Protein 7K1W (pdb70)

Sequence (462 aa):
QKLVLYETRARYFLVGSNNAETKYRVLKIDRTEPKDLVIIDDRHSGLFRAVSAFGVVGFVRFLEGYYIVLITKRRKMADIGGHAIYKVEDTNMIYIPNDSVRVTHPDEARYLRIFQNVDLSSNFYFSYSYDLSHSLQYNLTVLRMGICSEPYMKYVWNGELLDIIKSTVHRDWLLYIIHGFCGQSKLLIYGRPVYVTLIARRSSKFAGTRFLKRGANCEGDVANEVETEQILCDASVMSFTAGSYSSYVQVRGSVPLYWSQDISTMMPKPPITLDQADPFAHVAALHFDQMFQRFGSPIIILNLVKEREKRKHERILSEELVAAVTYLNQFLPPEHTIVYIPWDMAKYTKSKLCNVLDRLNVIAESVVKKTGFFVNRPDSGGCVIPTGRLQTGILRTNCVDCLDRTNTAQFMVGKCALAYQLYSLGLIDKPNLQFDTDAVRLFEELYEDHGDTLSLQYGGSQ

Solvent-accessible surface area: 24886 Å² total; per-residue (Å²): 122,56,8,29,4,16,69,26,179,51,0,16,10,0,17,8,63,116,78,80,136,104,143,21,71,0,2,36,2,21,126,66,170,60,26,70,22,44,83,13,78,75,177,50,32,85,154,125,188,62,60,81,6,46,2,11,22,3,14,24,172,7,85,128,0,50,10,0,2,11,6,37,102,17,137,122,48,9,72,25,34,76,54,26,4,32,45,10,77,70,46,57,39,49,32,0,19,90,140,22,109,227,44,61,84,101,83,5,47,166,111,46,176,103,26,61,94,56,19,140,67,22,54,13,9,4,11,34,65,40,24,9,7,8,2,27,23,19,27,50,97,39,122,198,146,20,59,19,99,64,20,20,124,18,9,16,66,4,19,154,19,0,75,65,6,103,89,38,96,16,150,83,12,9,21,46,14,9,39,4,23,1,12,43,33,141,19,119,21,168,69,1,83,2,80,6,0,0,10,0,3,48,21,42,88,21,77,44,124,116,114,75,89,63,2,0,30,77,122,0,33,4,10,13,5,9,6,9,6,6,9,2,34,5,34,14,72,116,103,166,75,19,25,15,12,1,1,23,4,6,0,8,1,0,7,1,2,23,55,67,36,88,138,19,111,177,129,118,154,28,100,26,122,43,56,195,63,68,52,4,18,116,2,0,34,74,3,4,66,43,4,79,123,58,6,22,53,18,0,7,6,3,12,13,55,85,61,160,98,162,162,140,65,84,91,48,11,43,102,3,3,45,40,6,12,76,172,47,78,30,138,152,82,134,75,81,24,8,18,40,15,72,5,80,1,36,139,169,81,185,74,129,9,59,90,23,5,74,147,4,19,98,52,4,44,101,52,30,148,69,58,22,3,6,19,16,118,21,73,112,76,30,87,74,129,49,70,53,129,76,6,78,18,3,10,1,6,4,21,55,15,57,29,118,50,0,22,38,4,3,37,27,24,3,35,29,5,18,16,68,1,7,82,76,11,22,1,28,113,163,87,78,20,87,147,46,94,107,15,35,155,54,11,85,74,19,10,116,70,1,12,104,50,5,52,93,70,169,72,62,118,215

Radius of gyration: 24.35 Å; Cα contacts (8 Å, |Δi|>4): 908; chains: 1; bounding box: 58×69×56 Å

Structure (mmCIF, N/CA/C/O backbone):
data_7K1W
#
_entry.id   7K1W
#
_cell.length_a   1.00
_cell.length_b   1.00
_cell.length_c   1.00
_cell.angle_alpha   90.00
_cell.angle_beta   90.00
_cell.angle_gamma   90.00
#
_symmetry.space_group_name_H-M   'P 1'
#
loop_
_atom_site.group_PDB
_atom_site.id
_atom_site.type_symbol
_atom_site.label_atom_id
_atom_site.label_alt_id
_atom_site.label_comp_id
_atom_site.label_asym_id
_atom_site.label_entity_id
_atom_site.label_seq_id
_atom_site.pdbx_PDB_ins_code
_atom_site.Cartn_x
_atom_site.Cartn_y
_atom_site.Cartn_z
_atom_site.occupancy
_atom_site.B_iso_or_equiv
_atom_site.auth_seq_id
_atom_site.auth_comp_id
_atom_site.auth_asym_id
_atom_site.auth_atom_id
_atom_site.pdbx_PDB_model_num
ATOM 1 N N . GLN A 1 24 ? 232.025 209.715 289.068 1.00 16.71 1 GLN F N 1
ATOM 2 C CA . GLN A 1 24 ? 231.908 209.762 290.542 1.00 16.71 1 GLN F CA 1
ATOM 3 C C . GLN A 1 24 ? 230.534 210.226 290.910 1.00 16.71 1 GLN F C 1
ATOM 4 O O . GLN A 1 24 ? 229.681 210.416 290.045 1.00 16.71 1 GLN F O 1
ATOM 10 N N . LYS A 1 25 ? 230.294 210.432 292.219 1.00 107.26 2 LYS F N 1
ATOM 11 C CA . LYS A 1 25 ? 229.004 210.845 292.690 1.00 107.26 2 LYS F CA 1
ATOM 12 C C . LYS A 1 25 ? 228.789 212.256 292.236 1.00 107.26 2 LYS F C 1
ATOM 13 O O . LYS A 1 25 ? 229.744 212.992 291.989 1.00 107.26 2 LYS F O 1
ATOM 19 N N . LEU A 1 26 ? 227.508 212.653 292.095 1.00 50.99 3 LEU F N 1
ATOM 20 C CA . LEU A 1 26 ? 227.159 213.948 291.580 1.00 50.99 3 LEU F CA 1
ATOM 21 C C . LEU A 1 26 ? 226.263 214.607 292.589 1.00 50.99 3 LEU F C 1
ATOM 22 O O . LEU A 1 26 ? 225.684 213.935 293.444 1.00 50.99 3 LEU F O 1
ATOM 27 N N . VAL A 1 27 ? 226.147 215.951 292.532 1.00 81.16 4 VAL F N 1
ATOM 28 C CA . VAL A 1 27 ? 225.271 216.673 293.417 1.00 81.16 4 VAL F CA 1
ATOM 29 C C . VAL A 1 27 ? 224.436 217.586 292.568 1.00 81.16 4 VAL F C 1
ATOM 30 O O . VAL A 1 27 ? 224.891 218.050 291.522 1.00 81.16 4 VAL F O 1
ATOM 34 N N . LEU A 1 28 ? 223.178 217.859 292.990 1.00 53.51 5 LEU F N 1
ATOM 35 C CA . LEU A 1 28 ? 222.307 218.653 292.168 1.00 53.51 5 LEU F CA 1
ATOM 36 C C . LEU A 1 28 ? 221.608 219.673 293.015 1.00 53.51 5 LEU F C 1
ATOM 37 O O . LEU A 1 28 ? 221.466 219.524 294.227 1.00 53.51 5 LEU F O 1
ATOM 42 N N . TYR A 1 29 ? 221.163 220.752 292.344 1.00 66.50 6 TYR F N 1
ATOM 43 C CA . TYR A 1 29 ? 220.427 221.865 292.871 1.00 66.50 6 TYR F CA 1
ATOM 44 C C . TYR A 1 29 ? 219.262 222.026 291.945 1.00 66.50 6 TYR F C 1
ATOM 45 O O . TYR A 1 29 ? 219.437 222.001 290.729 1.00 66.50 6 TYR F O 1
ATOM 54 N N . GLU A 1 30 ? 218.035 222.177 292.480 1.00 34.53 7 GLU F N 1
ATOM 55 C CA . GLU A 1 30 ? 216.912 222.393 291.612 1.00 34.53 7 GLU F CA 1
ATOM 56 C C . GLU A 1 30 ? 216.292 223.694 292.006 1.00 34.53 7 GLU F C 1
ATOM 57 O O . GLU A 1 30 ? 216.182 224.008 293.190 1.00 34.53 7 GLU F O 1
ATOM 63 N N . THR A 1 31 ? 215.868 224.488 291.004 1.00 87.02 8 THR F N 1
ATOM 64 C CA . THR A 1 31 ? 215.227 225.740 291.280 1.00 87.02 8 THR F CA 1
ATOM 65 C C . THR A 1 31 ? 214.286 226.007 290.149 1.00 87.02 8 THR F C 1
ATOM 66 O O . THR A 1 31 ? 214.050 225.147 289.299 1.00 87.02 8 THR F O 1
ATOM 70 N N . ARG A 1 32 ? 213.718 227.228 290.120 1.00 22.70 9 ARG F N 1
ATOM 71 C CA . ARG A 1 32 ? 212.795 227.624 289.099 1.00 22.70 9 ARG F CA 1
ATOM 72 C C . ARG A 1 32 ? 213.523 227.609 287.792 1.00 22.70 9 ARG F C 1
ATOM 73 O O . ARG A 1 32 ? 212.942 227.292 286.754 1.00 22.70 9 ARG F O 1
ATOM 81 N N . ALA A 1 33 ? 214.823 227.963 287.817 1.00 30.72 10 ALA F N 1
ATOM 82 C CA . ALA A 1 33 ? 215.596 228.027 286.609 1.00 30.72 10 ALA F CA 1
ATOM 83 C C . ALA A 1 33 ? 215.631 226.672 285.978 1.00 30.72 10 ALA F C 1
ATOM 84 O O . ALA A 1 33 ? 215.506 226.596 284.757 1.00 30.72 10 ALA F O 1
ATOM 86 N N . ARG A 1 34 ? 215.854 225.601 286.790 1.00 126.01 11 ARG F N 1
ATOM 87 C CA . ARG A 1 34 ? 215.801 224.212 286.391 1.00 126.01 11 ARG F CA 1
ATOM 88 C C . ARG A 1 34 ? 216.790 223.446 287.231 1.00 126.01 11 ARG F C 1
ATOM 89 O O . ARG A 1 34 ? 216.919 223.726 288.421 1.00 126.01 11 ARG F O 1
ATOM 97 N N . TYR A 1 35 ? 217.512 222.456 286.657 1.00 40.53 12 TYR F N 1
ATOM 98 C CA . TYR A 1 35 ? 218.383 221.630 287.462 1.00 40.53 12 TYR F CA 1
ATOM 99 C C . TYR A 1 35 ? 219.825 221.840 287.093 1.00 40.53 12 TYR F C 1
ATOM 100 O O . TYR A 1 35 ? 220.170 221.971 285.920 1.00 40.53 12 TYR F O 1
ATOM 109 N N . PHE A 1 36 ? 220.705 221.876 288.124 1.00 38.85 13 PHE F N 1
ATOM 110 C CA . PHE A 1 36 ? 222.126 222.067 287.956 1.00 38.85 13 PHE F CA 1
ATOM 111 C C . PHE A 1 36 ? 222.805 220.862 288.552 1.00 38.85 13 PHE F C 1
ATOM 112 O O . PHE A 1 36 ? 222.440 220.421 289.642 1.00 38.85 13 PHE F O 1
ATOM 120 N N . LEU A 1 37 ? 223.826 220.304 287.859 1.00 78.50 14 LEU F N 1
ATOM 121 C CA . LEU A 1 37 ? 224.501 219.130 288.347 1.00 78.50 14 LEU F CA 1
ATOM 122 C C . LEU A 1 37 ? 225.981 219.385 288.321 1.00 78.50 14 LEU F C 1
ATOM 123 O O . LEU A 1 37 ? 226.489 220.054 287.422 1.00 78.50 14 LEU F O 1
ATOM 128 N N . VAL A 1 38 ? 226.717 218.861 289.326 1.00 24.70 15 VAL F N 1
ATOM 129 C CA . VAL A 1 38 ? 228.148 219.006 289.354 1.00 24.70 15 VAL F CA 1
ATOM 130 C C . VAL A 1 38 ? 228.704 217.833 290.100 1.00 24.70 15 VAL F C 1
ATOM 131 O O . VAL A 1 38 ? 228.000 217.196 290.882 1.00 24.70 15 VAL F O 1
ATOM 135 N N . GLY A 1 39 ? 229.993 217.508 289.869 1.00 10.38 16 GLY F N 1
ATOM 136 C CA . GLY A 1 39 ? 230.591 216.386 290.536 1.00 10.38 16 GLY F CA 1
ATOM 137 C C . GLY A 1 39 ? 230.684 216.716 291.993 1.00 10.38 16 GLY F C 1
ATOM 138 O O . GLY A 1 39 ? 230.938 217.860 292.372 1.00 10.38 16 GLY F O 1
ATOM 139 N N . SER A 1 40 ? 230.498 215.692 292.850 1.00 17.21 17 SER F N 1
ATOM 140 C CA . SER A 1 40 ? 230.546 215.868 294.274 1.00 17.21 17 SER F CA 1
ATOM 141 C C . SER A 1 40 ? 231.928 216.313 294.645 1.00 17.21 17 SER F C 1
ATOM 142 O O . SER A 1 40 ? 232.096 217.230 295.449 1.00 17.21 17 SER F O 1
ATOM 145 N N . ASN A 1 41 ? 232.960 215.673 294.057 1.00 30.75 18 ASN F N 1
ATOM 146 C CA . ASN A 1 41 ? 234.308 216.040 294.375 1.00 30.75 18 ASN F CA 1
ATOM 147 C C . ASN A 1 41 ? 234.822 216.808 293.207 1.00 30.75 18 ASN F C 1
ATOM 148 O O . ASN A 1 41 ? 234.815 216.326 292.076 1.00 30.75 18 ASN F O 1
ATOM 153 N N . ASN A 1 42 ? 235.298 218.039 293.457 1.00 30.89 19 ASN F N 1
ATOM 154 C CA . ASN A 1 42 ? 235.767 218.850 292.376 1.00 30.89 19 ASN F CA 1
ATOM 155 C C . ASN A 1 42 ? 237.260 218.807 292.369 1.00 30.89 19 ASN F C 1
ATOM 156 O O . ASN A 1 42 ? 237.915 219.356 293.253 1.00 30.89 19 ASN F O 1
ATOM 161 N N . ALA A 1 43 ? 237.836 218.150 291.349 1.00 49.90 20 ALA F N 1
ATOM 162 C CA . ALA A 1 43 ? 239.261 218.128 291.233 1.00 49.90 20 ALA F CA 1
ATOM 163 C C . ALA A 1 43 ? 239.578 219.125 290.171 1.00 49.90 20 ALA F C 1
ATOM 164 O O . ALA A 1 43 ? 238.886 219.193 289.156 1.00 49.90 20 ALA F O 1
ATOM 166 N N . GLU A 1 44 ? 240.613 219.954 290.415 1.00 222.11 21 GLU F N 1
ATOM 167 C CA . GLU A 1 44 ? 241.044 220.933 289.459 1.00 222.11 21 GLU F CA 1
ATOM 168 C C . GLU A 1 44 ? 240.202 222.158 289.593 1.00 222.11 21 GLU F C 1
ATOM 169 O O . GLU A 1 44 ? 239.112 222.137 290.163 1.00 222.11 21 GLU F O 1
ATOM 175 N N . THR A 1 45 ? 240.745 223.276 289.084 1.00 125.45 22 THR F N 1
ATOM 176 C CA . THR A 1 45 ? 240.159 224.583 289.135 1.00 125.45 22 THR F CA 1
ATOM 177 C C . THR A 1 45 ? 238.943 224.701 288.271 1.00 125.45 22 THR F C 1
ATOM 178 O O . THR A 1 45 ? 238.000 225.394 288.647 1.00 125.45 22 THR F O 1
ATOM 182 N N . LYS A 1 46 ? 238.923 224.053 287.086 1.00 128.19 23 LYS F N 1
ATOM 183 C CA . LYS A 1 46 ? 237.823 224.311 286.195 1.00 128.19 23 LYS F CA 1
ATOM 184 C C . LYS A 1 46 ? 236.880 223.145 286.184 1.00 128.19 23 LYS F C 1
ATOM 185 O O . LYS A 1 46 ? 237.089 222.168 285.463 1.00 128.19 23 LYS F O 1
ATOM 191 N N . TYR A 1 47 ? 235.757 223.248 286.921 1.00 43.24 24 TYR F N 1
ATOM 192 C CA . TYR A 1 47 ? 234.887 222.111 286.976 1.00 43.24 24 TYR F CA 1
ATOM 193 C C . TYR A 1 47 ? 233.622 222.479 286.266 1.00 43.24 24 TYR F C 1
ATOM 194 O O . TYR A 1 47 ? 233.117 223.592 286.398 1.00 43.24 24 TYR F O 1
ATOM 203 N N . ARG A 1 48 ? 233.092 221.543 285.454 1.00 104.73 25 ARG F N 1
ATOM 204 C CA . ARG A 1 48 ? 231.933 221.830 284.658 1.00 104.73 25 ARG F CA 1
ATOM 205 C C . ARG A 1 48 ? 230.671 221.573 285.417 1.00 104.73 25 ARG F C 1
ATOM 206 O O . ARG A 1 48 ? 230.631 220.772 286.350 1.00 104.73 25 ARG F O 1
ATOM 214 N N . VAL A 1 49 ? 229.599 222.293 285.018 1.00 24.70 26 VAL F N 1
ATOM 215 C CA . VAL A 1 49 ? 228.292 222.120 285.586 1.00 24.70 26 VAL F CA 1
ATOM 216 C C . VAL A 1 49 ? 227.352 221.887 284.438 1.00 24.70 26 VAL F C 1
ATOM 217 O O . VAL A 1 49 ? 227.443 222.548 283.404 1.00 24.70 26 VAL F O 1
ATOM 221 N N . LEU A 1 50 ? 226.435 220.905 284.587 1.00 69.55 27 LEU F N 1
ATOM 222 C CA . LEU A 1 50 ? 225.450 220.637 283.574 1.00 69.55 27 LEU F CA 1
ATOM 223 C C . LEU A 1 50 ? 224.163 221.234 284.033 1.00 69.55 27 LEU F C 1
ATOM 224 O O . LEU A 1 50 ? 223.756 221.064 285.181 1.00 69.55 27 LEU F O 1
ATOM 229 N N . LYS A 1 51 ? 223.488 221.971 283.132 1.00 58.98 28 LYS F N 1
ATOM 230 C CA . LYS A 1 51 ? 222.268 222.609 283.518 1.00 58.98 28 LYS F CA 1
ATOM 231 C C . LYS A 1 51 ? 221.203 222.209 282.546 1.00 58.98 28 LYS F C 1
ATOM 232 O O . LYS A 1 51 ? 221.373 222.327 281.334 1.00 58.98 28 LYS F O 1
ATOM 238 N N . ILE A 1 52 ? 220.070 221.701 283.065 1.00 99.30 29 ILE F N 1
ATOM 239 C CA . ILE A 1 52 ? 218.945 221.466 282.212 1.00 99.30 29 ILE F CA 1
ATOM 240 C C . ILE A 1 52 ? 218.190 222.708 282.485 1.00 99.30 29 ILE F C 1
ATOM 241 O O . ILE A 1 52 ? 218.159 223.093 283.642 1.00 99.30 29 ILE F O 1
ATOM 246 N N . ASP A 1 53 ? 217.651 223.415 281.466 1.00 43.63 30 ASP F N 1
ATOM 247 C CA . ASP A 1 53 ? 217.012 224.678 281.738 1.00 43.63 30 ASP F CA 1
ATOM 248 C C . ASP A 1 53 ? 215.522 224.589 281.580 1.00 43.63 30 ASP F C 1
ATOM 249 O O . ASP A 1 53 ? 215.003 223.942 280.671 1.00 43.63 30 ASP F O 1
ATOM 254 N N . ARG A 1 54 ? 214.817 225.273 282.506 1.00 98.95 31 ARG F N 1
ATOM 255 C CA . ARG A 1 54 ? 213.388 225.390 282.646 1.00 98.95 31 ARG F CA 1
ATOM 256 C C . ARG A 1 54 ? 212.801 226.189 281.535 1.00 98.95 31 ARG F C 1
ATOM 257 O O . ARG A 1 54 ? 211.628 226.003 281.213 1.00 98.95 31 ARG F O 1
ATOM 265 N N . THR A 1 55 ? 213.597 227.118 280.966 1.00 99.50 32 THR F N 1
ATOM 266 C CA . THR A 1 55 ? 213.163 228.108 280.016 1.00 99.50 32 THR F CA 1
ATOM 267 C C . THR A 1 55 ? 212.531 227.444 278.840 1.00 99.50 32 THR F C 1
ATOM 268 O O . THR A 1 55 ? 212.356 226.228 278.827 1.00 99.50 32 THR F O 1
ATOM 272 N N . GLU A 1 56 ? 212.176 228.248 277.812 1.00 38.36 33 GLU F N 1
ATOM 273 C CA . GLU A 1 56 ? 211.450 227.765 276.674 1.00 38.36 33 GLU F CA 1
ATOM 274 C C . GLU A 1 56 ? 212.225 226.610 276.157 1.00 38.36 33 GLU F C 1
ATOM 275 O O . GLU A 1 56 ? 211.650 225.597 275.758 1.00 38.36 33 GLU F O 1
ATOM 281 N N . PRO A 1 57 ? 213.518 226.714 276.156 1.00 85.01 34 PRO F N 1
ATOM 282 C CA . PRO A 1 57 ? 214.246 225.538 275.829 1.00 85.01 34 PRO F CA 1
ATOM 283 C C . PRO A 1 57 ? 214.353 224.694 277.054 1.00 85.01 34 PRO F C 1
ATOM 284 O O . PRO A 1 57 ? 214.582 225.233 278.131 1.00 85.01 34 PRO F O 1
ATOM 288 N N . LYS A 1 58 ? 214.177 223.373 276.943 1.00 133.98 35 LYS F N 1
ATOM 289 C CA . LYS A 1 58 ? 214.481 222.564 278.075 1.00 133.98 35 LYS F CA 1
ATOM 290 C C . LYS A 1 58 ? 215.737 221.920 277.617 1.00 133.98 35 LYS F C 1
ATOM 291 O O . LYS A 1 58 ? 215.870 220.699 277.590 1.00 133.98 35 LYS F O 1
ATOM 297 N N . ASP A 1 59 ? 216.694 222.780 277.218 1.00 39.72 36 ASP F N 1
ATOM 298 C CA . ASP A 1 59 ? 217.929 222.335 276.657 1.00 39.72 36 ASP F CA 1
ATOM 299 C C . ASP A 1 59 ? 218.880 221.984 277.748 1.00 39.72 36 ASP F C 1
ATOM 300 O O . ASP A 1 59 ? 218.701 222.354 278.908 1.00 39.72 36 ASP F O 1
ATOM 305 N N . LEU A 1 60 ? 219.926 221.227 277.368 1.00 35.29 37 LEU F N 1
ATOM 306 C CA . LEU A 1 60 ? 220.981 220.873 278.267 1.00 35.29 37 LEU F CA 1
ATOM 307 C C . LEU A 1 60 ? 222.071 221.852 277.978 1.00 35.29 37 LEU F C 1
ATOM 308 O O . LEU A 1 60 ? 222.328 222.171 276.818 1.00 35.29 37 LEU F O 1
ATOM 313 N N . VAL A 1 61 ? 222.736 222.374 279.025 1.00 24.91 38 VAL F N 1
ATOM 314 C CA . VAL A 1 61 ? 223.755 223.345 278.764 1.00 24.91 38 VAL F CA 1
ATOM 315 C C . VAL A 1 61 ? 224.949 223.042 279.613 1.00 24.91 38 VAL F C 1
ATOM 316 O O . VAL A 1 61 ? 224.873 222.295 280.588 1.00 24.91 38 VAL F O 1
ATOM 320 N N . ILE A 1 62 ? 226.100 223.628 279.226 1.00 47.97 39 ILE F N 1
ATOM 321 C CA . ILE A 1 62 ? 227.335 223.472 279.934 1.00 47.97 39 ILE F CA 1
ATOM 322 C C . ILE A 1 62 ? 227.535 224.794 280.589 1.00 47.97 39 ILE F C 1
ATOM 323 O O . ILE A 1 62 ? 227.365 225.832 279.954 1.00 47.97 39 ILE F O 1
ATOM 328 N N . ILE A 1 63 ? 227.894 224.814 281.883 1.00 34.86 40 ILE F N 1
ATOM 329 C CA . ILE A 1 63 ? 228.044 226.105 282.475 1.00 34.86 40 ILE F CA 1
ATOM 330 C C . ILE A 1 63 ? 229.315 226.130 283.244 1.00 34.86 40 ILE F C 1
ATOM 331 O O . ILE A 1 63 ? 229.906 225.091 283.536 1.00 34.86 40 ILE F O 1
ATOM 336 N N . ASP A 1 64 ? 229.774 227.350 283.578 1.00 42.57 41 ASP F N 1
ATOM 337 C CA . ASP A 1 64 ? 230.961 227.522 284.357 1.00 42.57 41 ASP F CA 1
ATOM 338 C C . ASP A 1 64 ? 230.552 227.123 285.728 1.00 42.57 41 ASP F C 1
ATOM 339 O O . ASP A 1 64 ? 229.433 226.652 285.923 1.00 42.57 41 ASP F O 1
ATOM 344 N N . ASP A 1 65 ? 231.435 227.279 286.727 1.00 98.79 42 ASP F N 1
ATOM 345 C CA . ASP A 1 65 ? 231.037 226.765 287.999 1.00 98.79 42 ASP F CA 1
ATOM 346 C C . ASP A 1 65 ? 230.071 227.708 288.668 1.00 98.79 42 ASP F C 1
ATOM 347 O O . ASP A 1 65 ? 230.160 227.914 289.877 1.00 98.79 42 ASP F O 1
ATOM 352 N N . ARG A 1 66 ? 229.100 228.290 287.921 1.00 89.02 43 ARG F N 1
ATOM 353 C CA . ARG A 1 66 ? 228.127 229.112 288.576 1.00 89.02 43 ARG F CA 1
ATOM 354 C C . ARG A 1 66 ? 226.949 228.251 288.878 1.00 89.02 43 ARG F C 1
ATOM 355 O O . ARG A 1 66 ? 225.909 228.302 288.221 1.00 89.02 43 ARG F O 1
ATOM 363 N N . HIS A 1 67 ? 227.126 227.417 289.918 1.00 36.27 44 HIS F N 1
ATOM 364 C CA . HIS A 1 67 ? 226.103 226.560 290.420 1.00 36.27 44 HIS F CA 1
ATOM 365 C C . HIS A 1 67 ? 225.311 227.440 291.326 1.00 36.27 44 HIS F C 1
ATOM 366 O O . HIS A 1 67 ? 225.830 228.433 291.832 1.00 36.27 44 HIS F O 1
ATOM 373 N N . SER A 1 95 ? 224.023 227.123 291.549 1.00 27.97 72 SER F N 1
ATOM 374 C CA . SER A 1 95 ? 223.247 228.017 292.357 1.00 27.97 72 SER F CA 1
ATOM 375 C C . SER A 1 95 ? 223.731 227.979 293.773 1.00 27.97 72 SER F C 1
ATOM 376 O O . SER A 1 95 ? 224.048 226.924 294.318 1.00 27.97 72 SER F O 1
ATOM 379 N N . GLY A 1 96 ? 223.834 229.178 294.385 1.00 27.17 73 GLY F N 1
ATOM 380 C CA . GLY A 1 96 ? 224.301 229.335 295.733 1.00 27.17 73 GLY F CA 1
ATOM 381 C C . GLY A 1 96 ? 223.335 228.809 296.756 1.00 27.17 73 GLY F C 1
ATOM 382 O O . GLY A 1 96 ? 223.735 228.088 297.668 1.00 27.17 73 GLY F O 1
ATOM 383 N N . LEU A 1 97 ? 222.032 229.141 296.636 1.00 44.87 74 LEU F N 1
ATOM 384 C CA . LEU A 1 97 ? 221.121 228.782 297.690 1.00 44.87 74 LEU F CA 1
ATOM 385 C C . LEU A 1 97 ? 220.171 227.723 297.235 1.00 44.87 74 LEU F C 1
ATOM 386 O O . LEU A 1 97 ? 219.625 227.810 296.142 1.00 44.87 74 LEU F O 1
ATOM 391 N N . PHE A 1 98 ? 219.995 226.682 298.079 1.00 78.68 75 PHE F N 1
ATOM 392 C CA . PHE A 1 98 ? 219.071 225.588 297.916 1.00 78.68 75 PHE F CA 1
ATOM 393 C C . PHE A 1 98 ? 219.648 224.345 298.492 1.00 78.68 75 PHE F C 1
ATOM 394 O O . PHE A 1 98 ? 220.823 224.284 298.852 1.00 78.68 75 PHE F O 1
ATOM 402 N N . ARG A 1 99 ? 218.797 223.307 298.601 1.00 77.86 76 ARG F N 1
ATOM 403 C CA . ARG A 1 99 ? 219.240 222.054 299.127 1.00 77.86 76 ARG F CA 1
ATOM 404 C C . ARG A 1 99 ? 220.042 221.369 298.083 1.00 77.86 76 ARG F C 1
ATOM 405 O O . ARG A 1 99 ? 219.679 221.347 296.906 1.00 77.86 76 ARG F O 1
ATOM 413 N N . ALA A 1 100 ? 221.178 220.789 298.501 1.00 19.23 77 ALA F N 1
ATOM 414 C CA . ALA A 1 100 ? 221.991 220.085 297.566 1.00 19.23 77 ALA F CA 1
ATOM 415 C C . ALA A 1 100 ? 221.660 218.640 297.733 1.00 19.23 77 ALA F C 1
ATOM 416 O O . ALA A 1 100 ? 221.635 218.124 298.850 1.00 19.23 77 ALA F O 1
ATOM 418 N N . VAL A 1 101 ? 221.379 217.945 296.614 1.00 25.98 78 VAL F N 1
ATOM 419 C CA . VAL A 1 101 ? 221.048 216.553 296.699 1.00 25.98 78 VAL F CA 1
ATOM 420 C C . VAL A 1 101 ? 222.165 215.743 296.132 1.00 25.98 78 VAL F C 1
ATOM 421 O O . VAL A 1 101 ? 222.744 216.087 295.103 1.00 25.98 78 VAL F O 1
ATOM 425 N N . SER A 1 102 ? 222.500 214.625 296.803 1.00 22.27 79 SER F N 1
ATOM 426 C CA . SER A 1 102 ? 223.570 213.809 296.313 1.00 22.27 79 SER F CA 1
ATOM 427 C C . SER A 1 102 ? 222.970 212.622 295.637 1.00 22.27 79 SER F C 1
ATOM 428 O O . SER A 1 102 ? 221.996 212.046 296.118 1.00 22.27 79 SER F O 1
ATOM 431 N N . ALA A 1 103 ? 223.541 212.243 294.478 1.00 18.43 80 ALA F N 1
ATOM 432 C CA . ALA A 1 103 ? 223.057 211.114 293.739 1.00 18.43 80 ALA F CA 1
ATOM 433 C C . ALA A 1 103 ? 224.250 210.332 293.267 1.00 18.43 80 ALA F C 1
ATOM 434 O O . ALA A 1 103 ? 225.344 210.873 293.118 1.00 18.43 80 ALA F O 1
ATOM 436 N N . PHE A 1 104 ? 224.066 209.012 293.064 1.00 38.59 81 PHE F N 1
ATOM 437 C CA . PHE A 1 104 ? 225.125 208.155 292.598 1.00 38.59 81 PHE F CA 1
ATOM 438 C C . PHE A 1 104 ? 225.489 208.477 291.179 1.00 38.59 81 PHE F C 1
ATOM 439 O O . PHE A 1 104 ? 226.670 208.494 290.838 1.00 38.59 81 PHE F O 1
ATOM 447 N N . GLY A 1 105 ? 224.496 208.726 290.295 1.00 19.04 82 GLY F N 1
ATOM 448 C CA . GLY A 1 105 ? 224.874 209.005 288.935 1.00 19.04 82 GLY F CA 1
ATOM 449 C C . GLY A 1 105 ? 223.744 209.680 288.216 1.00 19.04 82 GLY F C 1
ATOM 450 O O . GLY A 1 105 ? 222.579 209.535 288.580 1.00 19.04 82 GLY F O 1
ATOM 451 N N . VAL A 1 106 ? 224.083 210.470 287.174 1.00 98.85 83 VAL F N 1
ATOM 452 C CA . VAL A 1 106 ? 223.070 211.005 286.310 1.00 98.85 83 VAL F CA 1
ATOM 453 C C . VAL A 1 106 ? 223.112 210.101 285.114 1.00 98.85 83 VAL F C 1
ATOM 454 O O . VAL A 1 106 ? 224.092 210.075 284.372 1.00 98.85 83 VAL F O 1
ATOM 458 N N . VAL A 1 107 ? 222.063 209.273 284.934 1.00 45.20 84 VAL F N 1
ATOM 459 C CA . VAL A 1 107 ? 222.069 208.331 283.850 1.00 45.20 84 VAL F CA 1
ATOM 460 C C . VAL A 1 107 ? 221.904 209.031 282.534 1.00 45.20 84 VAL F C 1
ATOM 461 O O . VAL A 1 107 ? 222.464 208.584 281.533 1.00 45.20 84 VAL F O 1
ATOM 465 N N . GLY A 1 108 ? 221.124 210.135 282.473 1.00 16.08 85 GLY F N 1
ATOM 466 C CA . GLY A 1 108 ? 221.010 210.832 281.218 1.00 16.08 85 GLY F CA 1
ATOM 467 C C . GLY A 1 108 ? 219.748 211.644 281.204 1.00 16.08 85 GLY F C 1
ATOM 468 O O . GLY A 1 108 ? 219.159 211.933 282.246 1.00 16.08 85 GLY F O 1
ATOM 469 N N . PHE A 1 109 ? 219.313 212.054 279.991 1.00 35.96 86 PHE F N 1
ATOM 470 C CA . PHE A 1 109 ? 218.123 212.850 279.854 1.00 35.96 86 PHE F CA 1
ATOM 471 C C . PHE A 1 109 ? 217.316 212.276 278.729 1.00 35.96 86 PHE F C 1
ATOM 472 O O . PHE A 1 109 ? 217.847 211.587 277.860 1.00 35.96 86 PHE F O 1
ATOM 480 N N . VAL A 1 110 ? 215.993 212.530 278.736 1.00 31.34 87 VAL F N 1
ATOM 481 C CA . VAL A 1 110 ? 215.141 212.061 277.677 1.00 31.34 87 VAL F CA 1
ATOM 482 C C . VAL A 1 110 ? 214.148 213.141 277.403 1.00 31.34 87 VAL F C 1
ATOM 483 O O . VAL A 1 110 ? 213.700 213.826 278.322 1.00 31.34 87 VAL F O 1
ATOM 487 N N . ARG A 1 111 ? 213.772 213.328 276.121 1.00 41.23 88 ARG F N 1
ATOM 488 C CA . ARG A 1 111 ? 212.783 214.325 275.842 1.00 41.23 88 ARG F CA 1
ATOM 489 C C . ARG A 1 111 ? 211.508 213.588 275.588 1.00 41.23 88 ARG F C 1
ATOM 490 O O . ARG A 1 111 ? 211.401 212.810 274.640 1.00 41.23 88 ARG F O 1
ATOM 498 N N . PHE A 1 112 ? 210.505 213.787 276.463 1.00 69.81 89 PHE F N 1
ATOM 499 C CA . PHE A 1 112 ? 209.262 213.121 276.228 1.00 69.81 89 PHE F CA 1
ATOM 500 C C . PHE A 1 112 ? 208.355 214.189 275.747 1.00 69.81 89 PHE F C 1
ATOM 501 O O . PHE A 1 112 ? 207.950 215.048 276.526 1.00 69.81 89 PHE F O 1
ATOM 509 N N . LEU A 1 113 ? 207.989 214.147 274.454 1.00 94.75 90 LEU F N 1
ATOM 510 C CA . LEU A 1 113 ? 207.167 215.201 273.953 1.00 94.75 90 LEU F CA 1
ATOM 511 C C . LEU A 1 113 ? 207.893 216.492 274.208 1.00 94.75 90 LEU F C 1
ATOM 512 O O . LEU A 1 113 ? 209.083 216.599 273.922 1.00 94.75 90 LEU F O 1
ATOM 517 N N . GLU A 1 114 ? 207.180 217.507 274.735 1.00 85.40 91 GLU F N 1
ATOM 518 C CA . GLU A 1 114 ? 207.739 218.814 274.948 1.00 85.40 91 GLU F CA 1
ATOM 519 C C . GLU A 1 114 ? 208.838 218.864 275.981 1.00 85.40 91 GLU F C 1
ATOM 520 O O . GLU A 1 114 ? 209.849 219.524 275.748 1.00 85.40 91 GLU F O 1
ATOM 526 N N . GLY A 1 115 ? 208.700 218.179 277.137 1.00 26.25 92 GLY F N 1
ATOM 527 C CA . GLY A 1 115 ? 209.650 218.394 278.204 1.00 26.25 92 GLY F CA 1
ATOM 528 C C . GLY A 1 115 ? 210.796 217.432 278.182 1.00 26.25 92 GLY F C 1
ATOM 529 O O . GLY A 1 115 ? 210.737 216.358 277.588 1.00 26.25 92 GLY F O 1
ATOM 530 N N . TYR A 1 116 ? 211.886 217.815 278.885 1.00 37.33 93 TYR F N 1
ATOM 531 C CA . TYR A 1 116 ? 213.052 216.988 278.988 1.00 37.33 93 TYR F CA 1
ATOM 532 C C . TYR A 1 116 ? 213.165 216.616 280.432 1.00 37.33 93 TYR F C 1
ATOM 533 O O . TYR A 1 116 ? 213.000 217.458 281.313 1.00 37.33 93 TYR F O 1
ATOM 542 N N . TYR A 1 117 ? 213.457 215.329 280.702 1.00 36.40 94 TYR F N 1
ATOM 543 C CA . TYR A 1 117 ? 213.511 214.827 282.045 1.00 36.40 94 TYR F CA 1
ATOM 544 C C . TYR A 1 117 ? 214.882 214.286 282.297 1.00 36.40 94 TYR F C 1
ATOM 545 O O . TYR A 1 117 ? 215.535 213.750 281.404 1.00 36.40 94 TYR F O 1
ATOM 554 N N . ILE A 1 118 ? 215.347 214.410 283.555 1.00 30.32 95 ILE F N 1
ATOM 555 C CA . ILE A 1 118 ? 216.638 213.893 283.901 1.00 30.32 95 ILE F CA 1
ATOM 556 C C . ILE A 1 118 ? 216.405 212.582 284.580 1.00 30.32 95 ILE F C 1
ATOM 557 O O . ILE A 1 118 ? 215.543 212.462 285.449 1.00 30.32 95 ILE F O 1
ATOM 562 N N . VAL A 1 119 ? 217.148 211.544 284.150 1.00 43.34 96 VAL F N 1
ATOM 563 C CA . VAL A 1 119 ? 217.027 210.243 284.742 1.00 43.34 96 VAL F CA 1
ATOM 564 C C . VAL A 1 119 ? 218.184 210.071 285.682 1.00 43.34 96 VAL F C 1
ATOM 565 O O . VAL A 1 119 ? 219.342 210.211 285.294 1.00 43.34 96 VAL F O 1
ATOM 569 N N . LEU A 1 120 ? 217.886 209.776 286.969 1.00 80.74 97 LEU F N 1
ATOM 570 C CA . LEU A 1 120 ? 218.944 209.730 287.941 1.00 80.74 97 LEU F CA 1
ATOM 571 C C . LEU A 1 120 ? 218.928 208.456 288.727 1.00 80.74 97 LEU F C 1
ATOM 572 O O . LEU A 1 120 ? 217.868 207.906 289.025 1.00 80.74 97 LEU F O 1
ATOM 577 N N . ILE A 1 121 ? 220.138 207.951 289.076 1.00 94.91 98 ILE F N 1
ATOM 578 C CA . ILE A 1 121 ? 220.209 206.851 289.997 1.00 94.91 98 ILE F CA 1
ATOM 579 C C . ILE A 1 121 ? 220.595 207.453 291.317 1.00 94.91 98 ILE F C 1
ATOM 580 O O . ILE A 1 121 ? 221.737 207.859 291.528 1.00 94.91 98 ILE F O 1
ATOM 585 N N . THR A 1 122 ? 219.602 207.574 292.227 1.00 101.47 99 THR F N 1
ATOM 586 C CA . THR A 1 122 ? 219.803 208.221 293.494 1.00 101.47 99 THR F CA 1
ATOM 587 C C . THR A 1 122 ? 220.708 207.441 294.401 1.00 101.47 99 THR F C 1
ATOM 588 O O . THR A 1 122 ? 221.654 208.003 294.952 1.00 101.47 99 THR F O 1
ATOM 592 N N . LYS A 1 123 ? 220.465 206.125 294.579 1.00 96.04 100 LYS F N 1
ATOM 593 C CA . LYS A 1 123 ? 221.285 205.392 295.506 1.00 96.04 100 LYS F CA 1
ATOM 594 C C . LYS A 1 123 ? 221.640 204.065 294.907 1.00 96.04 100 LYS F C 1
ATOM 595 O O . LYS A 1 123 ? 220.985 203.602 293.975 1.00 96.04 100 LYS F O 1
ATOM 601 N N . ARG A 1 124 ? 222.723 203.433 295.421 1.00 77.32 101 ARG F N 1
ATOM 602 C CA . ARG A 1 124 ? 223.152 202.159 294.911 1.00 77.32 101 ARG F CA 1
ATOM 603 C C . ARG A 1 124 ? 223.648 201.333 296.059 1.00 77.32 101 ARG F C 1
ATOM 604 O O . ARG A 1 124 ? 223.878 201.850 297.153 1.00 77.32 101 ARG F O 1
ATOM 612 N N . ARG A 1 125 ? 223.787 200.008 295.835 1.00 92.40 102 ARG F N 1
ATOM 613 C CA . ARG A 1 125 ? 224.301 199.107 296.830 1.00 92.40 102 ARG F CA 1
ATOM 614 C C . ARG A 1 125 ? 225.452 198.389 296.187 1.00 92.40 102 ARG F C 1
ATOM 615 O O . ARG A 1 125 ? 225.451 198.173 294.977 1.00 92.40 102 ARG F O 1
ATOM 623 N N . LYS A 1 126 ? 226.472 197.999 296.981 1.00 73.04 103 LYS F N 1
ATOM 624 C CA . LYS A 1 126 ? 227.644 197.377 296.425 1.00 73.04 103 LYS F CA 1
ATOM 625 C C . LYS A 1 126 ? 227.435 195.894 296.373 1.00 73.04 103 LYS F C 1
ATOM 626 O O . LYS A 1 126 ? 227.359 195.237 297.409 1.00 73.04 103 LYS F O 1
ATOM 632 N N . MET A 1 127 ? 227.228 195.356 295.153 1.00 63.68 104 MET F N 1
ATOM 633 C CA . MET A 1 127 ? 227.098 193.947 294.891 1.00 63.68 104 MET F CA 1
ATOM 634 C C . MET A 1 127 ? 228.407 193.213 294.804 1.00 63.68 104 MET F C 1
ATOM 635 O O . MET A 1 127 ? 228.444 192.007 295.050 1.00 63.68 104 MET F O 1
ATOM 640 N N . ALA A 1 128 ? 229.508 193.873 294.372 1.00 37.21 105 ALA F N 1
ATOM 641 C CA . ALA A 1 128 ? 230.719 193.105 294.254 1.00 37.21 105 ALA F CA 1
ATOM 642 C C . ALA A 1 128 ? 231.934 193.982 294.270 1.00 37.21 105 ALA F C 1
ATOM 643 O O . ALA A 1 128 ? 231.836 195.198 294.128 1.00 37.21 105 ALA F O 1
ATOM 645 N N . ASP A 1 129 ? 233.120 193.364 294.504 1.00 47.00 106 ASP F N 1
ATOM 646 C CA . ASP A 1 129 ? 234.379 194.065 294.502 1.00 47.00 106 ASP F CA 1
ATOM 647 C C . ASP A 1 129 ? 235.438 193.157 293.945 1.00 47.00 106 ASP F C 1
ATOM 648 O O . ASP A 1 129 ? 235.667 192.072 294.480 1.00 47.00 106 ASP F O 1
ATOM 653 N N . ILE A 1 130 ? 236.096 193.561 292.831 1.00 77.42 107 ILE F N 1
ATOM 654 C CA . ILE A 1 130 ? 237.147 192.740 292.291 1.00 77.42 107 ILE F CA 1
ATOM 655 C C . ILE A 1 130 ? 238.322 193.598 291.904 1.00 77.42 107 ILE F C 1
ATOM 656 O O . ILE A 1 130 ? 238.182 194.550 291.139 1.00 77.42 107 ILE F O 1
ATOM 661 N N . GLY A 1 131 ? 239.521 193.282 292.441 1.00 19.34 108 GLY F N 1
ATOM 662 C CA . GLY A 1 131 ? 240.729 193.959 292.061 1.00 19.34 108 GLY F CA 1
ATOM 663 C C . GLY A 1 131 ? 240.621 195.423 292.379 1.00 19.34 108 GLY F C 1
ATOM 664 O O . GLY A 1 131 ? 241.182 196.256 291.668 1.00 19.34 108 GLY F O 1
ATOM 665 N N . GLY A 1 132 ? 239.882 195.786 293.445 1.00 17.74 109 GLY F N 1
ATOM 666 C CA . GLY A 1 132 ? 239.808 197.160 293.858 1.00 17.74 109 GLY F CA 1
ATOM 667 C C . GLY A 1 132 ? 238.644 197.858 293.212 1.00 17.74 109 GLY F C 1
ATOM 668 O O . GLY A 1 132 ? 238.350 199.001 293.557 1.00 17.74 109 GLY F O 1
ATOM 669 N N . HIS A 1 133 ? 237.931 197.204 292.274 1.00 28.98 110 HIS F N 1
ATOM 670 C CA . HIS A 1 133 ? 236.841 197.891 291.636 1.00 28.98 110 HIS F CA 1
ATOM 671 C C . HIS A 1 133 ? 235.572 197.505 292.322 1.00 28.98 110 HIS F C 1
ATOM 672 O O . HIS A 1 133 ? 235.377 196.351 292.697 1.00 28.98 110 HIS F O 1
ATOM 679 N N . ALA A 1 134 ? 234.658 198.479 292.503 1.00 21.07 111 ALA F N 1
ATOM 680 C CA . ALA A 1 134 ? 233.424 198.176 293.171 1.00 21.07 111 ALA F CA 1
ATOM 681 C C . ALA A 1 134 ? 232.319 198.173 292.151 1.00 21.07 111 ALA F C 1
ATOM 682 O O . ALA A 1 134 ? 232.260 199.050 291.289 1.00 21.07 111 ALA F O 1
ATOM 684 N N . ILE A 1 135 ? 231.412 197.171 292.224 1.00 34.95 112 ILE F N 1
ATOM 685 C CA . ILE A 1 135 ? 230.310 197.117 291.301 1.00 34.95 112 ILE F CA 1
ATOM 686 C C . ILE A 1 135 ? 229.065 197.453 292.075 1.00 34.95 112 ILE F C 1
ATOM 687 O O . ILE A 1 135 ? 228.839 196.926 293.164 1.00 34.95 112 ILE F O 1
ATOM 692 N N . TYR A 1 136 ? 228.226 198.365 291.529 1.00 49.56 113 TYR F N 1
ATOM 693 C CA . TYR A 1 136 ? 227.045 198.823 292.218 1.00 49.56 113 TYR F CA 1
ATOM 694 C C . TYR A 1 136 ? 225.820 198.489 291.420 1.00 49.56 113 TYR F C 1
ATOM 695 O O . TYR A 1 136 ? 225.853 198.407 290.193 1.00 49.56 113 TYR F O 1
ATOM 704 N N . LYS A 1 137 ? 224.698 198.262 292.136 1.00 53.33 114 LYS F N 1
ATOM 705 C CA . LYS A 1 137 ? 223.405 198.054 291.541 1.00 53.33 114 LYS F CA 1
ATOM 706 C C . LYS A 1 137 ? 222.602 199.274 291.890 1.00 53.33 114 LYS F C 1
ATOM 707 O O . LYS A 1 137 ? 222.695 199.778 293.008 1.00 53.33 114 LYS F O 1
ATOM 713 N N . VAL A 1 138 ? 221.795 199.791 290.940 1.00 34.28 115 VAL F N 1
ATOM 714 C CA . VAL A 1 138 ? 221.022 200.980 291.205 1.00 34.28 115 VAL F CA 1
ATOM 715 C C . VAL A 1 138 ? 219.833 200.611 292.048 1.00 34.28 115 VAL F C 1
ATOM 716 O O . VAL A 1 138 ? 219.010 199.794 291.639 1.00 34.28 115 VAL F O 1
ATOM 720 N N . GLU A 1 139 ? 219.762 201.150 293.289 1.00 88.81 116 GLU F N 1
ATOM 721 C CA . GLU A 1 139 ? 218.650 200.895 294.167 1.00 88.81 116 GLU F CA 1
ATOM 722 C C . GLU A 1 139 ? 217.434 201.732 293.874 1.00 88.81 116 GLU F C 1
ATOM 723 O O . GLU A 1 139 ? 216.365 201.210 293.565 1.00 88.81 116 GLU F O 1
ATOM 729 N N . ASP A 1 140 ? 217.584 203.075 293.928 1.00 34.73 117 ASP F N 1
ATOM 730 C CA . ASP A 1 140 ? 216.456 203.958 293.786 1.00 34.73 117 ASP F CA 1
ATOM 731 C C . ASP A 1 140 ? 216.771 204.901 292.672 1.00 34.73 117 ASP F C 1
ATOM 732 O O . ASP A 1 140 ? 217.907 205.354 292.541 1.00 34.73 117 ASP F O 1
ATOM 737 N N . THR A 1 141 ? 215.764 205.206 291.828 1.00 24.27 118 THR F N 1
ATOM 738 C CA . THR A 1 141 ? 215.965 206.085 290.709 1.00 24.27 118 THR F CA 1
ATOM 739 C C . THR A 1 141 ? 214.880 207.115 290.726 1.00 24.27 118 THR F C 1
ATOM 740 O O . THR A 1 141 ? 213.927 207.015 291.499 1.00 24.27 118 THR F O 1
ATOM 744 N N . ASN A 1 142 ? 215.022 208.161 289.882 1.00 39.05 119 ASN F N 1
ATOM 745 C CA . ASN A 1 142 ? 214.026 209.193 289.833 1.00 39.05 119 ASN F CA 1
ATOM 746 C C . ASN A 1 142 ? 213.968 209.720 288.431 1.00 39.05 119 ASN F C 1
ATOM 747 O O . ASN A 1 142 ? 214.950 209.660 287.691 1.00 39.05 119 ASN F O 1
ATOM 752 N N . MET A 1 143 ? 212.787 210.229 288.029 1.00 37.21 120 MET F N 1
ATOM 753 C CA . MET A 1 143 ? 212.635 210.903 286.772 1.00 37.21 120 MET F CA 1
ATOM 754 C C . MET A 1 143 ? 212.275 212.295 287.188 1.00 37.21 120 MET F C 1
ATOM 755 O O . MET A 1 143 ? 211.274 212.495 287.874 1.00 37.21 120 MET F O 1
ATOM 760 N N . ILE A 1 144 ? 213.080 213.297 286.783 1.00 81.61 121 ILE F N 1
ATOM 761 C CA . ILE A 1 144 ? 212.897 214.620 287.303 1.00 81.61 121 ILE F CA 1
ATOM 762 C C . ILE A 1 144 ? 212.641 215.567 286.184 1.00 81.61 121 ILE F C 1
ATOM 763 O O . ILE A 1 144 ? 213.278 215.505 285.133 1.00 81.61 121 ILE F O 1
ATOM 768 N N . TYR A 1 145 ? 211.707 216.508 286.412 1.00 76.16 122 TYR F N 1
ATOM 769 C CA . TYR A 1 145 ? 211.308 217.394 285.373 1.00 76.16 122 TYR F CA 1
ATOM 770 C C . TYR A 1 145 ? 211.481 218.773 285.916 1.00 76.16 122 TYR F C 1
ATOM 771 O O . TYR A 1 145 ? 211.413 219.006 287.119 1.00 76.16 122 TYR F O 1
ATOM 780 N N . ILE A 1 146 ? 211.801 219.712 285.019 1.00 107.59 123 ILE F N 1
ATOM 781 C CA . ILE A 1 146 ? 211.938 221.102 285.333 1.00 107.59 123 ILE F CA 1
ATOM 782 C C . ILE A 1 146 ? 210.639 221.720 285.772 1.00 107.59 123 ILE F C 1
ATOM 783 O O . ILE A 1 146 ? 210.678 222.627 286.604 1.00 107.59 123 ILE F O 1
ATOM 788 N N . PRO A 1 147 ? 209.490 221.319 285.284 1.00 84.27 124 PRO F N 1
ATOM 789 C CA . PRO A 1 147 ? 208.332 222.107 285.592 1.00 84.27 124 PRO F CA 1
ATOM 790 C C . PRO A 1 147 ? 207.697 222.324 286.920 1.00 84.27 124 PRO F C 1
ATOM 791 O O . PRO A 1 147 ? 206.912 223.261 286.932 1.00 84.27 124 PRO F O 1
ATOM 795 N N . ASN A 1 148 ? 207.952 221.570 288.009 1.00 74.84 125 ASN F N 1
ATOM 796 C CA . ASN A 1 148 ? 207.238 221.812 289.246 1.00 74.84 125 ASN F CA 1
ATOM 797 C C . ASN A 1 148 ? 205.766 221.927 288.994 1.00 74.84 125 ASN F C 1
ATOM 798 O O . ASN A 1 148 ? 205.207 223.021 288.970 1.00 74.84 125 ASN F O 1
ATOM 803 N N . ASP A 1 149 ? 205.115 220.763 288.792 1.00 58.23 126 ASP F N 1
ATOM 804 C CA . ASP A 1 149 ? 203.707 220.658 288.527 1.00 58.23 126 ASP F CA 1
ATOM 805 C C . ASP A 1 149 ? 203.280 221.369 287.282 1.00 58.23 126 ASP F C 1
ATOM 806 O O . ASP A 1 149 ? 202.433 222.257 287.330 1.00 58.23 126 ASP F O 1
ATOM 811 N N . SER A 1 150 ? 203.865 221.002 286.122 1.00 42.57 127 SER F N 1
ATOM 812 C CA . SER A 1 150 ? 203.343 221.584 284.922 1.00 42.57 127 SER F CA 1
ATOM 813 C C . SER A 1 150 ? 202.285 220.662 284.411 1.00 42.57 127 SER F C 1
ATOM 814 O O . SER A 1 150 ? 202.564 219.656 283.764 1.00 42.57 127 SER F O 1
ATOM 817 N N . VAL A 1 151 ? 201.018 220.965 284.737 1.00 30.92 128 VAL F N 1
ATOM 818 C CA . VAL A 1 151 ? 199.935 220.155 284.270 1.00 30.92 128 VAL F CA 1
ATOM 819 C C . VAL A 1 151 ? 199.729 220.369 282.803 1.00 30.92 128 VAL F C 1
ATOM 820 O O . VAL A 1 151 ? 199.598 219.415 282.040 1.00 30.92 128 VAL F O 1
ATOM 824 N N . ARG A 1 152 ? 199.749 221.643 282.364 1.00 54.11 129 ARG F N 1
ATOM 825 C CA . ARG A 1 152 ? 199.412 221.968 281.009 1.00 54.11 129 ARG F CA 1
ATOM 826 C C . ARG A 1 152 ? 200.357 221.262 280.110 1.00 54.11 129 ARG F C 1
ATOM 827 O O . ARG A 1 152 ? 199.961 220.702 279.089 1.00 54.11 129 ARG F O 1
ATOM 835 N N . VAL A 1 153 ? 201.643 221.259 280.482 1.00 16.32 130 VAL F N 1
ATOM 836 C CA . VAL A 1 153 ? 202.600 220.615 279.647 1.00 16.32 130 VAL F CA 1
ATOM 837 C C . VAL A 1 153 ? 202.200 219.183 279.562 1.00 16.32 130 VAL F C 1
ATOM 838 O O . VAL A 1 153 ? 202.248 218.576 278.492 1.00 16.32 130 VAL F O 1
ATOM 842 N N . THR A 1 154 ? 201.767 218.610 280.699 1.00 30.80 131 THR F N 1
ATOM 843 C CA . THR A 1 154 ? 201.495 217.208 280.687 1.00 30.80 131 THR F CA 1
ATOM 844 C C . THR A 1 154 ? 200.168 216.916 280.082 1.00 30.80 131 THR F C 1
ATOM 845 O O . THR A 1 154 ? 199.150 217.505 280.435 1.00 30.80 131 THR F O 1
ATOM 849 N N . HIS A 1 155 ? 200.158 215.974 279.126 1.00 50.72 132 HIS F N 1
ATOM 850 C CA . HIS A 1 155 ? 198.924 215.513 278.574 1.00 50.72 132 HIS F CA 1
ATOM 851 C C . HIS A 1 155 ? 199.039 214.027 278.589 1.00 50.72 132 HIS F C 1
ATOM 852 O O . HIS A 1 155 ? 200.079 213.493 278.968 1.00 50.72 132 HIS F O 1
ATOM 859 N N . PRO A 1 156 ? 198.008 213.332 278.219 1.00 56.97 133 PRO F N 1
ATOM 860 C CA . PRO A 1 156 ? 198.060 211.904 278.327 1.00 56.97 133 PRO F CA 1
ATOM 861 C C . PRO A 1 156 ? 199.126 211.253 277.509 1.00 56.97 133 PRO F C 1
ATOM 862 O O . PRO A 1 156 ? 199.615 210.202 277.916 1.00 56.97 133 PRO F O 1
ATOM 866 N N . ASP A 1 157 ? 199.498 211.830 276.356 1.00 32.86 134 ASP F N 1
ATOM 867 C CA . ASP A 1 157 ? 200.488 211.186 275.544 1.00 32.86 134 ASP F CA 1
ATOM 868 C C . ASP A 1 157 ? 201.794 211.197 276.271 1.00 32.86 134 ASP F C 1
ATOM 869 O O . ASP A 1 157 ? 202.490 210.185 276.323 1.00 32.86 134 ASP F O 1
ATOM 874 N N . GLU A 1 158 ? 202.170 212.346 276.867 1.00 49.07 135 GLU F N 1
ATOM 875 C CA . GLU A 1 158 ? 203.453 212.371 277.504 1.00 49.07 135 GLU F CA 1
ATOM 876 C C . GLU A 1 158 ? 203.435 211.539 278.747 1.00 49.07 135 GLU F C 1
ATOM 877 O O . GLU A 1 158 ? 204.422 210.878 279.067 1.00 49.07 135 GLU F O 1
ATOM 883 N N . ALA A 1 159 ? 202.305 211.540 279.477 1.00 16.37 136 ALA F N 1
ATOM 884 C CA . ALA A 1 159 ? 202.221 210.834 280.725 1.00 16.37 136 ALA F CA 1
ATOM 885 C C . ALA A 1 159 ? 202.441 209.379 280.475 1.00 16.37 136 ALA F C 1
ATOM 886 O O . ALA A 1 159 ? 203.113 208.700 281.252 1.00 16.37 136 ALA F O 1
ATOM 888 N N . ARG A 1 160 ? 201.881 208.865 279.369 1.00 94.47 137 ARG F N 1
ATOM 889 C CA . ARG A 1 160 ? 201.962 207.469 279.053 1.00 94.47 137 ARG F CA 1
ATOM 890 C C . ARG A 1 160 ? 203.391 207.092 278.840 1.00 94.47 137 ARG F C 1
ATOM 891 O O . ARG A 1 160 ? 203.826 206.020 279.257 1.00 94.47 137 ARG F O 1
ATOM 899 N N . TYR A 1 161 ? 204.168 207.974 278.187 1.00 31.90 138 TYR F N 1
ATOM 900 C CA . TYR A 1 161 ? 205.523 207.634 277.865 1.00 31.90 138 TYR F CA 1
ATOM 901 C C . TYR A 1 161 ? 206.290 207.429 279.136 1.00 31.90 138 TYR F C 1
ATOM 902 O O . TYR A 1 161 ? 207.054 206.473 279.264 1.00 31.90 138 TYR F O 1
ATOM 911 N N . LEU A 1 162 ? 206.090 208.324 280.123 1.00 75.04 139 LEU F N 1
ATOM 912 C CA . LEU A 1 162 ? 206.810 208.258 281.364 1.00 75.04 139 LEU F CA 1
ATOM 913 C C . LEU A 1 162 ? 206.447 206.967 282.034 1.00 75.04 139 LEU F C 1
ATOM 914 O O . LEU A 1 162 ? 207.301 206.305 282.619 1.00 75.04 139 LEU F O 1
ATOM 919 N N . ARG A 1 163 ? 205.165 206.567 281.950 1.00 66.76 140 ARG F N 1
ATOM 920 C CA . ARG A 1 163 ? 204.721 205.373 282.613 1.00 66.76 140 ARG F CA 1
ATOM 921 C C . ARG A 1 163 ? 205.481 204.209 282.058 1.00 66.76 140 ARG F C 1
ATOM 922 O O . ARG A 1 163 ? 205.915 203.331 282.803 1.00 66.76 140 ARG F O 1
ATOM 930 N N . ILE A 1 164 ? 205.677 204.183 280.727 1.00 18.58 141 ILE F N 1
ATOM 931 C CA . ILE A 1 164 ? 206.353 203.084 280.097 1.00 18.58 141 ILE F CA 1
ATOM 932 C C . ILE A 1 164 ? 207.755 203.022 280.612 1.00 18.58 141 ILE F C 1
ATOM 933 O O . ILE A 1 164 ? 208.251 201.946 280.942 1.00 18.58 141 ILE F O 1
ATOM 938 N N . PHE A 1 165 ? 208.436 204.180 280.697 1.00 34.28 142 PHE F N 1
ATOM 939 C CA . PHE A 1 165 ? 209.802 204.185 281.134 1.00 34.28 142 PHE F CA 1
ATOM 940 C C . PHE A 1 165 ? 209.863 203.753 282.568 1.00 34.28 142 PHE F C 1
ATOM 941 O O . PHE A 1 165 ? 210.764 203.017 282.962 1.00 34.28 142 PHE F O 1
ATOM 949 N N . GLN A 1 166 ? 208.904 204.190 283.404 1.00 85.46 143 GLN F N 1
ATOM 950 C CA . GLN A 1 166 ? 208.970 203.813 284.787 1.00 85.46 143 GLN F CA 1
ATOM 951 C C . GLN A 1 166 ? 208.903 202.326 284.884 1.00 85.46 143 GLN F C 1
ATOM 952 O O . GLN A 1 166 ? 209.625 201.718 285.674 1.00 85.46 143 GLN F O 1
ATOM 958 N N . ASN A 1 167 ? 208.037 201.696 284.071 1.00 26.62 144 ASN F N 1
ATOM 959 C CA . ASN A 1 167 ? 207.874 200.279 284.173 1.00 26.62 144 ASN F CA 1
ATOM 960 C C . ASN A 1 167 ? 209.191 199.620 283.897 1.00 26.62 144 ASN F C 1
ATOM 961 O O . ASN A 1 167 ? 209.570 198.682 284.597 1.00 26.62 144 ASN F O 1
ATOM 966 N N . VAL A 1 168 ? 209.925 200.087 282.867 1.00 31.43 145 VAL F N 1
ATOM 967 C CA . VAL A 1 168 ? 211.173 199.455 282.542 1.00 31.43 145 VAL F CA 1
ATOM 968 C C . VAL A 1 168 ? 212.176 199.668 283.641 1.00 31.43 145 VAL F C 1
ATOM 969 O O . VAL A 1 168 ? 212.890 198.737 284.007 1.00 31.43 145 VAL F O 1
ATOM 973 N N . ASP A 1 169 ? 212.260 200.887 284.216 1.00 41.56 146 ASP F N 1
ATOM 974 C CA . ASP A 1 169 ? 213.282 201.103 285.207 1.00 41.56 146 ASP F CA 1
ATOM 975 C C . ASP A 1 169 ? 213.018 200.215 286.388 1.00 41.56 146 ASP F C 1
ATOM 976 O O . ASP A 1 169 ? 213.950 199.673 286.978 1.00 41.56 146 ASP F O 1
ATOM 981 N N . LEU A 1 170 ? 211.738 20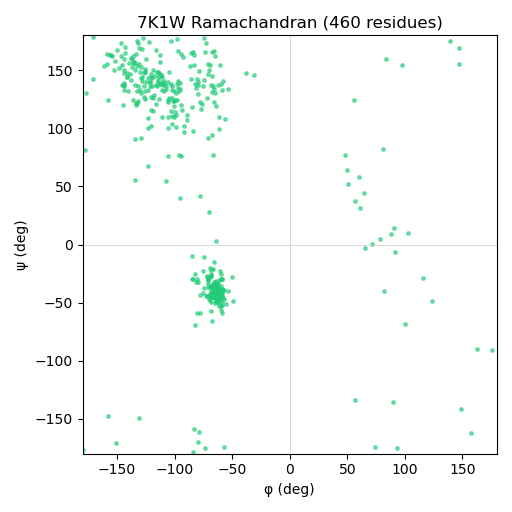0.036 286.767 1.00 34.32 147 LEU F N 1
ATOM 982 C CA . LEU A 1 170 ? 211.389 199.230 287.908 1.00 34.32 147 LEU F CA 1
ATOM 983 C C . LEU A 1 170 ? 211.741 197.786 287.672 1.00 34.32 147 LEU F C 1
ATOM 984 O O . LEU A 1 170 ? 212.290 197.117 288.547 1.00 34.32 147 LEU F O 1
ATOM 989 N N . SER A 1 171 ? 211.415 197.275 286.474 1.00 41.16 148 SER F N 1
ATOM 990 C CA . SER A 1 171 ? 211.527 195.882 286.140 1.00 41.16 148 SER F CA 1
ATOM 991 C C . SER A 1 171 ? 212.958 195.447 285.975 1.00 41.16 148 SER F C 1
ATOM 992 O O . SER A 1 171 ? 213.276 194.280 286.198 1.00 41.16 148 SER F O 1
ATOM 995 N N . SER A 1 172 ? 213.867 196.362 285.580 1.00 33.24 149 SER F N 1
ATOM 996 C CA . SER A 1 172 ? 215.220 195.970 285.280 1.00 33.24 149 SER F CA 1
ATOM 997 C C . SER A 1 172 ? 216.139 196.194 286.450 1.00 33.24 149 SER F C 1
ATOM 998 O O . SER A 1 172 ? 215.785 196.866 287.417 1.00 33.24 149 SER F O 1
ATOM 1001 N N . ASN A 1 173 ? 217.358 195.596 286.380 1.00 47.90 150 ASN F N 1
ATOM 1002 C CA . ASN A 1 173 ? 218.365 195.739 287.406 1.00 47.90 150 ASN F CA 1
ATOM 1003 C C . ASN A 1 173 ? 219.605 196.293 286.770 1.00 47.90 150 ASN F C 1
ATOM 1004 O O . ASN A 1 173 ? 220.304 195.570 286.083 1.00 47.90 150 ASN F O 1
ATOM 1009 N N . PHE A 1 174 ? 219.992 197.554 287.022 1.00 40.97 151 PHE F N 1
ATOM 1010 C CA . PHE A 1 174 ? 221.115 198.082 286.288 1.00 40.97 151 PHE F CA 1
ATOM 1011 C C . PHE A 1 174 ? 222.320 198.133 287.173 1.00 40.97 151 PHE F C 1
ATOM 1012 O O . PHE A 1 174 ? 222.202 198.304 288.386 1.00 40.97 151 PHE F O 1
ATOM 1020 N N . TYR A 1 175 ? 223.521 197.963 286.577 1.00 47.73 152 TYR F N 1
ATOM 1021 C CA . TYR A 1 175 ? 224.724 197.945 287.363 1.00 47.73 152 TYR F CA 1
ATOM 1022 C C . TYR A 1 175 ? 225.765 198.802 286.700 1.00 47.73 152 TYR F C 1
ATOM 1023 O O . TYR A 1 175 ? 225.767 198.959 285.481 1.00 47.73 152 TYR F O 1
ATOM 1032 N N . PHE A 1 176 ? 226.669 199.409 287.501 1.00 52.55 153 PHE F N 1
ATOM 1033 C CA . PHE A 1 176 ? 227.783 200.108 286.915 1.00 52.55 153 PHE F CA 1
ATOM 1034 C C . PHE A 1 176 ? 228.891 200.178 287.920 1.00 52.55 153 PHE F C 1
ATOM 1035 O O . PHE A 1 176 ? 228.685 199.929 289.107 1.00 52.55 153 PHE F O 1
ATOM 1043 N N . SER A 1 177 ? 230.120 200.469 287.442 1.00 25.95 154 SER F N 1
ATOM 1044 C CA . SER A 1 177 ? 231.260 200.638 288.303 1.00 25.95 154 SER F CA 1
ATOM 1045 C C . SER A 1 177 ? 231.921 201.909 287.854 1.00 25.95 154 SER F C 1
ATOM 1046 O O . SER A 1 177 ? 232.045 202.165 286.660 1.00 25.95 154 SER F O 1
ATOM 1049 N N . TYR A 1 178 ? 232.338 202.760 288.812 1.00 34.70 155 TYR F N 1
ATOM 1050 C CA . TYR A 1 178 ? 232.946 204.021 288.480 1.00 34.70 155 TYR F CA 1
ATOM 1051 C C . TYR A 1 178 ? 234.280 203.771 287.823 1.00 34.70 155 TYR F C 1
ATOM 1052 O O . TYR A 1 178 ? 234.637 204.438 286.854 1.00 34.70 155 TYR F O 1
ATOM 1061 N N . SER A 1 179 ? 235.074 202.840 288.397 1.00 53.02 156 SER F N 1
ATOM 1062 C CA . SER A 1 179 ? 236.411 202.517 287.959 1.00 53.02 156 SER F CA 1
ATOM 1063 C C . SER A 1 179 ? 236.509 201.510 286.837 1.00 53.02 156 SER F C 1
ATOM 1064 O O . SER A 1 179 ? 237.463 201.558 286.064 1.00 53.02 156 SER F O 1
ATOM 1067 N N . TYR A 1 180 ? 235.558 200.559 286.721 1.00 46.05 157 TYR F N 1
ATOM 1068 C CA . TYR A 1 180 ? 235.724 199.461 285.795 1.00 46.05 157 TYR F CA 1
ATOM 1069 C C . TYR A 1 180 ? 234.592 199.515 284.803 1.00 46.05 157 TYR F C 1
ATOM 1070 O O . TYR A 1 180 ? 233.467 199.872 285.145 1.00 46.05 157 TYR F O 1
ATOM 1079 N N . ASP A 1 181 ? 234.872 199.177 283.523 1.00 31.61 158 ASP F N 1
ATOM 1080 C CA . ASP A 1 181 ? 233.864 199.250 282.495 1.00 31.61 158 ASP F CA 1
ATOM 1081 C C . ASP A 1 181 ? 233.176 197.911 282.375 1.00 31.61 158 ASP F C 1
ATOM 1082 O O . ASP A 1 181 ? 233.694 196.977 281.764 1.00 31.61 158 ASP F O 1
ATOM 1087 N N . LEU A 1 182 ? 231.960 197.810 282.949 1.00 51.98 159 LEU F N 1
ATOM 1088 C CA . LEU A 1 182 ? 231.131 196.627 282.991 1.00 51.98 159 LEU F CA 1
ATOM 1089 C C . LEU A 1 182 ? 230.605 196.252 281.629 1.00 51.98 159 LEU F C 1
ATOM 1090 O O . LEU A 1 182 ? 230.245 195.095 281.413 1.00 51.98 159 LEU F O 1
ATOM 1095 N N . SER A 1 183 ? 230.471 197.216 280.694 1.00 31.86 160 SER F N 1
ATOM 1096 C CA . SER A 1 183 ? 229.927 196.916 279.393 1.00 31.86 160 SER F CA 1
ATOM 1097 C C . SER A 1 183 ? 230.869 196.019 278.635 1.00 31.86 160 SER F C 1
ATOM 1098 O O . SER A 1 183 ? 230.453 195.360 277.685 1.00 31.86 160 SER F O 1
ATOM 1101 N N . HIS A 1 184 ? 232.167 195.967 279.006 1.00 41.22 161 HIS F N 1
ATOM 1102 C CA . HIS A 1 184 ? 233.063 195.123 278.250 1.00 41.22 161 HIS F CA 1
ATOM 1103 C C . HIS A 1 184 ? 233.549 193.974 279.079 1.00 41.22 161 HIS F C 1
ATOM 1104 O O . HIS A 1 184 ? 233.541 194.015 280.308 1.00 41.22 161 HIS F O 1
ATOM 1111 N N . SER A 1 185 ? 233.979 192.891 278.392 1.00 18.67 162 SER F N 1
ATOM 1112 C CA . SER A 1 185 ? 234.526 191.738 279.055 1.00 18.67 162 SER F CA 1
ATOM 1113 C C . SER A 1 185 ? 235.892 192.126 279.522 1.00 18.67 162 SER F C 1
ATOM 1114 O O . SER A 1 185 ? 236.440 193.145 279.106 1.00 18.67 162 SER F O 1
ATOM 1117 N N . LEU A 1 186 ? 236.477 191.313 280.417 1.00 31.32 163 LEU F N 1
ATOM 1118 C CA . LEU A 1 186 ? 237.765 191.606 280.973 1.00 31.32 163 LEU F CA 1
ATOM 1119 C C . LEU A 1 186 ? 238.764 191.595 279.857 1.00 31.32 163 LEU F C 1
ATOM 1120 O O . LEU A 1 186 ? 239.694 192.398 279.836 1.00 31.32 163 LEU F O 1
ATOM 1125 N N . GLN A 1 187 ? 238.593 190.672 278.891 1.00 32.64 164 GLN F N 1
ATOM 1126 C CA . GLN A 1 187 ? 239.505 190.551 277.790 1.00 32.64 164 GLN F CA 1
ATOM 1127 C C . GLN A 1 187 ? 239.460 191.803 276.952 1.00 32.64 164 GLN F C 1
ATOM 1128 O O . GLN A 1 187 ? 240.506 192.300 276.539 1.00 32.64 164 GLN F O 1
ATOM 1134 N N . TYR A 1 188 ? 238.251 192.345 276.673 1.00 40.66 165 TYR F N 1
ATOM 1135 C CA . TYR A 1 188 ? 238.119 193.549 275.886 1.00 40.66 165 TYR F CA 1
ATOM 1136 C C . TYR A 1 188 ? 238.729 194.704 276.626 1.00 40.66 165 TYR F C 1
ATOM 1137 O O . TYR A 1 188 ? 239.418 195.537 276.043 1.00 40.66 165 TYR F O 1
ATOM 1146 N N . ASN A 1 189 ? 238.489 194.795 277.945 1.00 23.86 166 ASN F N 1
ATOM 1147 C CA . ASN A 1 189 ? 238.998 195.900 278.707 1.00 23.86 166 ASN F CA 1
ATOM 1148 C C . ASN A 1 189 ? 240.489 195.882 278.648 1.00 23.86 166 ASN F C 1
ATOM 1149 O O . ASN A 1 189 ? 241.133 196.929 278.649 1.00 23.86 166 ASN F O 1
ATOM 1154 N N . LEU A 1 190 ? 241.078 194.680 278.590 1.00 80.25 167 LEU F N 1
ATOM 1155 C CA . LEU A 1 190 ? 242.504 194.561 278.547 1.00 80.25 167 LEU F CA 1
ATOM 1156 C C . LEU A 1 190 ? 242.987 195.251 277.305 1.00 80.25 167 LEU F C 1
ATOM 1157 O O . LEU A 1 190 ? 244.003 195.942 277.342 1.00 80.25 167 LEU F O 1
ATOM 1162 N N . THR A 1 191 ? 242.276 195.068 276.172 1.00 88.45 168 THR F N 1
ATOM 1163 C CA . THR A 1 191 ? 242.717 195.648 274.934 1.00 88.45 168 THR F CA 1
ATOM 1164 C C . THR A 1 191 ? 242.593 197.146 274.984 1.00 88.45 168 THR F C 1
ATOM 1165 O O . THR A 1 191 ? 243.473 197.849 274.492 1.00 88.45 168 THR F O 1
ATOM 1169 N N . VAL A 1 192 ? 241.505 197.682 275.583 1.00 38.34 169 VAL F N 1
ATOM 1170 C CA . VAL A 1 192 ? 241.302 199.108 275.583 1.00 38.34 169 VAL F CA 1
ATOM 1171 C C . VAL A 1 192 ? 242.472 199.774 276.238 1.00 38.34 169 VAL F C 1
ATOM 1172 O O . VAL A 1 192 ? 243.132 200.605 275.614 1.00 38.34 169 VAL F O 1
ATOM 1176 N N . LEU A 1 193 ? 242.740 199.414 277.513 1.00 88.43 170 LEU F N 1
ATOM 1177 C CA . LEU A 1 193 ? 243.920 199.817 278.232 1.00 88.43 170 LEU F CA 1
ATOM 1178 C C . LEU A 1 193 ? 243.726 200.966 279.183 1.00 88.43 170 LEU F C 1
ATOM 1179 O O . LEU A 1 193 ? 243.819 200.757 280.391 1.00 88.43 170 LEU F O 1
ATOM 1184 N N . ARG A 1 194 ? 243.464 202.196 278.679 1.00 152.73 171 ARG F N 1
ATOM 1185 C CA . ARG A 1 194 ? 243.508 203.392 279.492 1.00 152.73 171 ARG F CA 1
ATOM 1186 C C . ARG A 1 194 ? 242.374 203.483 280.497 1.00 152.73 171 ARG F C 1
ATOM 1187 O O . ARG A 1 194 ? 241.971 204.582 280.876 1.00 152.73 171 ARG F O 1
ATOM 1195 N N . MET A 1 195 ? 241.835 202.336 280.949 1.00 64.85 172 MET F N 1
ATOM 1196 C CA . MET A 1 195 ? 240.945 202.192 282.074 1.00 64.85 172 MET F CA 1
ATOM 1197 C C . MET A 1 195 ? 239.611 202.855 281.878 1.00 64.85 172 MET F C 1
ATOM 1198 O O . MET A 1 195 ? 238.713 202.687 282.702 1.00 64.85 172 MET F O 1
ATOM 1203 N N . GLY A 1 230 ? 239.387 203.553 280.753 1.00 102.15 207 GLY F N 1
ATOM 1204 C CA . GLY A 1 230 ? 238.125 204.225 280.597 1.00 102.15 207 GLY F CA 1
ATOM 1205 C C . GLY A 1 230 ? 238.202 204.876 279.260 1.00 102.15 207 GLY F C 1
ATOM 1206 O O . GLY A 1 230 ? 239.194 204.710 278.553 1.00 102.15 207 GLY F O 1
ATOM 1207 N N . ILE A 1 231 ? 237.172 205.641 278.856 1.00 185.58 208 ILE F N 1
ATOM 1208 C CA . ILE A 1 231 ? 235.985 205.917 279.612 1.00 185.58 208 ILE F CA 1
ATOM 1209 C C . ILE A 1 231 ? 234.893 205.643 278.655 1.00 185.58 208 ILE F C 1
ATOM 1210 O O . ILE A 1 231 ? 235.145 204.865 277.751 1.00 185.58 208 ILE F O 1
ATOM 1215 N N . CYS A 1 232 ? 233.732 206.332 278.751 1.00 50.56 209 CYS F N 1
ATOM 1216 C CA . CYS A 1 232 ? 232.508 206.053 278.035 1.00 50.56 209 CYS F CA 1
ATOM 1217 C C . CYS A 1 232 ? 232.799 205.902 276.568 1.00 50.56 209 CYS F C 1
ATOM 1218 O O . CYS A 1 232 ? 232.082 205.191 275.866 1.00 50.56 209 CYS F O 1
ATOM 1221 N N . SER A 1 233 ? 233.847 206.559 276.045 1.00 29.33 210 SER F N 1
ATOM 1222 C CA . SER A 1 233 ? 234.133 206.399 274.643 1.00 29.33 210 SER F CA 1
ATOM 1223 C C . SER A 1 233 ? 234.374 204.947 274.309 1.00 29.33 210 SER F C 1
ATOM 1224 O O . SER A 1 233 ? 233.973 204.478 273.246 1.00 29.33 210 SER F O 1
ATOM 1227 N N . GLU A 1 234 ? 235.072 204.217 275.201 1.00 101.16 211 GLU F N 1
ATOM 1228 C CA . GLU A 1 234 ? 235.484 202.836 275.080 1.00 101.16 211 GLU F CA 1
ATOM 1229 C C . GLU A 1 234 ? 234.357 201.852 275.296 1.00 101.16 211 GLU F C 1
ATOM 1230 O O . GLU A 1 234 ? 234.507 200.711 274.860 1.00 101.16 211 GLU F O 1
ATOM 1236 N N . PRO A 1 235 ? 233.260 202.150 275.967 1.00 79.06 212 PRO F N 1
ATOM 1237 C CA . PRO A 1 235 ? 232.307 201.125 276.199 1.00 79.06 212 PRO F CA 1
ATOM 1238 C C . PRO A 1 235 ? 231.702 200.474 275.026 1.00 79.06 212 PRO F C 1
ATOM 1239 O O . PRO A 1 235 ? 231.662 201.053 273.940 1.00 79.06 212 PRO F O 1
ATOM 1243 N N . TYR A 1 236 ? 231.256 199.227 275.256 1.00 50.33 213 TYR F N 1
ATOM 1244 C CA . TYR A 1 236 ? 230.698 198.445 274.211 1.00 50.33 213 TYR F CA 1
ATOM 1245 C C . TYR A 1 236 ? 229.307 198.966 274.036 1.00 50.33 213 TYR F C 1
ATOM 1246 O O . TYR A 1 236 ? 228.493 198.948 274.958 1.00 50.33 213 TYR F O 1
ATOM 1255 N N . MET A 1 237 ? 228.997 199.418 272.811 1.00 40.32 214 MET F N 1
ATOM 1256 C CA . MET A 1 237 ? 227.755 200.069 272.514 1.00 40.32 214 MET F CA 1
ATOM 1257 C C . MET A 1 237 ? 226.609 199.115 272.685 1.00 40.32 214 MET F C 1
ATOM 1258 O O . MET A 1 237 ? 225.515 199.524 273.071 1.00 40.32 214 MET F O 1
ATOM 1263 N N . LYS A 1 238 ? 226.813 197.812 272.399 1.00 74.37 215 LYS F N 1
ATOM 1264 C CA . LYS A 1 238 ? 225.694 196.914 272.484 1.00 74.37 215 LYS F CA 1
ATOM 1265 C C . LYS A 1 238 ? 225.135 196.920 273.878 1.00 74.37 215 LYS F C 1
ATOM 1266 O O . LYS A 1 238 ? 223.920 196.900 274.066 1.00 74.37 215 LYS F O 1
ATOM 1272 N N . TYR A 1 239 ? 226.021 196.865 274.885 1.00 81.04 216 TYR F N 1
ATOM 1273 C CA . TYR A 1 239 ? 225.700 196.827 276.287 1.00 81.04 216 TYR F CA 1
ATOM 1274 C C . TYR A 1 239 ? 225.412 198.147 276.970 1.00 81.04 216 TYR F C 1
ATOM 1275 O O . TYR A 1 239 ? 224.818 198.142 278.049 1.00 81.04 216 TYR F O 1
ATOM 1284 N N . VAL A 1 240 ? 225.932 199.288 276.466 1.00 54.67 217 VAL F N 1
ATOM 1285 C CA . VAL A 1 240 ? 225.715 200.572 277.110 1.00 54.67 217 VAL F CA 1
ATOM 1286 C C . VAL A 1 240 ? 224.239 200.831 277.111 1.00 54.67 217 VAL F C 1
ATOM 1287 O O . VAL A 1 240 ? 223.675 201.305 276.127 1.00 54.67 217 VAL F O 1
ATOM 1291 N N . TRP A 1 241 ? 223.583 200.566 278.255 1.00 48.48 218 TRP F N 1
ATOM 1292 C CA . TRP A 1 241 ? 222.155 200.663 278.317 1.00 48.48 218 TRP F CA 1
ATOM 1293 C C . TRP A 1 241 ? 221.707 202.085 278.123 1.00 48.48 218 TRP F C 1
ATOM 1294 O O . TRP A 1 241 ? 220.764 202.335 277.373 1.00 48.48 218 TRP F O 1
ATOM 1305 N N . ASN A 1 242 ? 222.365 203.064 278.786 1.00 88.16 219 ASN F N 1
ATOM 1306 C CA . ASN A 1 242 ? 221.891 204.419 278.686 1.00 88.16 219 ASN F CA 1
ATOM 1307 C C . ASN A 1 242 ? 222.624 205.176 277.616 1.00 88.16 219 ASN F C 1
ATOM 1308 O O . ASN A 1 242 ? 222.894 206.369 277.761 1.00 88.16 219 ASN F O 1
ATOM 1313 N N . GLY A 1 243 ? 222.908 204.524 276.474 1.00 23.34 220 GLY F N 1
ATOM 1314 C CA . GLY A 1 243 ? 223.615 205.195 275.421 1.00 23.34 220 GLY F CA 1
ATOM 1315 C C . GLY A 1 243 ? 222.775 206.320 274.897 1.00 23.34 220 GLY F C 1
ATOM 1316 O O . GLY A 1 243 ? 223.255 207.437 274.720 1.00 23.34 220 GLY F O 1
ATOM 1317 N N . GLU A 1 244 ? 221.479 206.055 274.647 1.00 33.83 221 GLU F N 1
ATOM 1318 C CA . GLU A 1 244 ? 220.614 207.035 274.055 1.00 33.83 221 GLU F CA 1
ATOM 1319 C C . GLU A 1 244 ? 220.373 208.183 274.999 1.00 33.83 221 GLU F C 1
ATOM 1320 O O . GLU A 1 244 ? 220.297 209.335 274.574 1.00 33.83 221 GLU F O 1
ATOM 1326 N N . LEU A 1 245 ? 220.258 207.901 276.312 1.00 46.08 222 LEU F N 1
ATOM 1327 C CA . LEU A 1 245 ? 219.940 208.896 277.306 1.00 46.08 222 LEU F CA 1
ATOM 1328 C C . LEU A 1 245 ? 221.041 209.922 277.363 1.00 46.08 222 LEU F C 1
ATOM 1329 O O . LEU A 1 245 ? 220.817 211.084 277.693 1.00 46.08 222 LEU F O 1
ATOM 1334 N N . LEU A 1 246 ? 222.277 209.464 277.115 1.00 126.64 223 LEU F N 1
ATOM 1335 C CA . LEU A 1 246 ? 223.537 210.161 277.131 1.00 126.64 223 LEU F CA 1
ATOM 1336 C C . LEU A 1 246 ? 223.766 211.067 275.944 1.00 126.64 223 LEU F C 1
ATOM 1337 O O . LEU A 1 246 ? 224.724 211.833 275.935 1.00 126.64 223 LEU F O 1
ATOM 1342 N N . ASP A 1 247 ? 222.929 211.006 274.894 1.00 51.32 224 ASP F N 1
ATOM 1343 C CA . ASP A 1 247 ? 223.212 211.681 273.648 1.00 51.32 224 ASP F CA 1
ATOM 1344 C C . ASP A 1 247 ? 223.601 213.133 273.810 1.00 51.32 224 ASP F C 1
ATOM 1345 O O . ASP A 1 247 ? 224.612 213.547 273.244 1.00 51.32 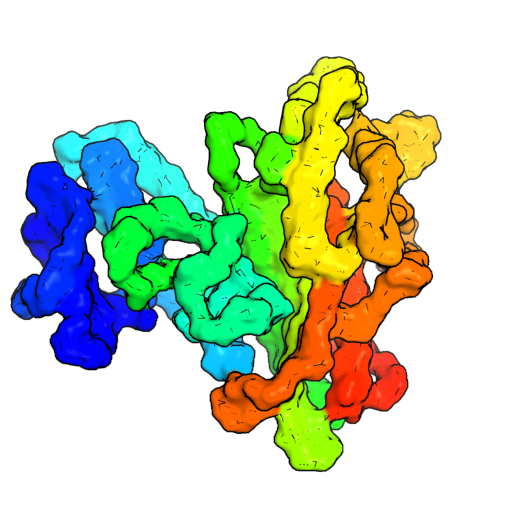224 ASP F O 1
ATOM 1350 N N . ILE A 1 248 ? 222.863 213.957 274.578 1.00 27.05 225 ILE F N 1
ATOM 1351 C CA . ILE A 1 248 ? 223.232 215.352 274.633 1.00 27.05 225 ILE F CA 1
ATOM 1352 C C . ILE A 1 248 ? 224.587 215.528 275.247 1.00 27.05 225 ILE F C 1
ATOM 1353 O O . ILE A 1 248 ? 225.407 216.293 274.745 1.00 27.05 225 ILE F O 1
ATOM 1358 N N . ILE A 1 249 ? 224.852 214.817 276.357 1.00 53.29 226 ILE F N 1
ATOM 1359 C CA . ILE A 1 249 ? 226.094 214.904 277.067 1.00 53.29 226 ILE F CA 1
ATOM 1360 C C . ILE A 1 249 ? 227.240 214.393 276.239 1.00 53.29 226 ILE F C 1
ATOM 1361 O O . ILE A 1 249 ? 228.333 214.952 276.291 1.00 53.29 226 ILE F O 1
ATOM 1366 N N . LYS A 1 250 ? 227.054 213.323 275.446 1.00 67.79 227 LYS F N 1
ATOM 1367 C CA . LYS A 1 250 ? 228.163 212.874 274.644 1.00 67.79 227 LYS F CA 1
ATOM 1368 C C . LYS A 1 250 ? 228.541 213.942 273.671 1.00 67.79 227 LYS F C 1
ATOM 1369 O O . LYS A 1 250 ? 229.722 214.149 273.399 1.00 67.79 227 LYS F O 1
ATOM 1375 N N . SER A 1 251 ? 227.550 214.665 273.122 1.00 20.25 228 SER F N 1
ATOM 1376 C CA . SER A 1 251 ? 227.875 215.669 272.154 1.00 20.25 228 SER F CA 1
ATOM 1377 C C . SER A 1 251 ? 228.805 216.662 272.785 1.00 20.25 228 SER F C 1
ATOM 1378 O O . SER A 1 251 ? 229.857 216.974 272.229 1.00 20.25 228 SER F O 1
ATOM 1381 N N . THR A 1 252 ? 228.449 217.171 273.981 1.00 103.61 229 THR F N 1
ATOM 1382 C CA . THR A 1 252 ? 229.226 218.189 274.633 1.00 103.61 229 THR F CA 1
ATOM 1383 C C . THR A 1 252 ? 230.585 217.694 275.024 1.00 103.61 229 THR F C 1
ATOM 1384 O O . THR A 1 252 ? 231.578 218.382 274.799 1.00 103.61 229 THR F O 1
ATOM 1388 N N . VAL A 1 253 ? 230.658 216.484 275.612 1.00 90.70 230 VAL F N 1
ATOM 1389 C CA . VAL A 1 253 ? 231.882 215.879 276.071 1.00 90.70 230 VAL F CA 1
ATOM 1390 C C . VAL A 1 253 ? 232.264 216.445 277.428 1.00 90.70 230 VAL F C 1
ATOM 1391 O O . VAL A 1 253 ? 233.104 217.338 277.522 1.00 90.70 230 VAL F O 1
ATOM 1395 N N . HIS A 1 254 ? 231.652 215.901 278.511 1.00 66.58 231 HIS F N 1
ATOM 1396 C CA . HIS A 1 254 ? 231.911 216.106 279.914 1.00 66.58 231 HIS F CA 1
ATOM 1397 C C . HIS A 1 254 ? 231.897 214.689 280.403 1.00 66.58 231 HIS F C 1
ATOM 1398 O O . HIS A 1 254 ? 230.857 214.148 280.779 1.00 66.58 231 HIS F O 1
ATOM 1405 N N . ARG A 1 255 ? 233.088 214.063 280.394 1.00 110.82 232 ARG F N 1
ATOM 1406 C CA . ARG A 1 255 ? 233.318 212.663 280.628 1.00 110.82 232 ARG F CA 1
ATOM 1407 C C . ARG A 1 255 ? 232.898 212.253 282.005 1.00 110.82 232 ARG F C 1
ATOM 1408 O O . ARG A 1 255 ? 232.349 211.168 282.190 1.00 110.82 232 ARG F O 1
ATOM 1416 N N . ASP A 1 256 ? 233.129 213.111 283.012 1.00 32.19 233 ASP F N 1
ATOM 1417 C CA . ASP A 1 256 ? 232.858 212.737 284.371 1.00 32.19 233 ASP F CA 1
ATOM 1418 C C . ASP A 1 256 ? 231.408 212.401 284.543 1.00 32.19 233 ASP F C 1
ATOM 1419 O O . ASP A 1 256 ? 231.056 211.534 285.338 1.00 32.19 233 ASP F O 1
ATOM 1424 N N . TRP A 1 257 ? 230.526 213.115 283.830 1.00 62.24 234 TRP F N 1
ATOM 1425 C CA . TRP A 1 257 ? 229.106 212.927 283.912 1.00 62.24 234 TRP F CA 1
ATOM 1426 C C . TRP A 1 257 ? 228.638 211.652 283.261 1.00 62.24 234 TRP F C 1
ATOM 1427 O O . TRP A 1 257 ? 227.586 211.130 283.630 1.00 62.24 234 TRP F O 1
ATOM 1438 N N . LEU A 1 258 ? 229.362 211.134 282.249 1.00 49.67 235 LEU F N 1
ATOM 1439 C CA . LEU A 1 258 ? 228.860 209.993 281.527 1.00 49.67 235 LEU F CA 1
ATOM 1440 C C . LEU A 1 258 ? 229.305 208.709 282.156 1.00 49.67 235 LEU F C 1
ATOM 1441 O O . LEU A 1 258 ? 230.478 208.347 282.090 1.00 49.67 235 LEU F O 1
ATOM 1446 N N . LEU A 1 259 ? 228.353 207.958 282.746 1.00 38.36 236 LEU F N 1
ATOM 1447 C CA . LEU A 1 259 ? 228.681 206.688 283.332 1.00 38.36 236 LEU F CA 1
ATOM 1448 C C . LEU A 1 259 ? 227.861 205.639 282.637 1.00 38.36 236 LEU F C 1
ATOM 1449 O O . LEU A 1 259 ? 226.636 205.635 282.736 1.00 38.36 236 LEU F O 1
ATOM 1454 N N . TYR A 1 260 ? 228.514 204.697 281.924 1.00 61.70 237 TYR F N 1
ATOM 1455 C CA . TYR A 1 260 ? 227.746 203.689 281.247 1.00 61.70 237 TYR F CA 1
ATOM 1456 C C . TYR A 1 260 ? 227.252 202.684 282.231 1.00 61.70 237 TYR F C 1
ATOM 1457 O O . TYR A 1 260 ? 227.929 202.346 283.201 1.00 61.70 237 TYR F O 1
ATOM 1466 N N . ILE A 1 261 ? 224.412 200.903 283.856 1.00 36.23 238 ILE F N 1
ATOM 1467 C CA . ILE A 1 261 ? 223.845 199.822 284.605 1.00 36.23 238 ILE F CA 1
ATOM 1468 C C . ILE A 1 261 ? 223.668 198.654 283.666 1.00 36.23 238 ILE F C 1
ATOM 1469 O O . ILE A 1 261 ? 223.466 198.845 282.468 1.00 36.23 238 ILE F O 1
ATOM 1474 N N . ILE A 1 262 ? 223.768 197.406 284.188 1.00 37.40 239 ILE F N 1
ATOM 1475 C CA . ILE A 1 262 ? 223.587 196.215 283.390 1.00 37.40 239 ILE F CA 1
ATOM 1476 C C . ILE A 1 262 ? 222.370 195.496 283.901 1.00 37.40 239 ILE F C 1
ATOM 1477 O O . ILE A 1 262 ? 221.998 195.620 285.065 1.00 37.40 239 ILE F O 1
ATOM 1482 N N . HIS A 1 263 ? 221.668 194.804 282.983 1.00 76.26 240 HIS F N 1
ATOM 1483 C CA . HIS A 1 263 ? 220.435 194.089 283.196 1.00 76.26 240 HIS F CA 1
ATOM 1484 C C . HIS A 1 263 ? 220.481 192.746 283.922 1.00 76.26 240 HIS F C 1
ATOM 1485 O O . HIS A 1 263 ? 219.549 192.434 284.647 1.00 76.26 240 HIS F O 1
ATOM 1492 N N . GLY A 1 264 ? 221.434 191.825 283.678 1.00 83.16 241 GLY F N 1
ATOM 1493 C CA . GLY A 1 264 ? 221.227 190.500 284.246 1.00 83.16 241 GLY F CA 1
ATOM 1494 C C . GLY A 1 264 ? 221.547 190.098 285.675 1.00 83.16 241 GLY F C 1
ATOM 1495 O O . GLY A 1 264 ? 220.630 189.879 286.468 1.00 83.16 241 GLY F O 1
ATOM 1496 N N . PHE A 1 265 ? 222.846 190.014 286.070 1.00 70.23 242 PHE F N 1
ATOM 1497 C CA . PHE A 1 265 ? 223.170 189.367 287.333 1.00 70.23 242 PHE F CA 1
ATOM 1498 C C . PHE A 1 265 ? 224.628 189.607 287.643 1.00 70.23 242 PHE F C 1
ATOM 1499 O O . PHE A 1 265 ? 225.463 189.623 286.739 1.00 70.23 242 PHE F O 1
ATOM 1507 N N . CYS A 1 266 ? 224.979 189.815 288.938 1.00 40.05 243 CYS F N 1
ATOM 1508 C CA . CYS A 1 266 ? 226.365 189.963 289.316 1.00 40.05 243 CYS F CA 1
ATOM 1509 C C . CYS A 1 266 ? 226.481 189.636 290.778 1.00 40.05 243 CYS F C 1
ATOM 1510 O O . CYS A 1 266 ? 225.793 190.232 291.608 1.00 40.05 243 CYS F O 1
ATOM 1513 N N . GLY A 1 267 ? 227.362 188.674 291.137 1.00 12.85 244 GLY F N 1
ATOM 1514 C CA . GLY A 1 267 ? 227.502 188.300 292.518 1.00 12.85 244 GLY F CA 1
ATOM 1515 C C . GLY A 1 267 ? 228.833 187.644 292.710 1.00 12.85 244 GLY F C 1
ATOM 1516 O O . GLY A 1 267 ? 229.410 187.100 291.769 1.00 12.85 244 GLY F O 1
ATOM 1517 N N . GLN A 1 268 ? 229.353 187.685 293.956 1.00 29.05 245 GLN F N 1
ATOM 1518 C CA . GLN A 1 268 ? 230.613 187.058 294.248 1.00 29.05 245 GLN F CA 1
ATOM 1519 C C . GLN A 1 268 ? 230.455 186.335 295.545 1.00 29.05 245 GLN F C 1
ATOM 1520 O O . GLN A 1 268 ? 229.579 186.664 296.342 1.00 29.05 245 GLN F O 1
ATOM 1526 N N . SER A 1 269 ? 231.287 185.297 295.774 1.00 19.50 246 SER F N 1
ATOM 1527 C CA . SER A 1 269 ? 231.236 184.575 297.014 1.00 19.50 246 SER F CA 1
ATOM 1528 C C . SER A 1 269 ? 232.646 184.306 297.435 1.00 19.50 246 SER F C 1
ATOM 1529 O O . SER A 1 269 ? 233.525 184.120 296.595 1.00 19.50 246 SER F O 1
ATOM 1532 N N . LYS A 1 270 ? 232.894 184.289 298.762 1.00 54.54 247 LYS F N 1
ATOM 1533 C CA . LYS A 1 270 ? 234.216 184.040 299.266 1.00 54.54 247 LYS F CA 1
ATOM 1534 C C . LYS A 1 270 ? 234.299 182.578 299.578 1.00 54.54 247 LYS F C 1
ATOM 1535 O O . LYS A 1 270 ? 233.351 181.993 300.097 1.00 54.54 247 LYS F O 1
ATOM 1541 N N . LEU A 1 271 ? 235.438 181.942 299.249 1.00 103.72 248 LEU F N 1
ATOM 1542 C CA . LEU A 1 271 ? 235.588 180.548 299.550 1.00 103.72 248 LEU F CA 1
ATOM 1543 C C . LEU A 1 271 ? 237.024 180.295 299.863 1.00 103.72 248 LEU F C 1
ATOM 1544 O O . LEU A 1 271 ? 237.862 181.190 299.765 1.00 103.72 248 LEU F O 1
ATOM 1549 N N . LEU A 1 272 ? 237.333 179.057 300.299 1.00 48.45 249 LEU F N 1
ATOM 1550 C CA . LEU A 1 272 ? 238.686 178.703 300.614 1.00 48.45 249 LEU F CA 1
ATOM 1551 C C . LEU A 1 272 ? 238.940 177.388 299.950 1.00 48.45 249 LEU F C 1
ATOM 1552 O O . LEU A 1 272 ? 238.112 176.480 300.036 1.00 48.45 249 LEU F O 1
ATOM 1557 N N . ILE A 1 273 ? 240.070 177.259 299.226 1.00 81.06 250 ILE F N 1
ATOM 1558 C CA . ILE A 1 273 ? 240.420 175.989 298.668 1.00 81.06 250 ILE F CA 1
ATOM 1559 C C . ILE A 1 273 ? 241.864 175.752 298.972 1.00 81.06 250 ILE F C 1
ATOM 1560 O O . ILE A 1 273 ? 242.733 176.549 298.617 1.00 81.06 250 ILE F O 1
ATOM 1565 N N . TYR A 1 274 ? 242.146 174.635 299.665 1.00 53.87 251 TYR F N 1
ATOM 1566 C CA . TYR A 1 274 ? 243.487 174.253 299.998 1.00 53.87 251 TYR F CA 1
ATOM 1567 C C . TYR A 1 274 ? 244.145 175.363 300.772 1.00 53.87 251 TYR F C 1
ATOM 1568 O O . TYR A 1 274 ? 245.329 175.639 300.595 1.00 53.87 251 TYR F O 1
ATOM 1577 N N . GLY A 1 275 ? 243.390 176.052 301.647 1.00 14.30 252 GLY F N 1
ATOM 1578 C CA . GLY A 1 275 ? 243.989 177.032 302.512 1.00 14.30 252 GLY F CA 1
ATOM 1579 C C . GLY A 1 275 ? 244.245 178.308 301.774 1.00 14.30 252 GLY F C 1
ATOM 1580 O O . GLY A 1 275 ? 244.830 179.237 302.327 1.00 14.30 252 GLY F O 1
ATOM 1581 N N . ARG A 1 276 ? 243.817 178.395 300.504 1.00 49.32 253 ARG F N 1
ATOM 1582 C CA . ARG A 1 276 ? 244.013 179.615 299.777 1.00 49.32 253 ARG F CA 1
ATOM 1583 C C . ARG A 1 276 ? 242.693 180.323 299.769 1.00 49.32 253 ARG F C 1
ATOM 1584 O O . ARG A 1 276 ? 241.674 179.744 299.395 1.00 49.32 253 ARG F O 1
ATOM 1592 N N . PRO A 1 277 ? 242.673 181.557 300.196 1.00 51.50 254 PRO F N 1
ATOM 1593 C CA . PRO A 1 277 ? 241.434 182.287 300.175 1.00 51.50 254 PRO F CA 1
ATOM 1594 C C . PRO A 1 277 ? 241.115 182.588 298.748 1.00 51.50 254 PRO F C 1
ATOM 1595 O O . PRO A 1 277 ? 242.042 182.800 297.966 1.00 51.50 254 PRO F O 1
ATOM 1599 N N . VAL A 1 278 ? 239.820 182.622 298.379 1.00 37.42 255 VAL F N 1
ATOM 1600 C CA . VAL A 1 278 ? 239.482 182.788 296.996 1.00 37.42 255 VAL F CA 1
ATOM 1601 C C . VAL A 1 278 ? 238.220 183.589 296.905 1.00 37.42 255 VAL F C 1
ATOM 1602 O O . VAL A 1 278 ? 237.413 183.607 297.833 1.00 37.42 255 VAL F O 1
ATOM 1606 N N . TYR A 1 279 ? 238.038 184.292 295.767 1.00 40.21 256 TYR F N 1
ATOM 1607 C CA . TYR A 1 279 ? 236.822 185.006 295.499 1.00 40.21 256 TYR F CA 1
ATOM 1608 C C . TYR A 1 279 ? 236.336 184.525 294.162 1.00 40.21 256 TYR F C 1
ATOM 1609 O O . TYR A 1 279 ? 237.073 184.572 293.179 1.00 40.21 256 TYR F O 1
ATOM 1618 N N . VAL A 1 280 ? 235.077 184.043 294.092 1.00 21.70 257 VAL F N 1
ATOM 1619 C CA . VAL A 1 280 ? 234.533 183.569 292.846 1.00 21.70 257 VAL F CA 1
ATOM 1620 C C . VAL A 1 280 ? 233.409 184.494 292.483 1.00 21.70 257 VAL F C 1
ATOM 1621 O O . VAL A 1 280 ? 232.664 184.932 293.357 1.00 21.70 257 VAL F O 1
ATOM 1625 N N . THR A 1 281 ? 233.258 184.826 291.179 1.00 39.61 258 THR F N 1
ATOM 1626 C CA . THR A 1 281 ? 232.229 185.760 290.814 1.00 39.61 258 THR F CA 1
ATOM 1627 C C . THR A 1 281 ? 231.579 185.287 289.549 1.00 39.61 258 THR F C 1
ATOM 1628 O O . THR A 1 281 ? 232.172 184.528 288.782 1.00 39.61 258 THR F O 1
ATOM 1632 N N . LEU A 1 282 ? 230.319 185.720 289.307 1.00 44.33 259 LEU F N 1
ATOM 1633 C CA . LEU A 1 282 ? 229.653 185.406 288.071 1.00 44.33 259 LEU F CA 1
ATOM 1634 C C . LEU A 1 282 ? 228.825 186.596 287.693 1.00 44.33 259 LEU F C 1
ATOM 1635 O O . LEU A 1 282 ? 228.122 187.168 288.524 1.00 44.33 259 LEU F O 1
ATOM 1640 N N . ILE A 1 283 ? 228.914 187.012 286.415 1.00 33.58 260 ILE F N 1
ATOM 1641 C CA . ILE A 1 283 ? 228.179 188.151 285.953 1.00 33.58 260 ILE F CA 1
ATOM 1642 C C . ILE A 1 283 ? 227.541 187.792 284.643 1.00 33.58 260 ILE F C 1
ATOM 1643 O O . ILE A 1 283 ? 228.166 187.156 283.794 1.00 33.58 260 ILE F O 1
ATOM 1648 N N . ALA A 1 284 ? 226.261 188.177 284.454 1.00 27.03 261 ALA F N 1
ATOM 1649 C CA . ALA A 1 284 ? 225.616 187.992 283.180 1.00 27.03 261 ALA F CA 1
ATOM 1650 C C . ALA A 1 284 ? 225.112 189.351 282.801 1.00 27.03 261 ALA F C 1
ATOM 1651 O O . ALA A 1 284 ? 224.507 190.041 283.621 1.00 27.03 261 ALA F O 1
ATOM 1653 N N . ARG A 1 285 ? 225.364 189.777 281.547 1.00 36.87 262 ARG F N 1
ATOM 1654 C CA . ARG A 1 285 ? 224.900 191.048 281.065 1.00 36.87 262 ARG F CA 1
ATOM 1655 C C . ARG A 1 285 ? 224.019 190.712 279.899 1.00 36.87 262 ARG F C 1
ATOM 1656 O O . ARG A 1 285 ? 224.378 189.869 279.077 1.00 36.87 262 ARG F O 1
ATOM 1664 N N . ARG A 1 286 ? 222.848 191.372 279.785 1.00 68.99 263 ARG F N 1
ATOM 1665 C CA . ARG A 1 286 ? 221.942 191.066 278.712 1.00 68.99 263 ARG F CA 1
ATOM 1666 C C . AR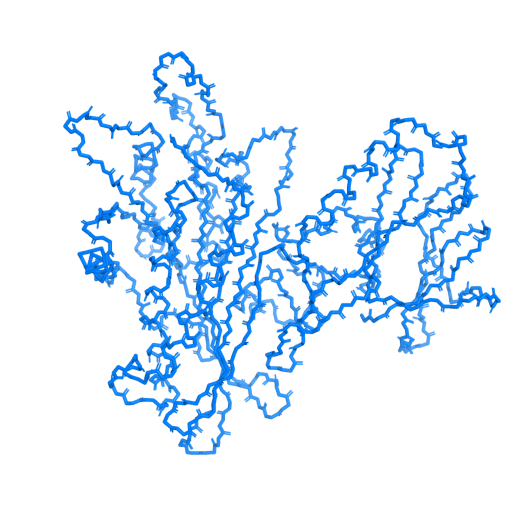G A 1 286 ? 221.894 192.249 277.798 1.00 68.99 263 ARG F C 1
ATOM 1667 O O . ARG A 1 286 ? 221.993 193.396 278.235 1.00 68.99 263 ARG F O 1
ATOM 1675 N N . SER A 1 287 ? 221.734 191.984 276.487 1.00 34.84 264 SER F N 1
ATOM 1676 C CA . SER A 1 287 ? 221.833 193.026 275.509 1.00 34.84 264 SER F CA 1
ATOM 1677 C C . SER A 1 287 ? 220.594 193.841 275.387 1.00 34.84 264 SER F C 1
ATOM 1678 O O . SER A 1 287 ? 219.474 193.330 275.431 1.00 34.84 264 SER F O 1
ATOM 1681 N N . SER A 1 288 ? 220.830 195.157 275.185 1.00 39.13 265 SER F N 1
ATOM 1682 C CA . SER A 1 288 ? 219.833 196.165 274.968 1.00 39.13 265 SER F CA 1
ATOM 1683 C C . SER A 1 288 ? 219.858 196.354 273.483 1.00 39.13 265 SER F C 1
ATOM 1684 O O . SER A 1 288 ? 220.894 196.679 272.904 1.00 39.13 265 SER F O 1
ATOM 1687 N N . LYS A 1 289 ? 218.682 196.163 272.856 1.00 87.87 266 LYS F N 1
ATOM 1688 C CA . LYS A 1 289 ? 218.480 196.081 271.438 1.00 87.87 266 LYS F CA 1
ATOM 1689 C C . LYS A 1 289 ? 218.309 197.415 270.795 1.00 87.87 266 LYS F C 1
ATOM 1690 O O . LYS A 1 289 ? 217.992 198.408 271.442 1.00 87.87 266 LYS F O 1
ATOM 1696 N N . PHE A 1 290 ? 218.431 197.415 269.453 1.00 74.71 267 PHE F N 1
ATOM 1697 C CA . PHE A 1 290 ? 219.464 198.139 268.792 1.00 74.71 267 PHE F CA 1
ATOM 1698 C C . PHE A 1 290 ? 218.954 199.042 267.724 1.00 74.71 267 PHE F C 1
ATOM 1699 O O . PHE A 1 290 ? 217.762 199.110 267.440 1.00 74.71 267 PHE F O 1
ATOM 1707 N N . ALA A 1 291 ? 219.908 199.781 267.123 1.00 25.14 268 ALA F N 1
ATOM 1708 C CA . ALA A 1 291 ? 219.641 200.766 266.121 1.00 25.14 268 ALA F CA 1
ATOM 1709 C C . ALA A 1 291 ? 219.219 200.114 264.843 1.00 25.14 268 ALA F C 1
ATOM 1710 O O . ALA A 1 291 ? 219.525 198.951 264.584 1.00 25.14 268 ALA F O 1
ATOM 1712 N N . GLY A 1 292 ? 218.460 200.874 264.019 1.00 16.42 269 GLY F N 1
ATOM 1713 C CA . GLY A 1 292 ? 218.013 200.416 262.734 1.00 16.42 269 GLY F CA 1
ATOM 1714 C C . GLY A 1 292 ? 216.667 201.027 262.479 1.00 16.42 269 GLY F C 1
ATOM 1715 O O . GLY A 1 292 ? 215.944 201.374 263.412 1.00 16.42 269 GLY F O 1
ATOM 1716 N N . THR A 1 293 ? 216.301 201.154 261.187 1.00 89.53 270 THR F N 1
ATOM 1717 C CA . THR A 1 293 ? 215.057 201.745 260.769 1.00 89.53 270 THR F CA 1
ATOM 1718 C C . THR A 1 293 ? 213.911 200.886 261.228 1.00 89.53 270 THR F C 1
ATOM 1719 O O . THR A 1 293 ? 212.898 201.408 261.690 1.00 89.53 270 THR F O 1
ATOM 1723 N N . ARG A 1 294 ? 214.036 199.544 261.115 1.00 75.95 271 ARG F N 1
ATOM 1724 C CA . ARG A 1 294 ? 212.962 198.672 261.515 1.00 75.95 271 ARG F CA 1
ATOM 1725 C C . ARG A 1 294 ? 213.504 197.631 262.461 1.00 75.95 271 ARG F C 1
ATOM 1726 O O . ARG A 1 294 ? 214.718 197.512 262.607 1.00 75.95 271 ARG F O 1
ATOM 1734 N N . PHE A 1 295 ? 212.624 196.856 263.153 1.00 63.87 272 PHE F N 1
ATOM 1735 C CA . PHE A 1 295 ? 213.145 195.967 264.165 1.00 63.87 272 PHE F CA 1
ATOM 1736 C C . PHE A 1 295 ? 212.409 194.652 264.218 1.00 63.87 272 PHE F C 1
ATOM 1737 O O . PHE A 1 295 ? 211.385 194.452 263.568 1.00 63.87 272 PHE F O 1
ATOM 1745 N N . LEU A 1 296 ? 212.989 193.702 264.997 1.00 63.06 273 LEU F N 1
ATOM 1746 C CA . LEU A 1 296 ? 212.449 192.401 265.313 1.00 63.06 273 LEU F CA 1
ATOM 1747 C C . LEU A 1 296 ? 213.430 191.754 266.257 1.00 63.06 273 LEU F C 1
ATOM 1748 O O . LEU A 1 296 ? 214.627 191.718 265.977 1.00 63.06 273 LEU F O 1
ATOM 1753 N N . LYS A 1 297 ? 212.949 191.206 267.394 1.00 89.31 274 LYS F N 1
ATOM 1754 C CA . LYS A 1 297 ? 213.802 190.637 268.409 1.00 89.31 274 LYS F CA 1
ATOM 1755 C C . LYS A 1 297 ? 214.599 189.473 267.892 1.00 89.31 274 LYS F C 1
ATOM 1756 O O . LYS A 1 297 ? 215.823 189.462 268.010 1.00 89.31 274 LYS F O 1
ATOM 1762 N N . ARG A 1 298 ? 213.949 188.468 267.278 1.00 100.09 275 ARG F N 1
ATOM 1763 C CA . ARG A 1 298 ? 214.702 187.298 266.914 1.00 100.09 275 ARG F CA 1
ATOM 1764 C C . ARG A 1 298 ? 215.466 187.527 265.646 1.00 100.09 275 ARG F C 1
ATOM 1765 O O . ARG A 1 298 ? 214.974 188.161 264.712 1.00 100.09 275 ARG F O 1
ATOM 1773 N N . GLY A 1 299 ? 216.717 187.011 265.602 1.00 19.11 276 GLY F N 1
ATOM 1774 C CA . GLY A 1 299 ? 217.520 187.056 264.409 1.00 19.11 276 GLY F CA 1
ATOM 1775 C C . GLY A 1 299 ? 218.418 188.255 264.365 1.00 19.11 276 GLY F C 1
ATOM 1776 O O . GLY A 1 299 ? 218.506 189.027 265.318 1.00 19.11 276 GLY F O 1
ATOM 1777 N N . ALA A 1 300 ? 219.119 188.416 263.217 1.00 28.45 277 ALA F N 1
ATOM 1778 C CA . ALA A 1 300 ? 220.082 189.467 263.018 1.00 28.45 277 ALA F CA 1
ATOM 1779 C C . ALA A 1 300 ? 219.598 190.434 261.966 1.00 28.45 277 ALA F C 1
ATOM 1780 O O . ALA A 1 300 ? 218.878 190.066 261.038 1.00 28.45 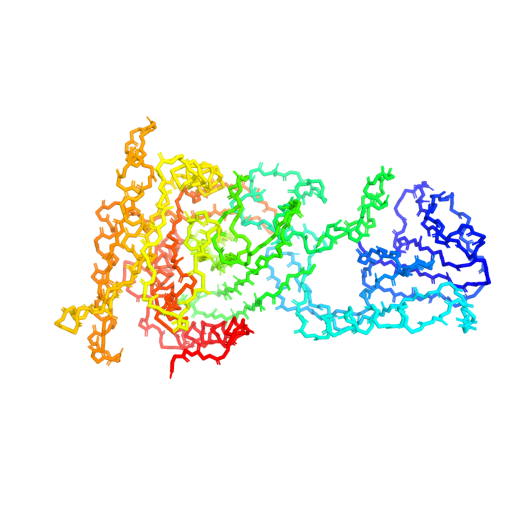277 ALA F O 1
ATOM 1782 N N . ASN A 1 301 ? 219.977 191.726 262.121 1.00 45.66 278 ASN F N 1
ATOM 1783 C CA . ASN A 1 301 ? 219.649 192.772 261.185 1.00 45.66 278 ASN F CA 1
ATOM 1784 C C . ASN A 1 301 ? 220.668 192.751 260.076 1.00 45.66 278 ASN F C 1
ATOM 1785 O O . ASN A 1 301 ? 221.546 191.892 260.043 1.00 45.66 278 ASN F O 1
ATOM 1790 N N . CYS A 1 302 ? 220.541 193.680 259.105 1.00 24.79 279 CYS F N 1
ATOM 1791 C CA . CYS A 1 302 ? 221.420 193.742 257.963 1.00 24.79 279 CYS F CA 1
ATOM 1792 C C . CYS A 1 302 ? 222.813 194.028 258.444 1.00 24.79 279 CYS F C 1
ATOM 1793 O O . CYS A 1 302 ? 223.792 193.544 257.878 1.00 24.79 279 CYS F O 1
ATOM 1796 N N . GLU A 1 303 ? 222.920 194.849 259.504 1.00 77.79 280 GLU F N 1
ATOM 1797 C CA . GLU A 1 303 ? 224.142 195.291 260.116 1.00 77.79 280 GLU F CA 1
ATOM 1798 C C . GLU A 1 303 ? 224.850 194.146 260.796 1.00 77.79 280 GLU F C 1
ATOM 1799 O O . GLU A 1 303 ? 226.041 194.251 261.082 1.00 77.79 280 GLU F O 1
ATOM 1805 N N . GLY A 1 304 ? 224.144 193.049 261.151 1.00 25.02 281 GLY F N 1
ATOM 1806 C CA . GLY A 1 304 ? 224.816 191.945 261.784 1.00 25.02 281 GLY F CA 1
ATOM 1807 C C . GLY A 1 304 ? 224.569 191.930 263.272 1.00 25.02 281 GLY F C 1
ATOM 1808 O O . GLY A 1 304 ? 225.229 191.177 263.987 1.00 25.02 281 GLY F O 1
ATOM 1809 N N . ASP A 1 305 ? 223.632 192.757 263.789 1.00 35.09 282 ASP F N 1
ATOM 1810 C CA . ASP A 1 305 ? 223.331 192.767 265.205 1.00 35.09 282 ASP F CA 1
ATOM 1811 C C . ASP A 1 305 ? 222.126 191.880 265.446 1.00 35.09 282 ASP F C 1
ATOM 1812 O O . ASP A 1 305 ? 221.155 191.932 264.695 1.00 35.09 282 ASP F O 1
ATOM 1817 N N . VAL A 1 306 ? 222.214 190.974 266.453 1.00 56.40 283 VAL F N 1
ATOM 1818 C CA . VAL A 1 306 ? 221.179 190.033 266.841 1.00 56.40 283 VAL F CA 1
ATOM 1819 C C . VAL A 1 306 ? 220.078 190.572 267.724 1.00 56.40 283 VAL F C 1
ATOM 1820 O O . VAL A 1 306 ? 218.948 190.086 267.682 1.00 56.40 283 VAL F O 1
ATOM 1824 N N . ALA A 1 307 ? 220.387 191.543 268.598 1.00 60.17 284 ALA F N 1
ATOM 1825 C CA . ALA A 1 307 ? 219.442 192.144 269.505 1.00 60.17 284 ALA F CA 1
ATOM 1826 C C . ALA A 1 307 ? 219.222 191.322 270.751 1.00 60.17 284 ALA F C 1
ATOM 1827 O O . ALA A 1 307 ? 219.185 191.880 271.848 1.00 60.17 284 ALA F O 1
ATOM 1829 N N . ASN A 1 308 ? 219.139 189.981 270.671 1.00 63.35 285 ASN F N 1
ATOM 1830 C CA . ASN A 1 308 ? 219.028 189.295 271.932 1.00 63.35 285 ASN F CA 1
ATOM 1831 C C . ASN A 1 308 ? 220.321 188.565 272.108 1.00 63.35 285 ASN F C 1
ATOM 1832 O O . ASN A 1 308 ? 220.632 187.623 271.381 1.00 63.35 285 ASN F O 1
ATOM 1837 N N . GLU A 1 309 ? 221.146 189.031 273.067 1.00 32.52 286 GLU F N 1
ATOM 1838 C CA . GLU A 1 309 ? 222.416 188.405 273.290 1.00 32.52 286 GLU F CA 1
ATOM 1839 C C . GLU A 1 309 ? 222.797 188.620 274.728 1.00 32.52 286 GLU F C 1
ATOM 1840 O O . GLU A 1 309 ? 222.417 189.620 275.336 1.00 32.52 286 GLU F O 1
ATOM 1846 N N . VAL A 1 310 ? 223.559 187.664 275.312 1.00 25.45 287 VAL F N 1
ATOM 1847 C CA . VAL A 1 310 ? 223.992 187.774 276.681 1.00 25.45 287 VAL F CA 1
ATOM 1848 C C . VAL A 1 310 ? 225.394 187.258 276.788 1.00 25.45 287 VAL F C 1
ATOM 1849 O O . VAL A 1 310 ? 225.798 186.359 276.052 1.00 25.45 287 VAL F O 1
ATOM 1853 N N . GLU A 1 311 ? 226.185 187.846 277.711 1.00 25.40 288 GLU F N 1
ATOM 1854 C CA . GLU A 1 311 ? 227.514 187.368 277.977 1.00 25.40 288 GLU F CA 1
ATOM 1855 C C . GLU A 1 311 ? 227.474 186.893 279.395 1.00 25.40 288 GLU F C 1
ATOM 1856 O O . GLU A 1 311 ? 226.871 187.537 280.252 1.00 25.40 288 GLU F O 1
ATOM 1862 N N . THR A 1 312 ? 228.086 185.722 279.664 1.00 26.12 289 THR F N 1
ATOM 1863 C CA . THR A 1 312 ? 228.151 185.205 281.002 1.00 26.12 289 THR F CA 1
ATOM 1864 C C . THR A 1 312 ? 229.609 185.076 281.311 1.00 26.12 289 THR F C 1
ATOM 1865 O O . THR A 1 312 ? 230.352 184.448 280.560 1.00 26.12 289 THR F O 1
ATOM 1869 N N . GLU A 1 313 ? 230.058 185.660 282.440 1.00 35.52 290 GLU F N 1
ATOM 1870 C CA . GLU A 1 313 ? 231.468 185.685 282.699 1.00 35.52 290 GLU F CA 1
ATOM 1871 C C . GLU A 1 313 ? 231.748 185.168 284.076 1.00 35.52 290 GLU F C 1
ATOM 1872 O O . GLU A 1 313 ? 231.135 185.596 285.052 1.00 35.52 290 GLU F O 1
ATOM 1878 N N . GLN A 1 314 ? 232.710 184.227 284.178 1.00 35.69 291 GLN F N 1
ATOM 1879 C CA . GLN A 1 314 ? 233.109 183.665 285.438 1.00 35.69 291 GLN F CA 1
ATOM 1880 C C . GLN A 1 314 ? 234.428 184.276 285.797 1.00 35.69 291 GLN F C 1
ATOM 1881 O O . GLN A 1 314 ? 235.371 184.227 285.008 1.00 35.69 291 GLN F O 1
ATOM 1887 N N . ILE A 1 315 ? 234.530 184.867 287.009 1.00 50.10 292 ILE F N 1
ATOM 1888 C CA . ILE A 1 315 ? 235.774 185.481 287.383 1.00 50.10 292 ILE F CA 1
ATOM 1889 C C . ILE A 1 315 ? 236.268 184.938 288.684 1.00 50.10 292 ILE F C 1
ATOM 1890 O O . ILE A 1 315 ? 235.500 184.459 289.516 1.00 50.10 292 ILE F O 1
ATOM 1895 N N . LEU A 1 316 ? 237.607 184.937 288.851 1.00 47.10 293 LEU F N 1
ATOM 1896 C CA . LEU A 1 316 ? 238.216 184.377 290.024 1.00 47.10 293 LEU F CA 1
ATOM 1897 C C . LEU A 1 316 ? 239.374 185.237 290.443 1.00 47.10 293 LEU F C 1
ATOM 1898 O O . LEU A 1 316 ? 240.078 185.789 289.601 1.00 47.10 293 LEU F O 1
ATOM 1903 N N . CYS A 1 317 ? 239.591 185.379 291.773 1.00 33.75 294 CYS F N 1
ATOM 1904 C CA . CYS A 1 317 ? 240.729 186.100 292.290 1.00 33.75 294 CYS F CA 1
ATOM 1905 C C . CYS A 1 317 ? 241.362 185.231 293.344 1.00 33.75 294 CYS F C 1
ATOM 1906 O O . CYS A 1 317 ? 240.687 184.828 294.289 1.00 33.75 294 CYS F O 1
ATOM 1909 N N . ASP A 1 318 ? 242.674 184.911 293.206 1.00 46.89 295 ASP F N 1
ATOM 1910 C CA . ASP A 1 318 ? 243.338 184.055 294.162 1.00 46.89 295 ASP F CA 1
ATOM 1911 C C . ASP A 1 318 ? 244.777 184.455 294.322 1.00 46.89 295 ASP F C 1
ATOM 1912 O O . ASP A 1 318 ? 245.336 185.161 293.486 1.00 46.89 295 ASP F O 1
ATOM 1917 N N . ALA A 1 319 ? 245.418 183.998 295.424 1.00 24.37 296 ALA F N 1
ATOM 1918 C CA . ALA A 1 319 ? 246.799 184.315 295.673 1.00 24.37 296 ALA F CA 1
ATOM 1919 C C . ALA A 1 319 ? 247.612 183.074 295.507 1.00 24.37 296 ALA F C 1
ATOM 1920 O O . ALA A 1 319 ? 247.204 181.998 295.933 1.00 24.37 296 ALA F O 1
ATOM 1922 N N . SER A 1 320 ? 248.786 183.186 294.851 1.00 25.26 297 SER F N 1
ATOM 1923 C CA . SER A 1 320 ? 249.623 182.029 294.720 1.00 25.26 297 SER F CA 1
ATOM 1924 C C . SER A 1 320 ? 250.185 181.769 296.080 1.00 25.26 297 SER F C 1
ATOM 1925 O O . SER A 1 320 ? 250.748 182.660 296.711 1.00 25.26 297 SER F O 1
ATOM 1928 N N . VAL A 1 321 ? 250.014 180.533 296.587 1.00 24.66 298 VAL F N 1
ATOM 1929 C CA . VAL A 1 321 ? 250.523 180.212 297.890 1.00 24.66 298 VAL F CA 1
ATOM 1930 C C . VAL A 1 321 ? 252.013 180.198 297.851 1.00 24.66 298 VAL F C 1
ATOM 1931 O O . VAL A 1 321 ? 252.670 180.775 298.715 1.00 24.66 298 VAL F O 1
ATOM 1935 N N . MET A 1 322 ? 252.580 179.558 296.812 1.00 110.72 299 MET F N 1
ATOM 1936 C CA . MET A 1 322 ? 253.996 179.368 296.713 1.00 110.72 299 MET F CA 1
ATOM 1937 C C . MET A 1 322 ? 254.655 180.657 296.352 1.00 110.72 299 MET F C 1
ATOM 1938 O O . MET A 1 322 ? 254.131 181.440 295.562 1.00 110.72 299 MET F O 1
ATOM 1943 N N . SER A 1 323 ? 255.833 180.912 296.957 1.00 118.66 300 SER F N 1
ATOM 1944 C CA . SER A 1 323 ? 256.582 182.085 296.630 1.00 118.66 300 SER F CA 1
ATOM 1945 C C . SER A 1 323 ? 255.897 183.251 297.257 1.00 118.66 300 SER F C 1
ATOM 1946 O O . SER A 1 323 ? 254.948 183.092 298.022 1.00 118.66 300 SER F O 1
ATOM 1949 N N . PHE A 1 324 ? 256.384 184.468 296.955 1.00 106.18 301 PHE F N 1
ATOM 1950 C CA . PHE A 1 324 ? 255.763 185.637 297.490 1.00 106.18 301 PHE F CA 1
ATOM 1951 C C . PHE A 1 324 ? 254.355 185.575 297.006 1.00 106.18 301 PHE F C 1
ATOM 1952 O O . PHE A 1 324 ? 254.107 185.312 295.831 1.00 106.18 301 PHE F O 1
ATOM 1960 N N . THR A 1 325 ? 253.383 185.801 297.907 1.00 97.42 302 THR F N 1
ATOM 1961 C CA . THR A 1 325 ? 252.029 185.684 297.471 1.00 97.42 302 THR F CA 1
ATOM 1962 C C . THR A 1 325 ? 251.782 186.742 296.448 1.00 97.42 302 THR F C 1
ATOM 1963 O O . THR A 1 325 ? 251.922 187.938 296.700 1.00 97.42 302 THR F O 1
ATOM 1967 N N . ALA A 1 326 ? 251.427 186.296 295.231 1.00 22.50 303 ALA F N 1
ATOM 1968 C CA . ALA A 1 326 ? 251.115 187.199 294.166 1.00 22.50 303 ALA F CA 1
ATOM 1969 C C . ALA A 1 326 ? 249.657 186.992 293.914 1.00 22.50 303 ALA F C 1
ATOM 1970 O O . ALA A 1 326 ? 249.160 185.873 294.025 1.00 22.50 303 ALA F O 1
ATOM 1972 N N . GLY A 1 327 ? 248.924 188.071 293.581 1.00 15.45 304 GLY F N 1
ATOM 1973 C CA . GLY A 1 327 ? 247.512 187.914 293.388 1.00 15.45 304 GLY F CA 1
ATOM 1974 C C . GLY A 1 327 ? 247.250 187.726 291.928 1.00 15.45 304 GLY F C 1
ATOM 1975 O O . GLY A 1 327 ? 247.762 188.470 291.094 1.00 15.45 304 GLY F O 1
ATOM 1976 N N . SER A 1 328 ? 246.411 186.724 291.590 1.00 23.03 305 SER F N 1
ATOM 1977 C CA . SER A 1 328 ? 246.107 186.464 290.213 1.00 23.03 305 SER F CA 1
ATOM 1978 C C . SER A 1 328 ? 244.639 186.687 290.007 1.00 23.03 305 SER F C 1
ATOM 1979 O O . SER A 1 328 ? 243.835 186.428 290.902 1.00 23.03 305 SER F O 1
ATOM 1982 N N . TYR A 1 329 ? 244.250 187.209 288.821 1.00 46.86 306 TYR F N 1
ATOM 1983 C CA . TYR A 1 329 ? 242.846 187.389 288.575 1.00 46.86 306 TYR F CA 1
ATOM 1984 C C . TYR A 1 329 ? 242.548 186.734 287.256 1.00 46.86 306 TYR F C 1
ATOM 1985 O O . TYR A 1 329 ? 243.343 186.827 286.319 1.00 46.86 306 TYR F O 1
ATOM 1994 N N . SER A 1 330 ? 241.387 186.048 287.149 1.00 23.60 307 SER F N 1
ATOM 1995 C CA . SER A 1 330 ? 241.069 185.323 285.944 1.00 23.60 307 SER F CA 1
ATOM 1996 C C . SER A 1 330 ? 239.669 185.629 285.509 1.00 23.60 307 SER F C 1
ATOM 1997 O O . SER A 1 330 ? 238.811 185.985 286.313 1.00 23.60 307 SER F O 1
ATOM 2000 N N . SER A 1 331 ? 239.415 185.506 284.187 1.00 29.84 308 SER F N 1
ATOM 2001 C CA . SER A 1 331 ? 238.097 185.716 283.653 1.00 29.84 308 SER F CA 1
ATOM 2002 C C . SER A 1 331 ? 237.875 184.742 282.532 1.00 29.84 308 SER F C 1
ATOM 2003 O O . SER A 1 331 ? 238.761 184.510 281.711 1.00 29.84 308 SER F O 1
ATOM 2006 N N . TYR A 1 332 ? 236.670 184.134 282.481 1.00 53.17 309 TYR F N 1
ATOM 2007 C CA . TYR A 1 332 ? 236.315 183.212 281.435 1.00 53.17 309 TYR F CA 1
ATOM 2008 C C . TYR A 1 332 ? 234.951 183.613 280.937 1.00 53.17 309 TYR F C 1
ATOM 2009 O O . TYR A 1 332 ? 233.989 183.619 281.704 1.00 53.17 309 TYR F O 1
ATOM 2018 N N . VAL A 1 333 ? 234.819 183.917 279.623 1.00 32.26 310 VAL F N 1
ATOM 2019 C CA . VAL A 1 333 ? 233.573 184.436 279.115 1.00 32.26 310 VAL F CA 1
ATOM 2020 C C . VAL A 1 333 ? 232.921 183.471 278.157 1.00 32.26 310 VAL F C 1
ATOM 2021 O O . VAL A 1 333 ? 233.591 182.701 277.469 1.00 32.26 310 VAL F O 1
ATOM 2025 N N . GLN A 1 334 ? 231.564 183.482 278.127 1.00 38.19 311 GLN F N 1
ATOM 2026 C CA . GLN A 1 334 ? 230.770 182.689 277.217 1.00 38.19 311 GLN F CA 1
ATOM 2027 C C . GLN A 1 334 ? 229.657 183.572 276.724 1.00 38.19 311 GLN F C 1
ATOM 2028 O O . GLN A 1 334 ? 229.347 184.586 277.345 1.00 38.19 311 GLN F O 1
ATOM 2034 N N . VAL A 1 335 ? 229.031 183.207 275.580 1.00 29.01 312 VAL F N 1
ATOM 2035 C CA . VAL A 1 335 ? 227.987 184.018 275.005 1.00 29.01 312 VAL F CA 1
ATOM 2036 C C . VAL A 1 335 ? 226.792 183.161 274.684 1.00 29.01 312 VAL F C 1
ATOM 2037 O O . VAL A 1 335 ? 226.897 181.947 274.509 1.00 29.01 312 VAL F O 1
ATOM 2041 N N . ARG A 1 336 ? 225.597 183.788 274.643 1.00 94.22 313 ARG F N 1
ATOM 2042 C CA . ARG A 1 336 ? 224.375 183.118 274.281 1.00 94.22 313 ARG F CA 1
ATOM 2043 C C . ARG A 1 336 ? 223.572 184.123 273.508 1.00 94.22 313 ARG F C 1
ATOM 2044 O O . ARG A 1 336 ? 223.544 185.297 273.870 1.00 94.22 313 ARG F O 1
ATOM 2052 N N . GLY A 1 337 ? 222.893 183.711 272.413 1.00 12.90 314 GLY F N 1
ATOM 2053 C CA . GLY A 1 337 ? 222.161 184.718 271.690 1.00 12.90 314 GLY F CA 1
ATOM 2054 C C . GLY A 1 337 ? 221.280 184.094 270.648 1.00 12.90 314 GLY F C 1
ATOM 2055 O O . GLY A 1 337 ? 221.267 182.880 270.457 1.00 12.90 314 GLY F O 1
ATOM 2056 N N . SER A 1 338 ? 220.520 184.943 269.924 1.00 20.59 315 SER F N 1
ATOM 2057 C CA . SER A 1 338 ? 219.589 184.481 268.933 1.00 20.59 315 SER F CA 1
ATOM 2058 C C . SER A 1 338 ? 220.363 183.935 267.778 1.00 20.59 315 SER F C 1
ATOM 2059 O O . SER A 1 338 ? 221.478 184.373 267.496 1.00 20.59 315 SER F O 1
ATOM 2062 N N . VAL A 1 339 ? 219.776 182.946 267.072 1.00 36.91 316 VAL F N 1
ATOM 2063 C CA . VAL A 1 339 ? 220.448 182.355 265.950 1.00 36.91 316 VAL F CA 1
ATOM 2064 C C . VAL A 1 339 ? 220.563 183.420 264.906 1.00 36.91 316 VAL F C 1
ATOM 2065 O O . VAL A 1 339 ? 219.567 184.028 264.516 1.00 36.91 316 VAL F O 1
ATOM 2069 N N . PRO A 1 340 ? 221.768 183.712 264.487 1.00 97.75 317 PRO F N 1
ATOM 2070 C CA . PRO A 1 340 ? 222.015 184.734 263.508 1.00 97.75 317 PRO F CA 1
ATOM 2071 C C . PRO A 1 340 ? 221.464 184.393 262.149 1.00 97.75 317 PRO F C 1
ATOM 2072 O O . PRO A 1 340 ? 222.250 184.102 261.248 1.00 97.75 317 PRO F O 1
ATOM 2076 N N . LEU A 1 341 ? 220.139 184.525 261.973 1.00 63.07 318 LEU F N 1
ATOM 2077 C CA . LEU A 1 341 ? 219.380 184.318 260.767 1.00 63.07 318 LEU F CA 1
ATOM 2078 C C . LEU A 1 341 ? 218.748 185.653 260.535 1.00 63.07 318 LEU F C 1
ATOM 2079 O O . LEU A 1 341 ? 218.372 186.322 261.492 1.00 63.07 318 LEU F O 1
ATOM 2084 N N . TYR A 1 342 ? 218.601 186.081 259.268 1.00 53.26 319 TYR F N 1
ATOM 2085 C CA . TYR A 1 342 ? 218.023 187.372 259.004 1.00 53.26 319 TYR F CA 1
ATOM 2086 C C . TYR A 1 342 ? 216.654 187.414 259.627 1.00 53.26 319 TYR F C 1
ATOM 2087 O O . TYR A 1 342 ? 215.894 186.449 259.563 1.00 53.26 319 TYR F O 1
ATOM 2096 N N . TRP A 1 343 ? 216.301 188.579 260.219 1.00 62.08 320 TRP F N 1
ATOM 2097 C CA . TRP A 1 343 ? 215.109 188.785 261.001 1.00 62.08 320 TRP F CA 1
ATOM 2098 C C . TRP A 1 343 ? 213.879 188.496 260.196 1.00 62.08 320 TRP F C 1
ATOM 2099 O O . TRP A 1 343 ? 212.853 188.131 260.768 1.00 62.08 320 TRP F O 1
ATOM 2110 N N . SER A 1 344 ? 213.916 188.687 258.863 1.00 34.54 321 SER F N 1
ATOM 2111 C CA . SER A 1 344 ? 212.740 188.398 258.088 1.00 34.54 321 SER F CA 1
ATOM 2112 C C . SER A 1 344 ? 212.344 186.975 258.340 1.00 34.54 321 SER F C 1
ATOM 2113 O O . SER A 1 344 ? 212.991 186.040 257.875 1.00 34.54 321 SER F O 1
ATOM 2116 N N . GLN A 1 345 ? 211.234 186.784 259.081 1.00 36.15 322 GLN F N 1
ATOM 2117 C CA . GLN A 1 345 ? 210.799 185.450 259.358 1.00 36.15 322 GLN F CA 1
ATOM 2118 C C . GLN A 1 345 ? 209.316 185.400 259.214 1.00 36.15 322 GLN F C 1
ATOM 2119 O O . GLN A 1 345 ? 208.608 186.339 259.579 1.00 36.15 322 GLN F O 1
ATOM 2125 N N . ASP A 1 346 ? 208.817 184.279 258.660 1.00 31.59 323 ASP F N 1
ATOM 2126 C CA . ASP A 1 346 ? 207.409 184.121 258.459 1.00 31.59 323 ASP F CA 1
ATOM 2127 C C . ASP A 1 346 ? 206.855 183.616 259.742 1.00 31.59 323 ASP F C 1
ATOM 2128 O O . ASP A 1 346 ? 206.911 182.420 260.024 1.00 31.59 323 ASP F O 1
ATOM 2133 N N . ILE A 1 347 ? 206.310 184.523 260.573 1.00 108.13 324 ILE F N 1
ATOM 2134 C CA . ILE A 1 347 ? 205.768 184.023 261.791 1.00 108.13 324 ILE F CA 1
ATOM 2135 C C . ILE A 1 347 ? 204.300 183.850 261.562 1.00 108.13 324 ILE F C 1
ATOM 2136 O O . ILE A 1 347 ? 203.464 184.660 261.962 1.00 108.13 324 ILE F O 1
ATOM 2141 N N . SER A 1 348 ? 203.954 182.761 260.855 1.00 54.15 325 SER F N 1
ATOM 2142 C CA . SER A 1 348 ? 202.579 182.420 260.663 1.00 54.15 325 SER F CA 1
ATOM 2143 C C . SER A 1 348 ? 202.485 181.039 261.213 1.00 54.15 325 SER F C 1
ATOM 2144 O O . SER A 1 348 ? 202.251 180.070 260.494 1.00 54.15 325 SER F O 1
ATOM 2147 N N . THR A 1 349 ? 202.658 180.934 262.540 1.00 93.17 326 THR F N 1
ATOM 2148 C CA . THR A 1 349 ? 202.598 179.669 263.200 1.00 93.17 326 THR F CA 1
ATOM 2149 C C . THR A 1 349 ? 201.200 179.214 263.042 1.00 93.17 326 THR F C 1
ATOM 2150 O O . THR A 1 349 ? 200.921 178.025 262.909 1.00 93.17 326 THR F O 1
ATOM 2154 N N . MET A 1 350 ? 200.282 180.191 263.020 1.00 24.78 327 MET F N 1
ATOM 2155 C CA . MET A 1 350 ? 198.899 179.871 262.936 1.00 24.78 327 MET F CA 1
ATOM 2156 C C . MET A 1 350 ? 198.659 179.097 261.670 1.00 24.78 327 MET F C 1
ATOM 2157 O O . MET A 1 350 ? 197.975 178.075 261.682 1.00 24.78 327 MET F O 1
ATOM 2162 N N . MET A 1 351 ? 199.241 179.553 260.550 1.00 42.95 328 MET F N 1
ATOM 2163 C CA . MET A 1 351 ? 199.056 178.926 259.277 1.00 42.95 328 MET F CA 1
ATOM 2164 C C . MET A 1 351 ? 199.957 177.732 259.217 1.00 42.95 328 MET F C 1
ATOM 2165 O O . MET A 1 351 ? 200.524 177.323 260.228 1.00 42.95 328 MET F O 1
ATOM 2170 N N . PRO A 1 352 ? 200.090 177.135 258.056 1.00 62.24 329 PRO F N 1
ATOM 2171 C CA . PRO A 1 352 ? 200.940 175.978 257.932 1.00 62.24 329 PRO F CA 1
ATOM 2172 C C . PRO A 1 352 ? 202.368 176.286 258.187 1.00 62.24 329 PRO F C 1
ATOM 2173 O O . PRO A 1 352 ? 202.738 177.461 258.149 1.00 62.24 329 PRO F O 1
ATOM 2177 N N . LYS A 1 353 ? 203.186 175.249 258.457 1.00 70.45 330 LYS F N 1
ATOM 2178 C CA . LYS A 1 353 ? 204.539 175.450 258.864 1.00 70.45 330 LYS F CA 1
ATOM 2179 C C . LYS A 1 353 ? 205.387 176.093 257.806 1.00 70.45 330 LYS F C 1
ATOM 2180 O O . LYS A 1 353 ? 205.398 175.720 256.634 1.00 70.45 330 LYS F O 1
ATOM 2186 N N . PRO A 1 354 ? 206.069 177.113 258.273 1.00 67.59 331 PRO F N 1
ATOM 2187 C CA . PRO A 1 354 ? 206.950 177.887 257.427 1.00 67.59 331 PRO F CA 1
ATOM 2188 C C . PRO A 1 354 ? 208.308 177.307 257.132 1.00 67.59 331 PRO F C 1
ATOM 2189 O O . PRO A 1 354 ? 208.949 176.747 258.020 1.00 67.59 331 PRO F O 1
ATOM 2193 N N . PRO A 1 355 ? 208.700 177.428 255.889 1.00 94.82 332 PRO F N 1
ATOM 2194 C CA . PRO A 1 355 ? 210.001 176.980 255.427 1.00 94.82 332 PRO F CA 1
ATOM 2195 C C . PRO A 1 355 ? 211.224 177.850 255.537 1.00 94.82 332 PRO F C 1
ATOM 2196 O O . PRO A 1 355 ? 212.282 177.313 255.240 1.00 94.82 332 PRO F O 1
ATOM 2200 N N . ILE A 1 356 ? 211.128 179.151 255.893 1.00 160.96 333 ILE F N 1
ATOM 2201 C CA . ILE A 1 356 ? 212.210 180.118 255.898 1.00 160.96 333 ILE F CA 1
ATOM 2202 C C . ILE A 1 356 ? 212.862 180.206 254.546 1.00 160.96 333 ILE F C 1
ATOM 2203 O O . ILE A 1 356 ? 213.327 179.223 253.972 1.00 160.96 333 ILE F O 1
ATOM 2208 N N . THR A 1 357 ? 212.908 181.430 253.981 1.00 46.93 334 THR F N 1
ATOM 2209 C CA . THR A 1 357 ? 213.569 181.600 252.722 1.00 46.93 334 THR F CA 1
ATOM 2210 C C . THR A 1 357 ? 214.919 182.126 253.065 1.00 46.93 334 THR F C 1
ATOM 2211 O O . THR A 1 357 ? 215.098 183.304 253.371 1.00 46.93 334 THR F O 1
ATOM 2215 N N . LEU A 1 358 ? 215.917 181.228 253.046 1.00 41.95 335 LEU F N 1
ATOM 2216 C CA . LEU A 1 358 ? 217.222 181.627 253.451 1.00 41.95 335 LEU F CA 1
ATOM 2217 C C . LEU A 1 358 ? 217.741 182.634 252.506 1.00 41.95 335 LEU F C 1
ATOM 2218 O O . LEU A 1 358 ? 218.183 183.700 252.923 1.00 41.95 335 LEU F O 1
ATOM 2223 N N . ASP A 1 359 ? 217.673 182.355 251.196 1.00 74.08 336 ASP F N 1
ATOM 2224 C CA . ASP A 1 359 ? 218.279 183.345 250.371 1.00 74.08 336 ASP F CA 1
ATOM 2225 C C . ASP A 1 359 ? 218.140 183.013 248.929 1.00 74.08 336 ASP F C 1
ATOM 2226 O O . ASP A 1 359 ? 219.084 182.509 248.328 1.00 74.08 336 ASP F O 1
ATOM 2231 N N . GLN A 1 360 ? 216.979 183.302 248.310 1.00 48.10 337 GLN F N 1
ATOM 2232 C CA . GLN A 1 360 ? 217.019 183.197 246.884 1.00 48.10 337 GLN F CA 1
ATOM 2233 C C . GLN A 1 360 ? 217.973 184.294 246.547 1.00 48.10 337 GLN F C 1
ATOM 2234 O O . GLN A 1 360 ? 218.844 184.168 245.689 1.00 48.10 337 GLN F O 1
ATOM 2240 N N . ALA A 1 361 ? 217.806 185.407 247.288 1.00 66.73 338 ALA F N 1
ATOM 2241 C CA . ALA A 1 361 ? 218.665 186.553 247.310 1.00 66.73 338 ALA F CA 1
ATOM 2242 C C . ALA A 1 361 ? 219.731 186.123 248.262 1.00 66.73 338 ALA F C 1
ATOM 2243 O O . ALA A 1 361 ? 219.983 184.931 248.385 1.00 66.73 338 ALA F O 1
ATOM 2245 N N . ASP A 1 362 ? 220.490 187.033 248.889 1.00 139.95 339 ASP F N 1
ATOM 2246 C CA . ASP A 1 362 ? 221.366 186.429 249.855 1.00 139.95 339 ASP F CA 1
ATOM 2247 C C . ASP A 1 362 ? 221.374 187.172 251.172 1.00 139.95 339 ASP F C 1
ATOM 2248 O O . ASP A 1 362 ? 222.454 187.565 251.605 1.00 139.95 339 ASP F O 1
ATOM 2253 N N . PRO A 1 363 ? 220.270 187.417 251.852 1.00 85.33 340 PRO F N 1
ATOM 2254 C CA . PRO A 1 363 ? 220.343 188.064 253.137 1.00 85.33 340 PRO F CA 1
ATOM 2255 C C . PRO A 1 363 ? 220.839 187.206 254.261 1.00 85.33 340 PRO F C 1
ATOM 2256 O O . PRO A 1 363 ? 221.546 187.710 255.130 1.00 85.33 340 PRO F O 1
ATOM 2260 N N . PHE A 1 364 ? 220.467 185.912 254.267 1.00 54.91 341 PHE F N 1
ATOM 2261 C CA . PHE A 1 364 ? 220.775 184.981 255.317 1.00 54.91 341 PHE F CA 1
ATOM 2262 C C . PHE A 1 364 ? 222.250 184.766 255.349 1.00 54.91 341 PHE F C 1
ATOM 2263 O O . PHE A 1 364 ? 222.855 184.743 256.419 1.00 54.91 341 PHE F O 1
ATOM 2271 N N . ALA A 1 365 ? 222.862 184.572 254.168 1.00 21.47 342 ALA F N 1
ATOM 2272 C CA . ALA A 1 365 ? 224.283 184.407 254.120 1.0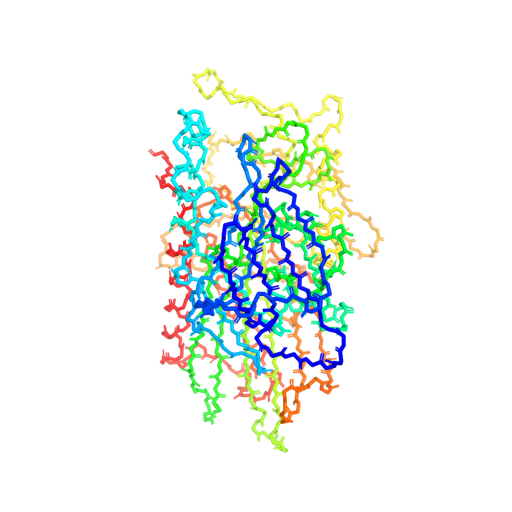0 21.47 342 ALA F CA 1
ATOM 2273 C C . ALA A 1 365 ? 224.938 185.696 254.520 1.00 21.47 342 ALA F C 1
ATOM 2274 O O . ALA A 1 365 ? 225.873 185.699 255.317 1.00 21.47 342 ALA F O 1
ATOM 2276 N N . HIS A 1 366 ? 224.445 186.834 253.984 1.00 48.34 343 HIS F N 1
ATOM 2277 C CA . HIS A 1 366 ? 225.066 188.106 254.252 1.00 48.34 343 HIS F CA 1
ATOM 2278 C C . HIS A 1 366 ? 224.988 188.488 255.693 1.00 48.34 343 HIS F C 1
ATOM 2279 O O . HIS A 1 366 ? 225.989 188.888 256.282 1.00 48.34 343 HIS F O 1
ATOM 2286 N N . VAL A 1 367 ? 223.792 188.388 256.299 1.00 75.89 344 VAL F N 1
ATOM 2287 C CA . VAL A 1 367 ? 223.608 188.830 257.652 1.00 75.89 344 VAL F CA 1
ATOM 2288 C C . VAL A 1 367 ? 224.444 188.002 258.572 1.00 75.89 344 VAL F C 1
ATOM 2289 O O . VAL A 1 367 ? 225.106 188.532 259.464 1.00 75.89 344 VAL F O 1
ATOM 2293 N N . ALA A 1 368 ? 224.443 186.673 258.364 1.00 15.21 345 ALA F N 1
ATOM 2294 C CA . ALA A 1 368 ? 225.181 185.793 259.220 1.00 15.21 345 ALA F CA 1
ATOM 2295 C C . ALA A 1 368 ? 226.636 186.127 259.121 1.00 15.21 345 ALA F C 1
ATOM 2296 O O . ALA A 1 368 ? 227.330 186.192 260.133 1.00 15.21 345 ALA F O 1
ATOM 2298 N N . ALA A 1 369 ? 227.132 186.379 257.896 1.00 17.12 346 ALA F N 1
ATOM 2299 C CA . ALA A 1 369 ? 228.534 186.642 257.726 1.00 17.12 346 ALA F CA 1
ATOM 2300 C C . ALA A 1 369 ? 228.905 187.868 258.502 1.00 17.12 346 ALA F C 1
ATOM 2301 O O . ALA A 1 369 ? 229.919 187.893 259.198 1.00 17.12 346 ALA F O 1
ATOM 2303 N N . LEU A 1 370 ? 228.069 188.915 258.416 1.00 40.37 347 LEU F N 1
ATOM 2304 C CA . LEU A 1 370 ? 228.348 190.168 259.053 1.00 40.37 347 LEU F CA 1
ATOM 2305 C C . LEU A 1 370 ? 228.324 189.980 260.539 1.00 40.37 347 LEU F C 1
ATOM 2306 O O . LEU A 1 370 ? 229.134 190.562 261.257 1.00 40.37 347 LEU F O 1
ATOM 2311 N N . HIS A 1 371 ? 227.385 189.159 261.049 1.00 27.09 348 HIS F N 1
ATOM 2312 C CA . HIS A 1 371 ? 227.311 188.927 262.464 1.00 27.09 348 HIS F CA 1
ATOM 2313 C C . HIS A 1 371 ? 228.555 188.225 262.926 1.00 27.09 348 HIS F C 1
ATOM 2314 O O . HIS A 1 371 ? 229.141 188.575 263.950 1.00 27.09 348 HIS F O 1
ATOM 2321 N N . PHE A 1 372 ? 229.004 187.209 262.171 1.00 46.04 349 PHE F N 1
ATOM 2322 C CA . PHE A 1 372 ? 230.139 186.435 262.577 1.00 46.04 349 PHE F CA 1
ATOM 2323 C C . PHE A 1 372 ? 231.390 187.256 262.550 1.00 46.04 349 PHE F C 1
ATOM 2324 O O . PHE A 1 372 ? 232.287 187.040 263.365 1.00 46.04 349 PHE F O 1
ATOM 2332 N N . ASP A 1 373 ? 231.503 188.195 261.592 1.00 17.55 350 ASP F N 1
ATOM 2333 C CA . ASP A 1 373 ? 232.674 189.022 261.510 1.00 17.55 350 ASP F CA 1
ATOM 2334 C C . ASP A 1 373 ? 232.790 189.780 262.802 1.00 17.55 350 ASP F C 1
ATOM 2335 O O . ASP A 1 373 ? 233.874 189.899 263.368 1.00 17.55 350 ASP F O 1
ATOM 2340 N N . GLN A 1 374 ? 231.667 190.316 263.315 1.00 26.86 351 GLN F N 1
ATOM 2341 C CA . GLN A 1 374 ? 231.696 191.062 264.544 1.00 26.86 351 GLN F CA 1
ATOM 2342 C C . GLN A 1 374 ? 232.095 190.154 265.666 1.00 26.86 351 GLN F C 1
ATOM 2343 O O . GLN A 1 374 ? 232.934 190.509 266.492 1.00 26.86 351 GLN F O 1
ATOM 2349 N N . MET A 1 375 ? 231.512 188.940 265.714 1.00 24.49 352 MET F N 1
ATOM 2350 C CA . MET A 1 375 ? 231.785 188.040 266.796 1.00 24.49 352 MET F CA 1
ATOM 2351 C C . MET A 1 375 ? 233.235 187.667 266.776 1.00 24.49 352 MET F C 1
ATOM 2352 O O . MET A 1 375 ? 233.861 187.554 267.830 1.00 24.49 352 MET F O 1
ATOM 2357 N N . PHE A 1 376 ? 233.823 187.451 265.580 1.00 54.85 353 PHE F N 1
ATOM 2358 C CA . PHE A 1 376 ? 235.201 187.054 265.599 1.00 54.85 353 PHE F CA 1
ATOM 2359 C C . PHE A 1 376 ? 236.009 188.202 266.109 1.00 54.85 353 PHE F C 1
ATOM 2360 O O . PHE A 1 376 ? 236.998 188.014 266.808 1.00 54.85 353 PHE F O 1
ATOM 2368 N N . GLN A 1 377 ? 235.633 189.441 265.761 1.00 48.27 354 GLN F N 1
ATOM 2369 C CA . GLN A 1 377 ? 236.419 190.545 266.228 1.00 48.27 354 GLN F CA 1
ATOM 2370 C C . GLN A 1 377 ? 236.442 190.538 267.726 1.00 48.27 354 GLN F C 1
ATOM 2371 O O . GLN A 1 377 ? 237.509 190.567 268.337 1.00 48.27 354 GLN F O 1
ATOM 2377 N N . ARG A 1 378 ? 235.256 190.482 268.359 1.00 105.88 355 ARG F N 1
ATOM 2378 C CA . ARG A 1 378 ? 235.205 190.618 269.787 1.00 105.88 355 ARG F CA 1
ATOM 2379 C C . ARG A 1 378 ? 235.824 189.453 270.505 1.00 105.88 355 ARG F C 1
ATOM 2380 O O . ARG A 1 378 ? 236.747 189.606 271.304 1.00 105.88 355 ARG F O 1
ATOM 2388 N N . PHE A 1 379 ? 235.305 188.244 270.229 1.00 63.54 356 PHE F N 1
ATOM 2389 C CA . PHE A 1 379 ? 235.692 187.021 270.882 1.00 63.54 356 PHE F CA 1
ATOM 2390 C C . PHE A 1 379 ? 236.956 186.471 270.353 1.00 63.54 356 PHE F C 1
ATOM 2391 O O . PHE A 1 379 ? 237.687 185.793 271.073 1.00 63.54 356 PHE F O 1
ATOM 2399 N N . GLY A 1 380 ? 237.189 186.700 269.053 1.00 37.97 357 GLY F N 1
ATOM 2400 C CA . GLY A 1 380 ? 238.409 186.324 268.418 1.00 37.97 357 GLY F CA 1
ATOM 2401 C C . GLY A 1 380 ? 238.381 184.986 267.870 1.00 37.97 357 GLY F C 1
ATOM 2402 O O . GLY A 1 380 ? 237.430 184.576 267.200 1.00 37.97 357 GLY F O 1
ATOM 2403 N N . SER A 1 381 ? 239.510 184.322 268.170 1.00 77.19 358 SER F N 1
ATOM 2404 C CA . SER A 1 381 ? 239.828 182.966 267.914 1.00 77.19 358 SER F CA 1
ATOM 2405 C C . SER A 1 381 ? 238.522 182.290 268.162 1.00 77.19 358 SER F C 1
ATOM 2406 O O . SER A 1 381 ? 237.712 182.637 269.019 1.00 77.19 358 SER F O 1
ATOM 2409 N N . PRO A 1 382 ? 238.350 181.278 267.430 1.00 102.13 359 PRO F N 1
ATOM 2410 C CA . PRO A 1 382 ? 237.050 180.767 267.156 1.00 102.13 359 PRO F CA 1
ATOM 2411 C C . PRO A 1 382 ? 235.888 180.835 268.057 1.00 102.13 359 PRO F C 1
ATOM 2412 O O . PRO A 1 382 ? 236.002 180.789 269.282 1.00 102.13 359 PRO F O 1
ATOM 2416 N N . ILE A 1 383 ? 234.739 180.971 267.372 1.00 92.93 360 ILE F N 1
ATOM 2417 C CA . ILE A 1 383 ? 233.457 180.964 267.977 1.00 92.93 360 ILE F CA 1
ATOM 2418 C C . ILE A 1 383 ? 232.956 179.575 267.761 1.00 92.93 360 ILE F C 1
ATOM 2419 O O . ILE A 1 383 ? 232.755 179.148 266.625 1.00 92.93 360 ILE F O 1
ATOM 2424 N N . ILE A 1 384 ? 232.782 178.809 268.857 1.00 93.34 361 ILE F N 1
ATOM 2425 C CA . ILE A 1 384 ? 232.269 177.488 268.676 1.00 93.34 361 ILE F CA 1
ATOM 2426 C C . ILE A 1 384 ? 230.819 177.531 269.010 1.00 93.34 361 ILE F C 1
ATOM 2427 O O . ILE A 1 384 ? 230.421 177.860 270.126 1.00 93.34 361 ILE F O 1
ATOM 2432 N N . ILE A 1 385 ? 229.977 177.196 268.010 1.00 89.48 362 ILE F N 1
ATOM 2433 C CA . ILE A 1 385 ? 228.570 177.364 268.203 1.00 89.48 362 ILE F CA 1
ATOM 2434 C C . ILE A 1 385 ? 227.949 176.050 268.556 1.00 89.48 362 ILE F C 1
ATOM 2435 O O . ILE A 1 385 ? 228.097 175.051 267.854 1.00 89.48 362 ILE F O 1
ATOM 2440 N N . LEU A 1 386 ? 227.241 176.028 269.705 1.00 29.55 363 LEU F N 1
ATOM 2441 C CA . LEU A 1 386 ? 226.610 174.824 270.156 1.00 29.55 363 LEU F CA 1
ATOM 2442 C C . LEU A 1 386 ? 225.136 174.952 269.928 1.00 29.55 363 LEU F C 1
ATOM 2443 O O . LEU A 1 386 ? 224.499 175.885 270.417 1.00 29.55 363 LEU F O 1
ATOM 2448 N N . ASN A 1 387 ? 224.560 174.000 269.165 1.00 33.87 364 ASN F N 1
ATOM 2449 C CA . ASN A 1 387 ? 223.150 173.992 268.890 1.00 33.87 364 ASN F CA 1
ATOM 2450 C C . ASN A 1 387 ? 222.635 172.695 269.458 1.00 33.87 364 ASN F C 1
ATOM 2451 O O . ASN A 1 387 ? 223.146 171.626 269.129 1.00 33.87 364 ASN F O 1
ATOM 2456 N N . LEU A 1 388 ? 221.604 172.746 270.328 1.00 39.58 365 LEU F N 1
ATOM 2457 C CA . LEU A 1 388 ? 221.128 171.532 270.941 1.00 39.58 365 LEU F CA 1
ATOM 2458 C C . LEU A 1 388 ? 219.983 171.000 270.119 1.00 39.58 365 LEU F C 1
ATOM 2459 O O . LEU A 1 388 ? 218.979 171.684 269.922 1.00 39.58 365 LEU F O 1
ATOM 2464 N N . VAL A 1 389 ? 220.124 169.767 269.578 1.00 49.31 366 VAL F N 1
ATOM 2465 C CA . VAL A 1 389 ? 219.116 169.215 268.705 1.00 49.31 366 VAL F CA 1
ATOM 2466 C C . VAL A 1 389 ? 217.808 168.901 269.388 1.00 49.31 366 VAL F C 1
ATOM 2467 O O . VAL A 1 389 ? 216.799 169.554 269.125 1.00 49.31 366 VAL F O 1
ATOM 2471 N N . LYS A 1 390 ? 217.813 167.926 270.326 1.00 109.17 367 LYS F N 1
ATOM 2472 C CA . LYS A 1 390 ? 216.647 167.450 271.036 1.00 109.17 367 LYS F CA 1
ATOM 2473 C C . LYS A 1 390 ? 215.502 167.098 270.114 1.00 109.17 367 LYS F C 1
ATOM 2474 O O . LYS A 1 390 ? 214.388 167.576 270.329 1.00 109.17 367 LYS F O 1
ATOM 2480 N N . GLU A 1 391 ? 215.712 166.259 269.068 1.00 43.76 368 GLU F N 1
ATOM 2481 C CA . GLU A 1 391 ? 214.591 165.906 268.224 1.00 43.76 368 GLU F CA 1
ATOM 2482 C C . GLU A 1 391 ? 214.681 164.454 267.843 1.00 43.76 368 GLU F C 1
ATOM 2483 O O . GLU A 1 391 ? 215.746 163.970 267.461 1.00 43.76 368 GLU F O 1
ATOM 2489 N N . ARG A 1 392 ? 213.562 163.706 267.986 1.00 153.76 369 ARG F N 1
ATOM 2490 C CA . ARG A 1 392 ? 213.486 162.331 267.558 1.00 153.76 369 ARG F CA 1
ATOM 2491 C C . ARG A 1 392 ? 213.435 162.255 266.064 1.00 153.76 369 ARG F C 1
ATOM 2492 O O . ARG A 1 392 ? 214.129 161.454 265.440 1.00 153.76 369 ARG F O 1
ATOM 2500 N N . GLU A 1 393 ? 212.604 163.123 265.459 1.00 55.13 370 GLU F N 1
ATOM 2501 C CA . GLU A 1 393 ? 212.376 163.164 264.042 1.00 55.13 370 GLU F CA 1
ATOM 2502 C C . GLU A 1 393 ? 211.569 161.971 263.634 1.00 55.13 370 GLU F C 1
ATOM 2503 O O . GLU A 1 393 ? 211.240 161.825 262.459 1.00 55.13 370 GLU F O 1
ATOM 2509 N N . LYS A 1 394 ? 211.184 161.092 264.579 1.00 106.01 371 LYS F N 1
ATOM 2510 C CA . LYS A 1 394 ? 210.286 160.061 264.145 1.00 106.01 371 LYS F CA 1
ATOM 2511 C C . LYS A 1 394 ? 209.023 160.799 263.866 1.00 106.01 371 LYS F C 1
ATOM 2512 O O . LYS A 1 394 ? 208.348 160.592 262.859 1.00 106.01 371 LYS F O 1
ATOM 2518 N N . ARG A 1 395 ? 208.722 161.723 264.796 1.00 148.03 372 ARG F N 1
ATOM 2519 C CA . ARG A 1 395 ? 207.632 162.645 264.758 1.00 148.03 372 ARG F CA 1
ATOM 2520 C C . ARG A 1 395 ? 207.980 163.579 263.660 1.00 148.03 372 ARG F C 1
ATOM 2521 O O . ARG A 1 395 ? 207.121 164.263 263.111 1.00 148.03 372 ARG F O 1
ATOM 2529 N N . LYS A 1 396 ? 209.288 163.600 263.344 1.00 107.77 373 LYS F N 1
ATOM 2530 C CA . LYS A 1 396 ? 209.926 164.458 262.392 1.00 107.77 373 LYS F CA 1
ATOM 2531 C C . LYS A 1 396 ? 209.795 165.852 262.882 1.00 107.77 373 LYS F C 1
ATOM 2532 O O . LYS A 1 396 ? 209.492 166.776 262.128 1.00 107.77 373 LYS F O 1
ATOM 2538 N N . HIS A 1 397 ? 210.040 166.028 264.196 1.00 41.01 374 HIS F N 1
ATOM 2539 C CA . HIS A 1 397 ? 210.007 167.345 264.747 1.00 41.01 374 HIS F CA 1
ATOM 2540 C C . HIS A 1 397 ? 211.212 168.053 264.237 1.00 41.01 374 HIS F C 1
ATOM 2541 O O . HIS A 1 397 ? 212.286 167.985 264.832 1.00 41.01 374 HIS F O 1
ATOM 2548 N N . GLU A 1 398 ? 211.048 168.754 263.099 1.00 23.65 375 GLU F N 1
ATOM 2549 C CA . GLU A 1 398 ? 212.139 169.482 262.534 1.00 23.65 375 GLU F CA 1
ATOM 2550 C C . GLU A 1 398 ? 211.812 170.928 262.703 1.00 23.65 375 GLU F C 1
ATOM 2551 O O . GLU A 1 398 ? 210.650 171.326 262.621 1.00 23.65 375 GLU F O 1
ATOM 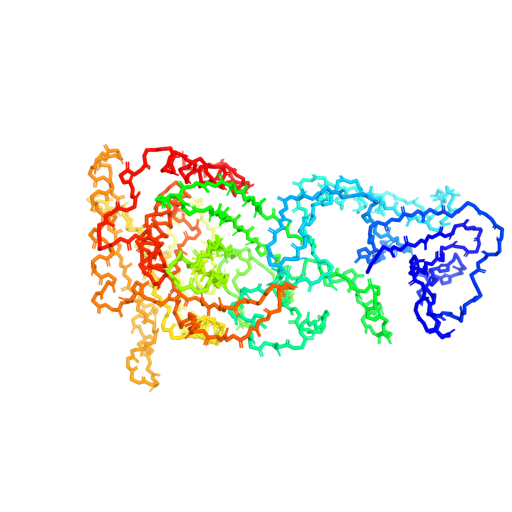2557 N N . ARG A 1 399 ? 212.841 171.754 262.963 1.00 21.24 376 ARG F N 1
ATOM 2558 C CA . ARG A 1 399 ? 212.605 173.155 263.138 1.00 21.24 376 ARG F CA 1
ATOM 2559 C C . ARG A 1 399 ? 213.219 173.849 261.970 1.00 21.24 376 ARG F C 1
ATOM 2560 O O . ARG A 1 399 ? 214.307 173.498 261.518 1.00 21.24 376 ARG F O 1
ATOM 2568 N N . ILE A 1 400 ? 212.510 174.855 261.429 1.00 69.88 377 ILE F N 1
ATOM 2569 C CA . ILE A 1 400 ? 213.003 175.524 260.264 1.00 69.88 377 ILE F CA 1
ATOM 2570 C C . ILE A 1 400 ? 214.265 176.270 260.593 1.00 69.88 377 ILE F C 1
ATOM 2571 O O . ILE A 1 400 ? 215.244 176.181 259.855 1.00 69.88 377 ILE F O 1
ATOM 2576 N N . LEU A 1 401 ? 214.290 176.999 261.728 1.00 75.04 378 LEU F N 1
ATOM 2577 C CA . LEU A 1 401 ? 215.431 177.798 262.089 1.00 75.04 378 LEU F CA 1
ATOM 2578 C C . LEU A 1 401 ? 216.619 176.927 262.363 1.00 75.04 378 LEU F C 1
ATOM 2579 O O . LEU A 1 401 ? 217.750 177.321 262.079 1.00 75.04 378 LEU F O 1
ATOM 2584 N N . SER A 1 402 ? 216.403 175.730 262.945 1.00 23.78 379 SER F N 1
ATOM 2585 C CA . SER A 1 402 ? 217.495 174.861 263.290 1.00 23.78 379 SER F CA 1
ATOM 2586 C C . SER A 1 402 ? 218.283 174.498 262.067 1.00 23.78 379 SER F C 1
ATOM 2587 O O . SER A 1 402 ? 219.498 174.689 262.020 1.00 23.78 379 SER F O 1
ATOM 2590 N N . GLU A 1 403 ? 217.599 173.983 261.030 1.00 25.18 380 GLU F N 1
ATOM 2591 C CA . GLU A 1 403 ? 218.238 173.527 259.829 1.00 25.18 380 GLU F CA 1
ATOM 2592 C C . GLU A 1 403 ? 218.881 174.692 259.145 1.00 25.18 380 GLU F C 1
ATOM 2593 O O . GLU A 1 403 ? 219.962 174.572 258.574 1.00 25.18 380 GLU F O 1
ATOM 2599 N N . GLU A 1 404 ? 218.226 175.863 259.203 1.00 38.45 381 GLU F N 1
ATOM 2600 C CA . GLU A 1 404 ? 218.700 177.037 258.526 1.00 38.45 381 GLU F CA 1
ATOM 2601 C C . GLU A 1 404 ? 220.058 177.383 259.052 1.00 38.45 381 GLU F C 1
ATOM 2602 O O . GLU A 1 404 ? 220.963 177.704 258.285 1.00 38.45 381 GLU F O 1
ATOM 2608 N N . LEU A 1 405 ? 220.237 177.327 260.386 1.00 31.45 382 LEU F N 1
ATOM 2609 C CA . LEU A 1 405 ? 221.472 177.774 260.963 1.00 31.45 382 LEU F CA 1
ATOM 2610 C C . LEU A 1 405 ? 222.604 176.931 260.468 1.00 31.45 382 LEU F C 1
ATOM 2611 O O . LEU A 1 405 ? 223.635 177.455 260.049 1.00 31.45 382 LEU F O 1
ATOM 2616 N N . VAL A 1 406 ? 222.431 175.594 260.478 1.00 75.73 383 VAL F N 1
ATOM 2617 C CA . VAL A 1 406 ? 223.496 174.711 260.098 1.00 75.73 383 VAL F CA 1
ATOM 2618 C C . VAL A 1 406 ? 223.854 174.899 258.655 1.00 75.73 383 VAL F C 1
ATOM 2619 O O . VAL A 1 406 ? 225.032 174.937 258.303 1.00 75.73 383 VAL F O 1
ATOM 2623 N N . ALA A 1 407 ? 222.848 175.025 257.770 1.00 16.45 384 ALA F N 1
ATOM 2624 C CA . ALA A 1 407 ? 223.148 175.118 256.371 1.00 16.45 384 ALA F CA 1
ATOM 2625 C C . ALA A 1 407 ? 223.936 176.367 256.132 1.00 16.45 384 ALA F C 1
ATOM 2626 O O . ALA A 1 407 ? 224.916 176.356 255.391 1.00 16.45 384 ALA F O 1
ATOM 2628 N N . ALA A 1 408 ? 223.530 177.483 256.765 1.00 20.70 385 ALA F N 1
ATOM 2629 C CA . ALA A 1 408 ? 224.203 178.734 256.555 1.00 20.70 385 ALA F CA 1
ATOM 2630 C C . ALA A 1 408 ? 225.617 178.644 257.032 1.00 20.70 385 ALA F C 1
ATOM 2631 O O . ALA A 1 408 ? 226.541 179.072 256.341 1.00 20.70 385 ALA F O 1
ATOM 2633 N N . VAL A 1 409 ? 225.830 178.065 258.228 1.00 71.86 386 VAL F N 1
ATOM 2634 C CA . VAL A 1 409 ? 227.159 178.021 258.767 1.00 71.86 386 VAL F CA 1
ATOM 2635 C C . VAL A 1 409 ? 228.036 177.205 257.870 1.00 71.86 386 VAL F C 1
ATOM 2636 O O . VAL A 1 409 ? 229.170 177.589 257.583 1.00 71.86 386 VAL F O 1
ATOM 2640 N N . THR A 1 410 ? 227.523 176.061 257.386 1.00 17.04 387 THR F N 1
ATOM 2641 C CA . THR A 1 410 ? 228.288 175.191 256.542 1.00 17.04 387 THR F CA 1
ATOM 2642 C C . THR A 1 410 ? 228.598 175.895 255.260 1.00 17.04 387 THR F C 1
ATOM 2643 O O . THR A 1 410 ? 229.702 175.790 254.728 1.00 17.04 387 THR F O 1
ATOM 2647 N N . TYR A 1 411 ? 227.615 176.647 254.738 1.00 34.43 388 TYR F N 1
ATOM 2648 C CA . TYR A 1 411 ? 227.743 177.307 253.474 1.00 34.43 388 TYR F CA 1
ATOM 2649 C C . TYR A 1 411 ? 228.871 178.292 253.557 1.00 34.43 388 TYR F C 1
ATOM 2650 O O . TYR A 1 411 ? 229.705 178.360 252.655 1.00 34.43 388 TYR F O 1
ATOM 2659 N N . LEU A 1 412 ? 228.943 179.076 254.652 1.00 32.26 389 LEU F N 1
ATOM 2660 C CA . LEU A 1 412 ? 229.971 180.075 254.762 1.00 32.26 389 LEU F CA 1
ATOM 2661 C C . LEU A 1 412 ? 231.300 179.404 254.797 1.00 32.26 389 LEU F C 1
ATOM 2662 O O . LEU A 1 412 ? 232.210 179.806 254.074 1.00 32.26 389 LEU F O 1
ATOM 2667 N N . ASN A 1 413 ? 231.422 178.333 255.610 1.00 52.11 390 ASN F N 1
ATOM 2668 C CA . ASN A 1 413 ? 232.652 177.604 255.733 1.00 52.11 390 ASN F CA 1
ATOM 2669 C C . ASN A 1 413 ? 233.749 178.597 255.974 1.00 52.11 390 ASN F C 1
ATOM 2670 O O . ASN A 1 413 ? 234.658 178.752 255.161 1.00 52.11 390 ASN F O 1
ATOM 2675 N N . GLN A 1 414 ? 233.669 179.303 257.122 1.00 50.91 391 GLN F N 1
ATOM 2676 C CA . GLN A 1 414 ? 234.578 180.370 257.415 1.00 50.91 391 GLN F CA 1
ATOM 2677 C C . GLN A 1 414 ? 235.986 179.906 257.301 1.00 50.91 391 GLN F C 1
ATOM 2678 O O . GLN A 1 414 ? 236.331 178.821 257.760 1.00 50.91 391 GLN F O 1
ATOM 2684 N N . PHE A 1 415 ? 236.805 180.727 256.606 1.00 67.12 392 PHE F N 1
ATOM 2685 C CA . PHE A 1 415 ? 238.218 180.549 256.413 1.00 67.12 392 PHE F CA 1
ATOM 2686 C C . PHE A 1 415 ? 238.876 181.892 256.418 1.00 67.12 392 PHE F C 1
ATOM 2687 O O . PHE A 1 415 ? 238.274 182.899 256.050 1.00 67.12 392 PHE F O 1
ATOM 2695 N N . LEU A 1 416 ? 240.142 181.923 256.873 1.00 104.22 393 LEU F N 1
ATOM 2696 C CA . LEU A 1 416 ? 240.952 183.102 256.831 1.00 104.22 393 LEU F CA 1
ATOM 2697 C C . LEU A 1 416 ? 242.242 182.725 257.529 1.00 104.22 393 LEU F C 1
ATOM 2698 O O . LEU A 1 416 ? 243.121 182.236 256.823 1.00 104.22 393 LEU F O 1
ATOM 2703 N N . PRO A 1 417 ? 242.491 182.870 258.818 1.00 70.04 394 PRO F N 1
ATOM 2704 C CA . PRO A 1 417 ? 243.726 182.314 259.293 1.00 70.04 394 PRO F CA 1
ATOM 2705 C C . PRO A 1 417 ? 243.522 180.842 259.331 1.00 70.04 394 PRO F C 1
ATOM 2706 O O . PRO A 1 417 ? 242.417 180.401 259.020 1.00 70.04 394 PRO F O 1
ATOM 2710 N N . PRO A 1 418 ? 244.511 180.076 259.682 1.00 87.68 395 PRO F N 1
ATOM 2711 C CA . PRO A 1 418 ? 244.329 178.660 259.696 1.00 87.68 395 PRO F CA 1
ATOM 2712 C C . PRO A 1 418 ? 243.232 178.324 260.643 1.00 87.68 395 PRO F C 1
ATOM 2713 O O . PRO A 1 418 ? 243.160 178.929 261.713 1.00 87.68 395 PRO F O 1
ATOM 2717 N N . GLU A 1 419 ? 242.369 177.374 260.235 1.00 205.12 396 GLU F N 1
ATOM 2718 C CA . GLU A 1 419 ? 241.209 176.936 260.953 1.00 205.12 396 GLU F CA 1
ATOM 2719 C C . GLU A 1 419 ? 240.058 177.679 260.361 1.00 205.12 396 GLU F C 1
ATOM 2720 O O . GLU A 1 419 ? 240.228 178.761 259.801 1.00 205.12 396 GLU F O 1
ATOM 2726 N N . HIS A 1 420 ? 238.847 177.105 260.462 1.00 78.90 397 HIS F N 1
ATOM 2727 C CA . HIS A 1 420 ? 237.714 177.698 259.826 1.00 78.90 397 HIS F CA 1
ATOM 2728 C C . HIS A 1 420 ? 237.541 179.070 260.383 1.00 78.90 397 HIS F C 1
ATOM 2729 O O . HIS A 1 420 ? 237.525 180.045 259.635 1.00 78.90 397 HIS F O 1
ATOM 2736 N N . THR A 1 421 ? 237.412 179.144 261.725 1.00 77.27 398 THR F N 1
ATOM 2737 C CA . THR A 1 421 ? 237.195 180.322 262.521 1.00 77.27 398 THR F CA 1
ATOM 2738 C C . THR A 1 421 ? 235.953 180.044 263.289 1.00 77.27 398 THR F C 1
ATOM 2739 O O . THR A 1 421 ? 235.889 180.259 264.495 1.00 77.27 398 THR F O 1
ATOM 2743 N N . ILE A 1 422 ? 234.896 179.583 262.593 1.00 46.17 399 ILE F N 1
ATOM 2744 C CA . ILE A 1 422 ? 233.717 179.275 263.339 1.00 46.17 399 ILE F CA 1
ATOM 2745 C C . ILE A 1 422 ? 233.416 177.818 263.206 1.00 46.17 399 ILE F C 1
ATOM 2746 O O . ILE A 1 422 ? 233.385 177.271 262.106 1.00 46.17 399 ILE F O 1
ATOM 2751 N N . VAL A 1 423 ? 233.219 177.152 264.363 1.00 22.82 400 VAL F N 1
ATOM 2752 C CA . VAL A 1 423 ? 232.960 175.741 264.389 1.00 22.82 400 VAL F CA 1
ATOM 2753 C C . VAL A 1 423 ? 231.546 175.536 264.836 1.00 22.82 400 VAL F C 1
ATOM 2754 O O . VAL A 1 423 ? 231.024 176.284 265.660 1.00 22.82 400 VAL F O 1
ATOM 2758 N N . TYR A 1 424 ? 230.887 174.497 264.289 1.00 36.78 401 TYR F N 1
ATOM 2759 C CA . TYR A 1 424 ? 229.496 174.278 264.581 1.00 36.78 401 TYR F CA 1
ATOM 2760 C C . TYR A 1 424 ? 229.305 172.904 265.147 1.00 36.78 401 TYR F C 1
ATOM 2761 O O . TYR A 1 424 ? 229.854 171.931 264.631 1.00 36.78 401 TYR F O 1
ATOM 2770 N N . ILE A 1 425 ? 228.535 172.792 266.253 1.00 44.43 402 ILE F N 1
ATOM 2771 C CA . ILE A 1 425 ? 228.286 171.491 266.810 1.00 44.43 402 ILE F CA 1
ATOM 2772 C C . ILE A 1 425 ? 226.828 171.348 267.125 1.00 44.43 402 ILE F C 1
ATOM 2773 O O . ILE A 1 425 ? 226.274 172.134 267.893 1.00 44.43 402 ILE F O 1
ATOM 2778 N N . PRO A 1 426 ? 226.174 170.388 266.526 1.00 74.60 403 PRO F N 1
ATOM 2779 C CA . PRO A 1 426 ? 224.838 170.080 266.958 1.00 74.60 403 PRO F CA 1
ATOM 2780 C C . PRO A 1 426 ? 225.038 169.129 268.091 1.00 74.60 403 PRO F C 1
ATOM 2781 O O . PRO A 1 426 ? 225.925 168.285 267.987 1.00 74.60 403 PRO F O 1
ATOM 2785 N N . TRP A 1 427 ? 224.238 169.197 269.169 1.00 61.21 404 TRP F N 1
ATOM 2786 C CA . TRP A 1 427 ? 224.524 168.267 270.219 1.00 61.21 404 TRP F CA 1
ATOM 2787 C C . TRP A 1 427 ? 223.244 167.810 270.845 1.00 61.21 404 TRP F C 1
ATOM 2788 O O . TRP A 1 427 ? 222.346 168.608 271.110 1.00 61.21 404 TRP F O 1
ATOM 2799 N N . ASP A 1 428 ? 223.133 166.489 271.098 1.00 28.69 405 ASP F N 1
ATOM 2800 C CA . ASP A 1 428 ? 221.926 165.964 271.668 1.00 28.69 405 ASP F CA 1
ATOM 2801 C C . ASP A 1 428 ? 222.105 165.911 273.150 1.00 28.69 405 ASP F C 1
ATOM 2802 O O . ASP A 1 428 ? 222.964 165.190 273.660 1.00 28.69 405 ASP F O 1
ATOM 2807 N N . MET A 1 429 ? 221.305 166.705 273.888 1.00 47.72 406 MET F N 1
ATOM 2808 C CA . MET A 1 429 ? 221.407 166.686 275.318 1.00 47.72 406 MET F CA 1
ATOM 2809 C C . MET A 1 429 ? 220.045 166.337 275.847 1.00 47.72 406 MET F C 1
ATOM 2810 O O . MET A 1 429 ? 219.187 167.209 275.979 1.00 47.72 406 MET F O 1
ATOM 2815 N N . ALA A 1 430 ? 219.826 165.060 276.225 1.00 34.62 407 ALA F N 1
ATOM 2816 C CA . ALA A 1 430 ? 218.507 164.631 276.614 1.00 34.62 407 ALA F CA 1
ATOM 2817 C C . ALA A 1 430 ? 218.519 164.075 278.006 1.00 34.62 407 ALA F C 1
ATOM 2818 O O . ALA A 1 430 ? 219.568 163.964 278.640 1.00 34.62 407 ALA F O 1
ATOM 2820 N N . LYS A 1 431 ? 217.307 163.757 278.522 1.00 219.53 408 LYS F N 1
ATOM 2821 C CA . LYS A 1 431 ? 217.113 163.199 279.835 1.00 219.53 408 LYS F CA 1
ATOM 2822 C C . LYS A 1 431 ? 217.579 161.781 279.783 1.00 219.53 408 LYS F C 1
ATOM 2823 O O . LYS A 1 431 ? 217.929 161.291 278.709 1.00 219.53 408 LYS F O 1
ATOM 2829 N N . TYR A 1 432 ? 217.631 161.071 280.933 1.00 130.49 409 TYR F N 1
ATOM 2830 C CA . TYR A 1 432 ? 217.222 161.548 282.225 1.00 130.49 409 TYR F CA 1
ATOM 2831 C C . TYR A 1 432 ? 218.168 162.654 282.577 1.00 130.49 409 TYR F C 1
ATOM 2832 O O . TYR A 1 432 ? 219.381 162.518 282.435 1.00 130.49 409 TYR F O 1
ATOM 2841 N N . THR A 1 433 ? 217.618 163.779 283.064 1.00 105.26 410 THR F N 1
ATOM 2842 C CA . THR A 1 433 ? 218.343 164.995 283.296 1.00 105.26 410 THR F CA 1
ATOM 2843 C C . THR A 1 433 ? 219.376 164.916 284.383 1.00 105.26 410 THR F C 1
ATOM 2844 O O . THR A 1 433 ? 220.389 165.607 284.302 1.00 105.26 410 THR F O 1
ATOM 2848 N N . LYS A 1 434 ? 219.163 164.145 285.464 1.00 89.01 411 LYS F N 1
ATOM 2849 C CA . LYS A 1 434 ? 220.199 164.167 286.463 1.00 89.01 411 LYS F CA 1
ATOM 2850 C C . LYS A 1 434 ? 220.948 162.874 286.377 1.00 89.01 411 LYS F C 1
ATOM 2851 O O . LYS A 1 434 ? 220.790 161.998 287.224 1.00 89.01 411 LYS F O 1
ATOM 2857 N N . SER A 1 435 ? 221.815 162.735 285.358 1.00 76.02 412 SER F N 1
ATOM 2858 C CA . SER A 1 435 ? 222.530 161.504 285.177 1.00 76.02 412 SER F CA 1
ATOM 2859 C C . SER A 1 435 ? 223.052 161.523 283.777 1.00 76.02 412 SER F C 1
ATOM 2860 O O . SER A 1 435 ? 224.163 161.975 283.507 1.00 76.02 412 SER F O 1
ATOM 2863 N N . LYS A 1 436 ? 222.220 160.994 282.856 1.00 71.46 413 LYS F N 1
ATOM 2864 C CA . LYS A 1 436 ? 222.513 160.857 281.462 1.00 71.46 413 LYS F CA 1
ATOM 2865 C C . LYS A 1 436 ? 222.762 162.210 280.868 1.00 71.46 413 LYS F C 1
ATOM 2866 O O . LYS A 1 436 ? 223.634 162.361 280.014 1.00 71.46 413 LYS F O 1
ATOM 2872 N N . LEU A 1 437 ? 221.995 163.231 281.294 1.00 37.40 414 LEU F N 1
ATOM 2873 C CA . LEU A 1 437 ? 222.122 164.550 280.741 1.00 37.40 414 LEU F CA 1
ATOM 2874 C C . LEU A 1 437 ? 223.505 165.087 281.019 1.00 37.40 414 LEU F C 1
ATOM 2875 O O . LEU A 1 437 ? 224.186 165.568 280.118 1.00 37.40 414 LEU F O 1
ATOM 2880 N N . CYS A 1 438 ? 223.986 164.994 282.273 1.00 19.13 415 CYS F N 1
ATOM 2881 C CA . CYS A 1 438 ? 225.275 165.539 282.614 1.00 19.13 415 CYS F CA 1
ATOM 2882 C C . CYS A 1 438 ? 226.334 164.792 281.869 1.00 19.13 415 CYS F C 1
ATOM 2883 O O . CYS A 1 438 ? 227.304 165.383 281.396 1.00 19.13 415 CYS F O 1
ATOM 2886 N N . ASN A 1 439 ? 226.169 163.465 281.732 1.00 33.42 416 ASN F N 1
ATOM 2887 C CA . ASN A 1 439 ? 227.182 162.686 281.085 1.00 33.42 416 ASN F CA 1
ATOM 2888 C C . ASN A 1 439 ? 227.355 163.227 279.698 1.00 33.42 416 ASN F C 1
ATOM 2889 O O . ASN A 1 439 ? 228.480 163.394 279.226 1.00 33.42 416 ASN F O 1
ATOM 2894 N N . VAL A 1 440 ? 226.241 163.560 279.019 1.00 82.12 417 VAL F N 1
ATOM 2895 C CA . VAL A 1 440 ? 226.345 164.020 277.664 1.00 82.12 417 VAL F CA 1
ATOM 2896 C C . VAL A 1 440 ? 227.107 165.316 277.624 1.00 82.12 417 VAL F C 1
ATOM 2897 O O . VAL A 1 440 ? 227.833 165.564 276.665 1.00 82.12 417 VAL F O 1
ATOM 2901 N N . LEU A 1 441 ? 226.974 166.177 278.659 1.00 36.24 418 LEU F N 1
ATOM 2902 C CA . LEU A 1 441 ? 227.612 167.476 278.697 1.00 36.24 418 LEU F CA 1
ATOM 2903 C C . LEU A 1 441 ? 229.094 167.290 278.596 1.00 36.24 418 LEU F C 1
ATOM 2904 O O . LEU A 1 441 ? 229.769 168.014 277.866 1.00 36.24 418 LEU F O 1
ATOM 2909 N N . ASP A 1 442 ? 229.637 166.310 279.341 1.00 21.21 419 ASP F N 1
ATOM 2910 C CA . ASP A 1 442 ? 231.050 166.057 279.337 1.00 21.21 419 ASP F CA 1
ATOM 2911 C C . ASP A 1 442 ? 231.431 165.643 277.950 1.00 21.21 419 ASP F C 1
ATOM 2912 O O . ASP A 1 442 ? 232.502 166.002 277.462 1.00 21.21 419 ASP F O 1
ATOM 2917 N N . ARG A 1 443 ? 230.559 164.864 277.280 1.00 20.98 420 ARG F N 1
ATOM 2918 C CA . ARG A 1 443 ? 230.842 164.394 275.952 1.00 20.98 420 ARG F CA 1
ATOM 2919 C C . ARG A 1 443 ? 230.938 165.569 275.028 1.00 20.98 420 ARG F C 1
ATOM 2920 O O . ARG A 1 443 ? 231.770 165.589 274.122 1.00 20.98 420 ARG F O 1
ATOM 2928 N N . LEU A 1 444 ? 230.075 166.580 275.242 1.00 78.12 421 LEU F N 1
ATOM 2929 C CA . LEU A 1 444 ? 230.047 167.755 274.416 1.00 78.12 421 LEU F CA 1
ATOM 2930 C C . LEU A 1 444 ? 231.376 168.434 274.549 1.00 78.12 421 LEU F C 1
ATOM 2931 O O . LEU A 1 444 ? 231.959 168.888 273.568 1.00 78.12 421 LEU F O 1
ATOM 2936 N N . ASN A 1 445 ? 231.907 168.506 275.781 1.00 20.52 422 ASN F N 1
ATOM 2937 C CA . ASN A 1 445 ? 233.146 169.193 275.994 1.00 20.52 422 ASN F CA 1
ATOM 2938 C C . ASN A 1 445 ? 234.221 168.493 275.221 1.00 20.52 422 ASN F C 1
ATOM 2939 O O . ASN A 1 445 ? 235.060 169.135 274.591 1.00 20.52 422 ASN F O 1
ATOM 2944 N N . VAL A 1 446 ? 234.206 167.147 275.232 1.00 18.15 423 VAL F N 1
ATOM 2945 C CA . VAL A 1 446 ? 235.227 166.379 274.580 1.00 18.15 423 VAL F CA 1
ATOM 2946 C C . VAL A 1 446 ? 235.223 166.704 273.118 1.00 18.15 423 VAL F C 1
ATOM 2947 O O . VAL A 1 446 ? 236.277 166.926 272.524 1.00 18.15 423 VAL F O 1
ATOM 2951 N N . ILE A 1 447 ? 234.029 166.755 272.494 1.00 22.92 424 ILE F N 1
ATOM 2952 C CA . ILE A 1 447 ? 233.979 167.011 271.084 1.00 22.92 424 ILE F CA 1
ATOM 2953 C C . ILE A 1 447 ? 234.492 168.390 270.816 1.00 22.92 424 ILE F C 1
ATOM 2954 O O . ILE A 1 447 ? 235.250 168.602 269.872 1.00 22.92 424 ILE F O 1
ATOM 2959 N N . ALA A 1 448 ? 234.103 169.368 271.653 1.00 19.76 425 ALA F N 1
ATOM 2960 C CA . ALA A 1 448 ? 234.555 170.713 271.457 1.00 19.76 425 ALA F CA 1
ATOM 2961 C C . ALA A 1 448 ? 236.042 170.694 271.570 1.00 19.76 425 ALA F C 1
ATOM 2962 O O . ALA A 1 448 ? 236.719 171.338 270.778 1.00 19.76 425 ALA F O 1
ATOM 2964 N N . GLU A 1 449 ? 236.577 169.888 272.506 1.00 80.68 426 GLU F N 1
ATOM 2965 C CA . GLU A 1 449 ? 237.972 169.840 272.854 1.00 80.68 426 GLU F CA 1
ATOM 2966 C C . GLU A 1 449 ? 238.815 169.477 271.694 1.00 80.68 426 GLU F C 1
ATOM 2967 O O . GLU A 1 449 ? 239.987 169.857 271.671 1.00 80.68 426 GLU F O 1
ATOM 2973 N N . SER A 1 450 ? 238.275 168.687 270.744 1.00 26.55 427 SER F N 1
ATOM 2974 C CA . SER A 1 450 ? 239.047 168.407 269.570 1.00 26.55 427 SER F CA 1
ATOM 2975 C C . SER A 1 450 ? 239.393 169.764 269.030 1.00 26.55 427 SER F C 1
ATOM 2976 O O . SER A 1 450 ? 240.555 170.067 268.770 1.00 26.55 427 SER F O 1
ATOM 2979 N N . VAL A 1 451 ? 238.367 170.620 268.875 1.00 64.76 428 VAL F N 1
ATOM 2980 C CA . VAL A 1 451 ? 238.517 171.970 268.407 1.00 64.76 428 VAL F CA 1
ATOM 2981 C C . VAL A 1 451 ? 239.042 173.044 269.452 1.00 64.76 428 VAL F C 1
ATOM 2982 O O . VAL A 1 451 ? 239.907 173.830 269.067 1.00 64.76 428 VAL F O 1
ATOM 2986 N N . VAL A 1 452 ? 238.584 173.129 270.766 1.00 52.23 429 VAL F N 1
ATOM 2987 C CA . VAL A 1 452 ? 238.811 174.211 271.775 1.00 52.23 429 VAL F CA 1
ATOM 2988 C C . VAL A 1 452 ? 239.670 173.781 272.956 1.00 52.23 429 VAL F C 1
ATOM 2989 O O . VAL A 1 452 ? 239.865 172.591 273.191 1.00 52.23 429 VAL F O 1
ATOM 2993 N N . LYS A 1 453 ? 240.212 174.774 273.733 1.00 115.37 430 LYS F N 1
ATOM 2994 C CA . LYS A 1 453 ? 241.117 174.536 274.848 1.00 115.37 430 LYS F CA 1
ATOM 2995 C C . LYS A 1 453 ? 240.605 175.127 276.145 1.00 115.37 430 LYS F C 1
ATOM 2996 O O . LYS A 1 453 ? 239.995 176.194 276.180 1.00 115.37 430 LYS F O 1
ATOM 3002 N N . LYS A 1 454 ? 240.866 174.396 277.255 1.00 44.30 431 LYS F N 1
ATOM 3003 C CA . LYS A 1 454 ? 240.553 174.698 278.635 1.00 44.30 431 LYS F CA 1
ATOM 3004 C C . LYS A 1 454 ? 241.416 175.816 279.140 1.00 44.30 431 LYS F C 1
ATOM 3005 O O . LYS A 1 454 ? 241.043 176.529 280.070 1.00 44.30 431 LYS F O 1
ATOM 3011 N N . THR A 1 455 ? 242.637 175.935 278.584 1.00 36.31 432 THR F N 1
ATOM 3012 C CA . THR A 1 455 ? 243.605 176.924 278.971 1.00 36.31 432 THR F CA 1
ATOM 3013 C C . THR A 1 455 ? 243.132 178.291 278.567 1.00 36.31 432 THR F C 1
ATOM 3014 O O . THR A 1 455 ? 243.520 179.289 279.170 1.00 36.31 432 THR F O 1
ATOM 3018 N N . GLY A 1 456 ? 242.307 178.383 277.507 1.00 35.75 433 GLY F N 1
ATOM 3019 C CA . GLY A 1 456 ? 241.943 179.669 276.979 1.00 35.75 433 GLY F CA 1
ATOM 3020 C C . GLY A 1 456 ? 241.077 180.468 277.914 1.00 35.75 433 GLY F C 1
ATOM 3021 O O . GLY A 1 456 ? 239.852 180.369 277.883 1.00 35.75 433 GLY F O 1
ATOM 3022 N N . PHE A 1 457 ? 241.712 181.338 278.731 1.00 60.45 434 PHE F N 1
ATOM 3023 C CA . PHE A 1 457 ? 241.010 182.243 279.603 1.00 60.45 434 PHE F CA 1
ATOM 3024 C C . PHE A 1 457 ? 241.905 183.422 279.875 1.00 60.45 434 PHE F C 1
ATOM 3025 O O . PHE A 1 457 ? 243.106 183.380 279.610 1.00 60.45 434 PHE F O 1
ATOM 3033 N N . PHE A 1 458 ? 241.318 184.534 280.368 1.00 49.33 435 PHE F N 1
ATOM 3034 C CA . PHE A 1 458 ? 242.035 185.747 280.667 1.00 49.33 435 PHE F CA 1
ATOM 3035 C C . PHE A 1 458 ? 242.683 185.578 282.012 1.00 49.33 435 PHE F C 1
ATOM 3036 O O . PHE A 1 458 ? 242.051 185.078 282.941 1.00 49.33 435 PHE F O 1
ATOM 3044 N N . VAL A 1 459 ? 243.976 185.965 282.147 1.00 32.60 436 VAL F N 1
ATOM 3045 C CA . VAL A 1 459 ? 244.641 185.874 283.421 1.00 32.60 436 VAL F CA 1
ATOM 3046 C C . VAL A 1 459 ? 245.608 187.013 283.542 1.00 32.60 436 VAL F C 1
ATOM 3047 O O . VAL A 1 459 ? 246.324 187.338 282.595 1.00 32.60 436 VAL F O 1
ATOM 3051 N N . ASN A 1 460 ? 245.651 187.650 284.733 1.00 40.01 437 ASN F N 1
ATOM 3052 C CA . ASN A 1 460 ? 246.555 188.746 284.959 1.00 40.01 437 ASN F CA 1
ATOM 3053 C C . ASN A 1 460 ? 247.042 188.663 286.378 1.00 40.01 437 ASN F C 1
ATOM 3054 O O . ASN A 1 460 ? 246.419 188.010 287.215 1.00 40.01 437 ASN F O 1
ATOM 3059 N N . ARG A 1 461 ? 248.191 189.315 286.676 1.00 64.61 438 ARG F N 1
ATOM 3060 C CA . ARG A 1 461 ? 248.729 189.331 288.014 1.00 64.61 438 ARG F CA 1
ATOM 3061 C C . ARG A 1 461 ? 248.772 190.762 288.478 1.00 64.61 438 ARG F C 1
ATOM 3062 O O . ARG A 1 461 ? 249.456 191.590 287.882 1.00 64.61 438 ARG F O 1
ATOM 3070 N N . PRO A 1 462 ? 247.995 191.081 289.486 1.00 68.39 439 PRO F N 1
ATOM 3071 C CA . PRO A 1 462 ? 248.020 192.421 290.043 1.00 68.39 439 PRO F CA 1
ATOM 3072 C C . PRO A 1 462 ? 248.941 192.541 291.225 1.00 68.39 439 PRO F C 1
ATOM 3073 O O . PRO A 1 462 ? 249.329 191.518 291.785 1.00 68.39 439 PRO F O 1
ATOM 3077 N N . ASP A 1 463 ? 249.311 193.780 291.618 1.00 31.40 440 ASP F N 1
ATOM 3078 C CA . ASP A 1 463 ? 250.140 193.975 292.776 1.00 31.40 440 ASP F CA 1
ATOM 3079 C C . ASP A 1 463 ? 249.266 194.329 293.930 1.00 31.40 440 ASP F C 1
ATOM 3080 O O . ASP A 1 463 ? 248.049 194.435 293.793 1.00 31.40 440 ASP F O 1
ATOM 3085 N N . SER A 1 464 ? 249.862 194.488 295.130 1.00 34.15 441 SER F N 1
ATOM 3086 C CA . SER A 1 464 ? 249.031 194.999 296.173 1.00 34.15 441 SER F CA 1
ATOM 3087 C C . SER A 1 464 ? 248.758 196.372 295.674 1.00 34.15 441 SER F C 1
ATOM 3088 O O . SER A 1 464 ? 249.665 197.059 295.215 1.00 34.15 441 SER F O 1
ATOM 3091 N N . GLY A 1 479 ? 247.506 196.832 295.763 1.00 20.77 456 GLY F N 1
ATOM 3092 C CA . GLY A 1 479 ? 247.202 198.093 295.159 1.00 20.77 456 GLY F CA 1
ATOM 3093 C C . GLY A 1 479 ? 246.221 197.785 294.067 1.00 20.77 456 GLY F C 1
ATOM 3094 O O . GLY A 1 479 ? 245.384 198.616 293.717 1.00 20.77 456 GLY F O 1
ATOM 3095 N N . GLY A 1 480 ? 246.298 196.562 293.499 1.00 20.30 457 GLY F N 1
ATOM 3096 C CA . GLY A 1 480 ? 245.293 196.138 292.567 1.00 20.30 457 GLY F CA 1
ATOM 3097 C C . GLY A 1 480 ? 245.595 196.538 291.152 1.00 20.30 457 GLY F C 1
ATOM 3098 O O . GLY A 1 480 ? 244.731 196.397 290.286 1.00 20.30 457 GLY F O 1
ATOM 3099 N N . CYS A 1 481 ? 246.802 197.061 290.866 1.00 27.82 458 CYS F N 1
ATOM 3100 C CA . CYS A 1 481 ? 247.133 197.414 289.509 1.00 27.82 458 CYS F CA 1
ATOM 3101 C C . CYS A 1 481 ? 247.616 196.166 288.829 1.00 27.82 458 CYS F C 1
ATOM 3102 O O . CYS A 1 481 ? 247.917 195.181 289.498 1.00 27.82 458 CYS F O 1
ATOM 3105 N N . VAL A 1 482 ? 247.706 196.168 287.479 1.00 98.50 459 VAL F N 1
ATOM 3106 C CA . VAL A 1 482 ? 248.087 194.960 286.800 1.00 98.50 459 VAL F CA 1
ATOM 3107 C C . VAL A 1 482 ? 249.532 194.966 286.432 1.00 98.50 459 VAL F C 1
ATOM 3108 O O . VAL A 1 482 ? 249.986 195.795 285.644 1.00 98.50 459 VAL F O 1
ATOM 3112 N N . ILE A 1 483 ? 250.328 194.092 287.080 1.00 94.15 460 ILE F N 1
ATOM 3113 C CA . ILE A 1 483 ? 251.683 193.960 286.642 1.00 94.15 460 ILE F CA 1
ATOM 3114 C C . ILE A 1 483 ? 251.815 193.116 285.388 1.00 94.15 460 ILE F C 1
ATOM 3115 O O . ILE A 1 483 ? 252.318 193.639 284.395 1.00 94.15 460 ILE F O 1
ATOM 3120 N N . PRO A 1 484 ? 251.404 191.857 285.337 1.00 89.23 461 PRO F N 1
ATOM 3121 C CA . PRO A 1 484 ? 251.523 191.172 284.066 1.00 89.23 461 PRO F CA 1
ATOM 3122 C C . PRO A 1 484 ? 250.210 190.762 283.465 1.00 89.23 461 PRO F C 1
ATOM 3123 O O . PRO A 1 484 ? 249.196 190.762 284.162 1.00 89.23 461 PRO F O 1
ATOM 3127 N N . THR A 1 485 ? 250.220 190.363 282.177 1.00 46.17 462 THR F N 1
ATOM 3128 C CA . THR A 1 485 ? 249.065 189.767 281.570 1.00 46.17 462 THR F CA 1
ATOM 3129 C C . THR A 1 485 ? 249.531 188.412 281.127 1.00 46.17 462 THR F C 1
ATOM 3130 O O . THR A 1 485 ? 250.249 188.281 280.138 1.00 46.17 462 THR F O 1
ATOM 3134 N N . GLY A 1 486 ? 249.181 187.360 281.896 1.00 25.53 463 GLY F N 1
ATOM 3135 C CA . GLY A 1 486 ? 249.631 186.037 281.563 1.00 25.53 463 GLY F CA 1
ATOM 3136 C C . GLY A 1 486 ? 248.968 185.549 280.309 1.00 25.53 463 GLY F C 1
ATOM 3137 O O . GLY A 1 486 ? 249.640 185.038 279.415 1.00 25.53 463 GLY F O 1
ATOM 3138 N N . ARG A 1 487 ? 247.627 185.686 280.196 1.00 93.90 464 ARG F N 1
ATOM 3139 C CA . ARG A 1 487 ? 247.000 185.186 279.003 1.00 93.90 464 ARG F CA 1
ATOM 3140 C C . ARG A 1 487 ? 245.726 185.923 278.731 1.00 93.90 464 ARG F C 1
ATOM 3141 O O . ARG A 1 487 ? 245.176 186.590 279.605 1.00 93.90 464 ARG F O 1
ATOM 3149 N N . LEU A 1 488 ? 245.248 185.819 277.471 1.00 35.56 465 LEU F N 1
ATOM 3150 C CA . LEU A 1 488 ? 244.025 186.434 277.040 1.00 35.56 465 LEU F CA 1
ATOM 3151 C C . LEU A 1 488 ? 243.195 185.346 276.419 1.00 35.56 465 LEU F C 1
ATOM 3152 O O . LEU A 1 488 ? 243.737 184.403 275.843 1.00 35.56 465 LEU F O 1
ATOM 3157 N N . GLN A 1 489 ? 241.853 185.441 276.533 1.00 35.99 466 GLN F N 1
ATOM 3158 C CA . GLN A 1 489 ? 240.964 184.450 275.978 1.00 35.99 466 GLN F CA 1
ATOM 3159 C C . GLN A 1 489 ? 240.700 184.762 274.533 1.00 35.99 466 GLN F C 1
ATOM 3160 O O . GLN A 1 489 ? 240.218 185.836 274.182 1.00 35.99 466 GLN F O 1
ATOM 3166 N N . THR A 1 490 ? 241.101 183.821 273.658 1.00 56.08 467 THR F N 1
ATOM 3167 C CA . THR A 1 490 ? 240.956 183.855 272.231 1.00 56.08 467 THR F CA 1
ATOM 3168 C C . THR A 1 490 ? 239.623 183.388 271.726 1.00 56.08 467 THR F C 1
ATOM 3169 O O . THR A 1 490 ? 239.211 183.823 270.669 1.00 56.08 467 THR F O 1
ATOM 3173 N N . GLY A 1 491 ? 238.895 182.470 272.383 1.00 26.07 468 GLY F N 1
ATOM 3174 C CA . GLY A 1 491 ? 237.724 181.993 271.684 1.00 26.07 468 GLY F CA 1
ATOM 3175 C C . GLY A 1 491 ? 236.538 182.029 272.592 1.00 26.07 468 GLY F C 1
ATOM 3176 O O . GLY A 1 491 ? 236.662 182.345 273.772 1.00 26.07 468 GLY F O 1
ATOM 3177 N N . ILE A 1 492 ? 235.332 181.749 272.049 1.00 76.30 469 ILE F N 1
ATOM 3178 C CA . ILE A 1 492 ? 234.170 181.715 272.896 1.00 76.30 469 ILE F CA 1
ATOM 3179 C C . ILE A 1 492 ? 233.219 180.642 272.449 1.00 76.30 469 ILE F C 1
ATOM 3180 O O . ILE A 1 492 ? 233.122 180.337 271.262 1.00 76.30 469 ILE F O 1
ATOM 3185 N N . LEU A 1 493 ? 232.495 180.037 273.416 1.00 87.24 470 LEU F N 1
ATOM 3186 C CA . LEU A 1 493 ? 231.499 179.034 273.130 1.00 87.24 470 LEU F CA 1
ATOM 3187 C C . LEU A 1 493 ? 230.190 179.770 273.145 1.00 87.24 470 LEU F C 1
ATOM 3188 O O . LEU A 1 493 ? 229.849 180.415 274.137 1.00 87.24 470 LEU F O 1
ATOM 3193 N N . ARG A 1 494 ? 229.416 179.690 272.041 1.00 60.94 471 ARG F N 1
ATOM 3194 C CA . ARG A 1 494 ? 228.175 180.416 271.966 1.00 60.94 471 ARG F CA 1
ATOM 3195 C C . ARG A 1 494 ? 227.020 179.451 271.922 1.00 60.94 471 ARG F C 1
ATOM 3196 O O . ARG A 1 494 ? 226.967 178.558 271.076 1.00 60.94 471 ARG F O 1
ATOM 3204 N N . THR A 1 495 ? 226.050 179.609 272.848 1.00 26.73 472 THR F N 1
ATOM 3205 C CA . THR A 1 495 ? 224.878 178.769 272.861 1.00 26.73 472 THR F CA 1
ATOM 3206 C C . THR A 1 495 ? 223.730 179.555 272.287 1.00 26.73 472 THR F C 1
ATOM 3207 O O . THR A 1 495 ? 223.866 180.744 272.000 1.00 26.73 472 THR F O 1
ATOM 3211 N N . ASN A 1 496 ? 222.551 178.910 272.118 1.00 36.45 473 ASN F N 1
ATOM 3212 C CA . ASN A 1 496 ? 221.423 179.561 271.492 1.00 36.45 473 ASN F CA 1
ATOM 3213 C C . ASN A 1 496 ? 220.385 179.918 272.509 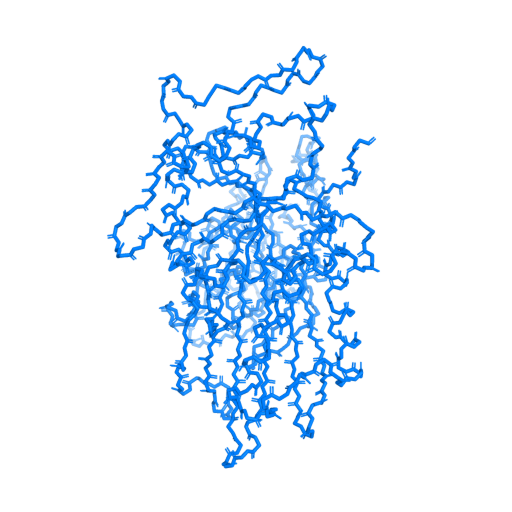1.00 36.45 473 ASN F C 1
ATOM 3214 O O . ASN A 1 496 ? 220.062 179.142 273.408 1.00 36.45 473 ASN F O 1
ATOM 3219 N N . CYS A 1 497 ? 219.811 181.120 272.332 1.00 24.91 474 CYS F N 1
ATOM 3220 C CA . CYS A 1 497 ? 218.787 181.685 273.165 1.00 24.91 474 CYS F CA 1
ATOM 3221 C C . CYS A 1 497 ? 217.554 180.839 273.055 1.00 24.91 474 CYS F C 1
ATOM 3222 O O . CYS A 1 497 ? 216.791 180.718 274.009 1.00 24.91 474 CYS F O 1
ATOM 3225 N N . VAL A 1 498 ? 217.317 180.255 271.867 1.00 29.52 475 VAL F N 1
ATOM 3226 C CA . VAL A 1 498 ? 216.142 179.472 271.604 1.00 29.52 475 VAL F CA 1
ATOM 3227 C C . VAL A 1 498 ? 216.119 178.206 272.418 1.00 29.52 475 VAL F C 1
ATOM 3228 O O . VAL A 1 498 ? 215.047 177.769 272.829 1.00 29.52 475 VAL F O 1
ATOM 3232 N N . ASP A 1 499 ? 217.281 177.560 272.659 1.00 26.55 476 ASP F N 1
ATOM 3233 C CA . ASP A 1 499 ? 217.278 176.313 273.387 1.00 26.55 476 ASP F CA 1
ATOM 3234 C C . ASP A 1 499 ? 216.858 176.596 274.801 1.00 26.55 476 ASP F C 1
ATOM 3235 O O . ASP A 1 499 ? 216.825 177.747 275.234 1.00 26.55 476 ASP F O 1
ATOM 3240 N N . CYS A 1 500 ? 216.506 175.540 275.565 1.00 28.50 477 CYS F N 1
ATOM 3241 C CA . CYS A 1 500 ? 216.010 175.744 276.900 1.00 28.50 477 CYS F CA 1
ATOM 3242 C C . CYS A 1 500 ? 217.082 176.392 277.719 1.00 28.50 477 CYS F C 1
ATOM 3243 O O . CYS A 1 500 ? 218.250 176.015 277.656 1.00 28.50 477 CYS F O 1
ATOM 3246 N N . LEU A 1 501 ? 216.687 177.394 278.531 1.00 31.82 478 LEU F N 1
ATOM 3247 C CA . LEU A 1 501 ? 217.613 178.093 279.371 1.00 31.82 478 LEU F CA 1
ATOM 3248 C C . LEU A 1 501 ? 218.135 177.094 280.351 1.00 31.82 478 LEU F C 1
ATOM 3249 O O . LEU A 1 501 ? 219.271 177.196 280.811 1.00 31.82 478 LEU F O 1
ATOM 3254 N N . ASP A 1 502 ? 217.292 176.110 280.717 1.00 25.14 479 ASP F N 1
ATOM 3255 C CA . ASP A 1 502 ? 217.684 175.109 281.667 1.00 25.14 479 ASP F CA 1
ATOM 3256 C C . ASP A 1 502 ? 218.853 174.339 281.131 1.00 25.14 479 ASP F C 1
ATOM 3257 O O . ASP A 1 502 ? 219.829 174.109 281.842 1.00 25.14 479 ASP F O 1
ATOM 3262 N N . ARG A 1 503 ? 218.781 173.900 279.861 1.00 106.27 480 ARG F N 1
ATOM 3263 C CA . ARG A 1 503 ? 219.838 173.104 279.307 1.00 106.27 480 ARG F CA 1
ATOM 3264 C C . ARG A 1 503 ? 221.084 173.920 279.103 1.00 106.27 480 ARG F C 1
ATOM 3265 O O . ARG A 1 503 ? 222.183 173.487 279.445 1.00 106.27 480 ARG F O 1
ATOM 3273 N N . THR A 1 504 ? 220.938 175.146 278.563 1.00 25.94 481 THR F N 1
ATOM 3274 C CA . THR A 1 504 ? 222.061 175.979 278.223 1.00 25.94 481 THR F CA 1
ATOM 3275 C C . THR A 1 504 ? 222.805 176.340 279.461 1.00 25.94 481 THR F C 1
ATOM 3276 O O . THR A 1 504 ? 224.034 176.388 279.463 1.00 25.94 481 THR F O 1
ATOM 3280 N N . ASN A 1 505 ? 222.074 176.623 280.552 1.00 31.23 482 ASN F N 1
ATOM 3281 C CA . ASN A 1 505 ? 222.717 177.030 281.764 1.00 31.23 482 ASN F CA 1
ATOM 3282 C C . ASN A 1 505 ? 223.598 175.907 282.205 1.00 31.23 482 ASN F C 1
ATOM 3283 O O . ASN A 1 505 ? 224.697 176.128 282.713 1.00 31.23 482 ASN F O 1
ATOM 3288 N N . THR A 1 506 ? 223.126 174.662 282.022 1.00 20.45 483 THR F N 1
ATOM 3289 C CA . THR A 1 506 ? 223.871 173.512 282.437 1.00 20.45 483 THR F CA 1
ATOM 3290 C C . THR A 1 506 ? 225.132 173.432 281.632 1.00 20.45 483 THR F C 1
ATOM 3291 O O . THR A 1 506 ? 226.208 173.185 282.175 1.00 20.45 483 THR F O 1
ATOM 3295 N N . ALA A 1 507 ? 225.037 173.663 280.307 1.00 15.82 484 ALA F N 1
ATOM 3296 C CA . ALA A 1 507 ? 226.196 173.573 279.467 1.00 15.82 484 ALA F CA 1
ATOM 3297 C C . ALA A 1 507 ? 227.190 174.607 279.911 1.00 15.82 484 ALA F C 1
ATOM 3298 O O . ALA A 1 507 ? 228.384 174.326 280.018 1.00 15.82 484 ALA F O 1
ATOM 3300 N N . GLN A 1 508 ? 226.721 175.835 280.205 1.00 33.89 485 GLN F N 1
ATOM 3301 C CA . GLN A 1 508 ? 227.614 176.898 280.568 1.00 33.89 485 GLN F CA 1
ATOM 3302 C C . GLN A 1 508 ? 228.296 176.617 281.873 1.00 33.89 485 GLN F C 1
ATOM 3303 O O . GLN A 1 508 ? 229.492 176.867 282.023 1.00 33.89 485 GLN F O 1
ATOM 3309 N N . PHE A 1 509 ? 227.547 176.081 282.852 1.00 36.80 486 PHE F N 1
ATOM 3310 C CA . PHE A 1 509 ? 228.049 175.800 284.169 1.00 36.80 486 PHE F CA 1
ATOM 3311 C C . PHE A 1 509 ? 229.149 174.782 284.081 1.00 36.80 486 PHE F C 1
ATOM 3312 O O . PHE A 1 509 ? 230.220 174.967 284.658 1.00 36.80 486 PHE F O 1
ATOM 3320 N N . MET A 1 510 ? 228.913 173.678 283.345 1.00 26.32 487 MET F N 1
ATOM 3321 C CA . MET A 1 510 ? 229.876 172.611 283.283 1.00 26.32 487 MET F CA 1
ATOM 3322 C C . MET A 1 510 ? 231.134 173.075 282.621 1.00 26.32 487 MET F C 1
ATOM 3323 O O . MET A 1 510 ? 232.232 172.731 283.056 1.00 26.32 487 MET F O 1
ATOM 3328 N N . VAL A 1 511 ? 231.006 173.863 281.540 1.00 14.58 488 VAL F N 1
ATOM 3329 C CA . VAL A 1 511 ? 232.160 174.309 280.812 1.00 14.58 488 VAL F CA 1
ATOM 3330 C C . VAL A 1 511 ? 233.002 175.160 281.713 1.00 14.58 488 VAL F C 1
ATOM 3331 O O . VAL A 1 511 ? 234.229 175.064 281.710 1.00 14.58 488 VAL F O 1
ATOM 3335 N N . GLY A 1 512 ? 232.352 176.024 282.514 1.00 14.18 489 GLY F N 1
ATOM 3336 C CA . GLY A 1 512 ? 233.058 176.913 283.391 1.00 14.18 489 GLY F CA 1
ATOM 3337 C C . GLY A 1 512 ? 233.846 176.113 284.396 1.00 14.18 489 GLY F C 1
ATOM 3338 O O . GLY A 1 512 ? 234.933 176.527 284.792 1.00 14.18 489 GLY F O 1
ATOM 3339 N N . LYS A 1 513 ? 233.301 174.971 284.876 1.00 82.83 490 LYS F N 1
ATOM 3340 C CA . LYS A 1 513 ? 234.005 174.167 285.848 1.00 82.83 490 LYS F CA 1
ATOM 3341 C C . LYS A 1 513 ? 235.265 173.609 285.253 1.00 82.83 490 LYS F C 1
ATOM 3342 O O . LYS A 1 513 ? 236.288 173.530 285.934 1.00 82.83 490 LYS F O 1
ATOM 3348 N N . CYS A 1 514 ? 235.221 173.187 283.975 1.00 16.88 491 CYS F N 1
ATOM 3349 C CA . CYS A 1 514 ? 236.374 172.601 283.348 1.00 16.88 491 CYS F CA 1
ATOM 3350 C C . CYS A 1 514 ? 237.471 173.628 283.274 1.00 16.88 491 CYS F C 1
ATOM 3351 O O . CYS A 1 514 ? 238.636 173.320 283.527 1.00 16.88 491 CYS F O 1
ATOM 3354 N N . ALA A 1 515 ? 237.123 174.876 282.899 1.00 22.93 492 ALA F N 1
ATOM 3355 C CA . ALA A 1 515 ? 238.082 175.948 282.785 1.00 22.93 492 ALA F CA 1
ATOM 3356 C C . ALA A 1 515 ? 238.639 176.296 284.138 1.00 22.93 492 ALA F C 1
ATOM 3357 O O . ALA A 1 515 ? 239.839 176.516 284.291 1.00 22.93 492 ALA F O 1
ATOM 3359 N N . LEU A 1 516 ? 237.778 176.312 285.172 1.00 37.18 493 LEU F N 1
ATOM 3360 C CA . LEU A 1 516 ? 238.164 176.732 286.492 1.00 37.18 493 LEU F CA 1
ATOM 3361 C C . LEU A 1 516 ? 239.283 175.862 286.970 1.00 37.18 493 LEU F C 1
ATOM 3362 O O . LEU A 1 516 ? 240.214 176.344 287.613 1.00 37.18 493 LEU F O 1
ATOM 3367 N N . ALA A 1 517 ? 239.247 174.555 286.653 1.00 20.59 494 ALA F N 1
ATOM 3368 C CA . ALA A 1 517 ? 240.259 173.676 287.168 1.00 20.59 494 ALA F CA 1
ATOM 3369 C C . ALA A 1 517 ? 241.602 174.156 286.708 1.00 20.59 494 ALA F C 1
ATOM 3370 O O . ALA A 1 517 ? 242.539 174.216 287.503 1.00 20.59 494 ALA F O 1
ATOM 3372 N N . TYR A 1 518 ? 241.725 174.532 285.420 1.00 38.73 495 TYR F N 1
ATOM 3373 C CA . TYR A 1 518 ? 242.976 174.970 284.863 1.00 38.73 495 TYR F CA 1
ATOM 3374 C C . TYR A 1 518 ? 243.409 176.242 285.509 1.00 38.73 495 TYR F C 1
ATOM 3375 O O . TYR A 1 518 ? 244.595 176.429 285.771 1.00 38.73 495 TYR F O 1
ATOM 3384 N N . GLN A 1 519 ? 242.467 177.168 285.768 1.00 54.27 496 GLN F N 1
ATOM 3385 C CA . GLN A 1 519 ? 242.874 178.381 286.402 1.00 54.27 496 GLN F CA 1
ATOM 3386 C C . GLN A 1 519 ? 243.414 178.092 287.780 1.00 54.27 496 GLN F C 1
ATOM 3387 O O . GLN A 1 519 ? 244.424 178.669 288.178 1.00 54.27 496 GLN F O 1
ATOM 3393 N N . LEU A 1 520 ? 242.800 177.158 288.533 1.00 75.10 497 LEU F N 1
ATOM 3394 C CA . LEU A 1 520 ? 243.328 176.786 289.824 1.00 75.10 497 LEU F CA 1
ATOM 3395 C C . LEU A 1 520 ? 244.695 176.173 289.654 1.00 75.10 497 LEU F C 1
ATOM 3396 O O . LEU A 1 520 ? 245.574 176.402 290.484 1.00 75.10 497 LEU F O 1
ATOM 3401 N N . TYR A 1 521 ? 244.918 175.376 288.584 1.00 55.08 498 TYR F N 1
ATOM 3402 C CA . TYR A 1 521 ? 246.205 174.750 288.371 1.00 55.08 498 TYR F CA 1
ATOM 3403 C C . TYR A 1 521 ? 247.240 175.815 288.209 1.00 55.08 498 TYR F C 1
ATOM 3404 O O . TYR A 1 521 ? 248.326 175.734 288.778 1.00 55.08 498 TYR F O 1
ATOM 3413 N N . SER A 1 522 ? 246.915 176.843 287.405 1.00 26.05 499 SER F N 1
ATOM 3414 C CA . SER A 1 522 ? 247.864 177.847 287.014 1.00 26.05 499 SER F CA 1
ATOM 3415 C C . SER A 1 522 ? 248.463 178.506 288.221 1.00 26.05 499 SER F C 1
ATOM 3416 O O . SER A 1 522 ? 249.677 178.691 288.299 1.00 26.05 499 SER F O 1
ATOM 3419 N N . LEU A 1 523 ? 247.613 178.891 289.185 1.00 84.61 500 LEU F N 1
ATOM 3420 C CA . LEU A 1 523 ? 247.991 179.532 290.413 1.00 84.61 500 LEU F CA 1
ATOM 3421 C C . LEU A 1 523 ? 248.738 178.570 291.281 1.00 84.61 500 LEU F C 1
ATOM 3422 O O . LEU A 1 523 ? 249.510 178.986 292.142 1.00 84.61 500 LEU F O 1
ATOM 3427 N N . GLY A 1 524 ? 248.478 177.255 291.131 1.00 13.37 501 GLY F N 1
ATOM 3428 C CA . GLY A 1 524 ? 249.166 176.275 291.925 1.00 13.37 501 GLY F CA 1
ATOM 3429 C C . GLY A 1 524 ? 248.365 176.036 293.162 1.00 13.37 501 GLY F C 1
ATOM 3430 O O . GLY A 1 524 ? 248.844 175.462 294.139 1.00 13.37 501 GLY F O 1
ATOM 3431 N N . LEU A 1 525 ? 247.109 176.503 293.141 1.00 79.92 502 LEU F N 1
ATOM 3432 C CA . LEU A 1 525 ? 246.212 176.362 294.242 1.00 79.92 502 LEU F CA 1
ATOM 3433 C C . LEU A 1 525 ? 245.887 174.910 294.410 1.00 79.92 502 LEU F C 1
ATOM 3434 O O . LEU A 1 525 ? 245.723 174.428 295.531 1.00 79.92 502 LEU F O 1
ATOM 3439 N N . ILE A 1 526 ? 245.771 174.175 293.289 1.00 80.36 503 ILE F N 1
ATOM 3440 C CA . ILE A 1 526 ? 245.436 172.782 293.343 1.00 80.36 503 ILE F CA 1
ATOM 3441 C C . ILE A 1 526 ? 246.439 172.059 292.520 1.00 80.36 503 ILE F C 1
ATOM 3442 O O . ILE A 1 526 ? 247.032 172.619 291.598 1.00 80.36 503 ILE F O 1
ATOM 3447 N N . ASP A 1 527 ? 246.675 170.783 292.861 1.00 28.70 504 ASP F N 1
ATOM 3448 C CA . ASP A 1 527 ? 247.548 169.987 292.063 1.00 28.70 504 ASP F CA 1
ATOM 3449 C C . ASP A 1 527 ? 246.692 169.598 290.906 1.00 28.70 504 ASP F C 1
ATOM 3450 O O . ASP A 1 527 ? 245.660 170.211 290.643 1.00 28.70 504 ASP F O 1
ATOM 3455 N N . LYS A 1 528 ? 247.109 168.555 290.188 1.00 84.69 505 LYS F N 1
ATOM 3456 C CA . LYS A 1 528 ? 246.403 168.043 289.051 1.00 84.69 505 LYS F CA 1
ATOM 3457 C C . LYS A 1 528 ? 244.990 167.629 289.452 1.00 84.69 505 LYS F C 1
ATOM 3458 O O . LYS A 1 528 ? 244.106 167.677 288.600 1.00 84.69 505 LYS F O 1
ATOM 3464 N N . PRO A 1 529 ? 244.685 167.203 290.660 1.00 73.23 506 PRO F N 1
ATOM 3465 C CA . PRO A 1 529 ? 243.335 166.746 290.935 1.00 73.23 506 PRO F CA 1
ATOM 3466 C C . PRO A 1 529 ? 242.176 167.696 290.899 1.00 73.23 506 PRO F C 1
ATOM 3467 O O . PRO A 1 529 ? 242.369 168.908 290.868 1.00 73.23 506 PRO F O 1
ATOM 3471 N N . ASN A 1 530 ? 240.950 167.112 290.896 1.00 52.93 507 ASN F N 1
ATOM 3472 C CA . ASN A 1 530 ? 239.684 167.782 290.759 1.00 52.93 507 ASN F CA 1
ATOM 3473 C C . ASN A 1 530 ? 239.353 168.645 291.940 1.00 52.93 507 ASN F C 1
ATOM 3474 O O . ASN A 1 530 ? 239.433 168.232 293.095 1.00 52.93 507 ASN F O 1
ATOM 3479 N N . LEU A 1 531 ? 238.959 169.898 291.629 1.00 112.13 508 LEU F N 1
ATOM 3480 C CA . LEU A 1 531 ? 238.561 170.926 292.550 1.00 112.13 508 LEU F CA 1
ATOM 3481 C C . LEU A 1 531 ? 237.227 170.627 293.166 1.00 112.13 508 LEU F C 1
ATOM 3482 O O . LEU A 1 531 ? 236.963 170.977 294.314 1.00 112.13 508 LEU F O 1
ATOM 3487 N N . GLN A 1 532 ? 236.362 169.940 292.403 1.00 55.86 509 GLN F N 1
ATOM 3488 C CA . GLN A 1 532 ? 234.993 169.650 292.726 1.00 55.86 509 GLN F CA 1
ATOM 3489 C C . GLN A 1 532 ? 234.915 168.864 293.997 1.00 55.86 509 GLN F C 1
ATOM 3490 O O . GLN A 1 532 ? 233.896 168.898 294.683 1.00 55.86 509 GLN F O 1
ATOM 3496 N N . PHE A 1 533 ? 235.972 168.116 294.347 1.00 42.02 510 PHE F N 1
ATOM 3497 C CA . PHE A 1 533 ? 235.908 167.299 295.525 1.00 42.02 510 PHE F CA 1
ATOM 3498 C C . PHE A 1 533 ? 235.582 168.157 296.713 1.00 42.02 510 PHE F C 1
ATOM 3499 O O . PHE A 1 533 ? 234.818 167.728 297.576 1.00 42.02 510 PHE F O 1
ATOM 3507 N N . ASP A 1 534 ? 236.141 169.381 296.807 1.00 35.21 511 ASP F N 1
ATOM 3508 C CA . ASP A 1 534 ? 235.842 170.221 297.938 1.00 35.21 511 ASP F CA 1
ATOM 3509 C C . ASP A 1 534 ? 234.363 170.497 297.939 1.00 35.21 511 ASP F C 1
ATOM 3510 O O . ASP A 1 534 ? 233.851 171.240 297.101 1.00 35.21 511 ASP F O 1
ATOM 3515 N N . THR A 1 535 ? 233.653 169.904 298.922 1.00 30.23 512 THR F N 1
ATOM 3516 C CA . THR A 1 535 ? 232.219 169.939 299.018 1.00 30.23 512 THR F CA 1
ATOM 3517 C C . THR A 1 535 ? 231.682 171.322 299.223 1.00 30.23 512 THR F C 1
ATOM 3518 O O . THR A 1 535 ? 230.755 171.739 298.532 1.00 30.23 512 THR F O 1
ATOM 3522 N N . ASP A 1 536 ? 232.240 172.087 300.173 1.00 22.92 513 ASP F N 1
ATOM 3523 C CA . ASP A 1 536 ? 231.671 173.376 300.446 1.00 22.92 513 ASP F CA 1
ATOM 3524 C C . ASP A 1 536 ? 231.817 174.254 299.244 1.00 22.92 513 ASP F C 1
ATOM 3525 O O . ASP A 1 536 ? 230.904 175.001 298.895 1.00 22.92 513 ASP F O 1
ATOM 3530 N N . ALA A 1 537 ? 232.981 174.179 298.574 1.00 17.79 514 ALA F N 1
ATOM 3531 C CA . ALA A 1 537 ? 233.246 175.024 297.447 1.00 17.79 514 ALA F CA 1
ATOM 3532 C C . ALA A 1 537 ? 232.281 174.731 296.339 1.00 17.79 514 ALA F C 1
ATOM 3533 O O . ALA A 1 537 ? 231.758 175.649 295.708 1.00 17.79 514 ALA F O 1
ATOM 3535 N N . VAL A 1 538 ? 232.009 173.440 296.072 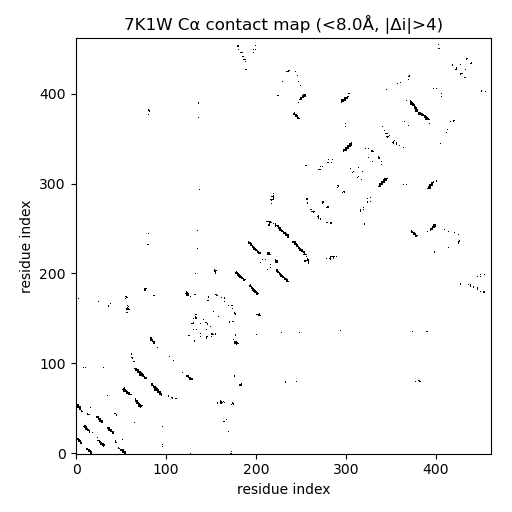1.00 71.36 515 VAL F N 1
ATOM 3536 C CA . VAL A 1 538 ? 231.136 173.090 294.987 1.00 71.36 515 VAL F CA 1
ATOM 3537 C C . VAL A 1 538 ? 229.775 173.622 295.282 1.00 71.36 515 VAL F C 1
ATOM 3538 O O . VAL A 1 538 ? 229.080 174.090 294.382 1.00 71.36 515 VAL F O 1
ATOM 3542 N N . ARG A 1 539 ? 229.350 173.562 296.558 1.00 73.23 516 ARG F N 1
ATOM 3543 C CA . ARG A 1 539 ? 228.030 174.013 296.881 1.00 73.23 516 ARG F CA 1
ATOM 3544 C C . ARG A 1 539 ? 227.936 175.479 296.593 1.00 73.23 516 ARG F C 1
ATOM 3545 O O . ARG A 1 539 ? 226.937 175.942 296.040 1.00 73.23 516 ARG F O 1
ATOM 3553 N N . LEU A 1 540 ? 228.984 176.252 296.936 1.00 24.68 517 LEU F N 1
ATOM 3554 C CA . LEU A 1 540 ? 228.946 177.670 296.714 1.00 24.68 517 LEU F CA 1
ATOM 3555 C C . LEU A 1 540 ? 228.831 177.909 295.237 1.00 24.68 517 LEU F C 1
ATOM 3556 O O . LEU A 1 540 ? 228.048 178.743 294.785 1.00 24.68 517 LEU F O 1
ATOM 3561 N N . PHE A 1 541 ? 229.612 177.153 294.447 1.00 39.15 518 PHE F N 1
ATOM 3562 C CA . PHE A 1 541 ? 229.688 177.310 293.021 1.00 39.15 518 PHE F CA 1
ATOM 3563 C C . PHE A 1 541 ? 228.340 177.016 292.420 1.00 39.15 518 PHE F C 1
ATOM 3564 O O . PHE A 1 541 ? 227.849 177.764 291.573 1.00 39.15 518 PHE F O 1
ATOM 3572 N N . GLU A 1 542 ? 227.686 175.927 292.868 1.00 29.65 519 GLU F N 1
ATOM 3573 C CA . GLU A 1 542 ? 226.425 175.505 292.320 1.00 29.65 519 GLU F CA 1
ATOM 3574 C C . GLU A 1 542 ? 225.393 176.565 292.557 1.00 29.65 519 GLU F C 1
ATOM 3575 O O . GLU A 1 542 ? 224.621 176.909 291.661 1.00 29.65 519 GLU F O 1
ATOM 3581 N N . GLU A 1 543 ? 225.362 177.123 293.780 1.00 26.80 520 GLU F N 1
ATOM 3582 C CA . GLU A 1 543 ? 224.369 178.088 294.161 1.00 26.80 520 GLU F CA 1
ATOM 3583 C C . GLU A 1 543 ? 224.539 179.319 293.329 1.00 26.80 520 GLU F C 1
ATOM 3584 O O . GLU A 1 543 ? 223.561 179.931 292.900 1.00 26.80 520 GLU F O 1
ATOM 3590 N N . LEU A 1 544 ? 225.798 179.701 293.054 1.00 84.18 521 LEU F N 1
ATOM 3591 C CA . LEU A 1 544 ? 226.037 180.907 292.323 1.00 84.18 521 LEU F CA 1
ATOM 3592 C C . LEU A 1 544 ? 225.386 180.765 290.971 1.00 84.18 521 LEU F C 1
ATOM 3593 O O . LEU A 1 544 ? 224.687 181.670 290.517 1.00 84.18 521 LEU F O 1
ATOM 3598 N N . TYR A 1 545 ? 225.603 179.622 290.287 1.00 44.09 522 TYR F N 1
ATOM 3599 C CA . TYR A 1 545 ? 225.070 179.400 288.966 1.00 44.09 522 TYR F CA 1
ATOM 3600 C C . TYR A 1 545 ? 223.576 179.269 288.981 1.00 44.09 522 TYR F C 1
ATOM 3601 O O . TYR A 1 545 ? 222.908 179.679 288.031 1.00 44.09 522 TYR F O 1
ATOM 3610 N N . GLU A 1 546 ? 223.013 178.650 290.036 1.00 20.65 523 GLU F N 1
ATOM 3611 C CA . GLU A 1 546 ? 221.590 178.457 290.131 1.00 20.65 523 GLU F CA 1
ATOM 3612 C C . GLU A 1 546 ? 220.930 179.803 290.187 1.00 20.65 523 GLU F C 1
ATOM 3613 O O . GLU A 1 546 ? 219.917 180.032 289.528 1.00 20.65 523 GLU F O 1
ATOM 3619 N N . ASP A 1 547 ? 221.504 180.741 290.967 1.00 29.54 524 ASP F N 1
ATOM 3620 C CA . ASP A 1 547 ? 220.915 182.045 291.106 1.00 29.54 524 ASP F CA 1
ATOM 3621 C C . ASP A 1 547 ? 220.909 182.718 289.771 1.00 29.54 524 ASP F C 1
ATOM 3622 O O . ASP A 1 547 ? 219.944 183.380 289.394 1.00 29.54 524 ASP F O 1
ATOM 3627 N N . HIS A 1 548 ? 222.006 182.550 289.018 1.00 36.39 525 HIS F N 1
ATOM 3628 C CA . HIS A 1 548 ? 222.166 183.174 287.740 1.00 36.39 525 HIS F CA 1
ATOM 3629 C C . HIS A 1 548 ? 221.046 182.766 286.829 1.00 36.39 525 HIS F C 1
ATOM 3630 O O . HIS A 1 548 ? 220.439 183.613 286.173 1.00 36.39 525 HIS F O 1
ATOM 3637 N N . GLY A 1 549 ? 220.724 181.461 286.780 1.00 9.12 526 GLY F N 1
ATOM 3638 C CA . GLY A 1 549 ? 219.697 180.991 285.893 1.00 9.12 526 GLY F CA 1
ATOM 3639 C C . GLY A 1 549 ? 218.394 181.626 286.269 1.00 9.12 526 GLY F C 1
ATOM 3640 O O . GLY A 1 549 ? 217.613 182.010 285.399 1.00 9.12 526 GLY F O 1
ATOM 3641 N N . ASP A 1 550 ? 218.120 181.742 287.584 1.00 24.45 527 ASP F N 1
ATOM 3642 C CA . ASP A 1 550 ? 216.871 182.299 288.025 1.00 24.45 527 ASP F CA 1
ATOM 3643 C C . ASP A 1 550 ? 216.772 183.721 287.568 1.00 24.45 527 ASP F C 1
ATOM 3644 O O . ASP A 1 550 ? 215.738 184.148 287.058 1.00 24.45 527 ASP F O 1
ATOM 3649 N N . THR A 1 551 ? 217.864 184.490 287.718 1.00 23.83 528 THR F N 1
ATOM 3650 C CA . THR A 1 551 ? 217.827 185.885 287.387 1.00 23.83 528 THR F CA 1
ATOM 3651 C C . THR A 1 551 ? 217.582 186.093 285.919 1.00 23.83 528 THR F C 1
ATOM 3652 O O . THR A 1 551 ? 216.805 186.962 285.528 1.00 23.83 528 THR F O 1
ATOM 3656 N N . LEU A 1 552 ? 218.268 185.303 285.074 1.00 100.23 529 LEU F N 1
ATOM 3657 C CA . LEU A 1 552 ? 218.286 185.413 283.638 1.00 100.23 529 LEU F CA 1
ATOM 3658 C C . LEU A 1 552 ? 216.990 184.992 282.995 1.00 100.23 529 LEU F C 1
ATOM 3659 O O . LEU A 1 552 ? 216.631 185.513 281.940 1.00 100.23 529 LEU F O 1
ATOM 3664 N N . SER A 1 553 ? 216.243 184.053 283.609 1.00 51.69 530 SER F N 1
ATOM 3665 C CA . SER A 1 553 ? 215.053 183.449 283.046 1.00 51.69 530 SER F CA 1
ATOM 3666 C C . SER A 1 553 ? 213.962 184.468 282.849 1.00 51.69 530 SER F C 1
ATOM 3667 O O . SER A 1 553 ? 212.864 184.149 282.397 1.00 51.69 530 SER F O 1
ATOM 3670 N N . LEU A 1 554 ? 214.277 185.732 283.153 1.00 121.82 531 LEU F N 1
ATOM 3671 C CA . LEU A 1 554 ? 213.457 186.908 283.150 1.00 121.82 531 LEU F CA 1
ATOM 3672 C C . LEU A 1 554 ? 212.894 187.220 281.788 1.00 121.82 531 LEU F C 1
ATOM 3673 O O . LEU A 1 554 ? 211.928 187.974 281.704 1.00 121.82 531 LEU F O 1
ATOM 3678 N N . GLN A 1 555 ? 213.511 186.744 280.686 1.00 43.79 532 GLN F N 1
ATOM 3679 C CA . GLN A 1 555 ? 213.043 187.086 279.362 1.00 43.79 532 GLN F CA 1
ATOM 3680 C C . GLN A 1 555 ? 211.645 186.602 279.081 1.00 43.79 532 GLN F C 1
ATOM 3681 O O . GLN A 1 555 ? 210.810 187.387 278.632 1.00 43.79 532 GLN F O 1
ATOM 3687 N N . TYR A 1 556 ? 211.327 185.316 279.331 1.00 48.56 533 TYR F N 1
ATOM 3688 C CA . TYR A 1 556 ? 209.998 184.863 279.014 1.00 48.56 533 TYR F CA 1
ATOM 3689 C C . TYR A 1 556 ? 209.678 183.774 279.978 1.00 48.56 533 TYR F C 1
ATOM 3690 O O . TYR A 1 556 ? 210.556 183.281 280.684 1.00 48.56 533 TYR F O 1
ATOM 3699 N N . GLY A 1 557 ? 208.396 183.374 280.051 1.00 27.10 534 GLY F N 1
ATOM 3700 C CA . GLY A 1 557 ? 208.085 182.296 280.932 1.00 27.10 534 GLY F CA 1
ATOM 3701 C C . GLY A 1 557 ? 207.307 181.307 280.151 1.00 27.10 534 GLY F C 1
ATOM 3702 O O . GLY A 1 557 ? 206.082 181.391 280.075 1.00 27.10 534 GLY F O 1
ATOM 3703 N N . GLY A 1 558 ? 208.000 180.329 279.540 1.00 34.44 535 GLY F N 1
ATOM 3704 C CA . GLY A 1 558 ? 207.202 179.338 278.898 1.00 34.44 535 GLY F CA 1
ATOM 3705 C C . GLY A 1 558 ? 207.740 178.907 277.591 1.00 34.44 535 GLY F C 1
ATOM 3706 O O . GLY A 1 558 ? 208.712 179.429 277.051 1.00 34.44 535 GLY F O 1
ATOM 3707 N N . SER A 1 559 ? 207.027 177.901 277.072 1.00 42.40 536 SER F N 1
ATOM 3708 C CA . SER A 1 559 ? 207.234 177.258 275.824 1.00 42.40 536 SER F CA 1
ATOM 3709 C C . SER A 1 559 ? 205.886 176.679 275.551 1.00 42.40 536 SER F C 1
ATOM 3710 O O . SER A 1 559 ? 204.875 177.272 275.920 1.00 42.40 536 SER F O 1
ATOM 3713 N N . GLN A 1 560 ? 205.820 175.520 274.880 1.00 14.37 537 GLN F N 1
ATOM 3714 C CA . GLN A 1 560 ? 204.532 174.959 274.629 1.00 14.37 537 GLN F CA 1
ATOM 3715 C C . GLN A 1 560 ? 203.985 174.397 275.929 1.00 14.37 537 GLN F C 1
ATOM 3716 O O . GLN A 1 560 ? 202.804 173.956 275.931 1.00 14.37 537 GLN F O 1
#

Secondary structure (DSSP, 8-state):
--EEEEE-SSEEEEEESS--SS---EEEEE-SS---EEEE-S---SSS--EEESEEEEEEEETTEEEEEEEEEEEEEEEETTEEEEEEEEEEEEETTSS-TTT--HHHHHHHHHHHHHHHH---EE-SSS-TTS-HHHHHHH-S---TTSS-TTT-TTTTTTHHHHHH--GGG-----SSEEEEEEEEETTEEEEEEEEEEEPPP--SSS--SSSB-TTS--S-EEEEEEEEEEE-SSSS--EEEEEEEEEEE----BS-----SSSSPP-----SSSHHHHHHHHHHHHHHHHH-S-EEEEEE----SSS----HHHHHHHHHHHHH---SSSS-SEEEEEE---SSTTTHHHHHHHHHHHHHHHH--SS-SEEEEE-TTS-EEEEEE----EEEEESSS-HHHHHHHHHHHHHHHHHHHHHHHTSS-SS-GGG-HHHHHHHHHHHHHHHHHHGGG-----

B-factor: mean 56.41, std 32.96, range [9.12, 222.11]

Foldseek 3Di:
DKKKWFQDLQGIKIWRPDDDDDWTWIWGQGNPQHSDIDIDTPPHPDDGDIAIARAFLFWDAQPRWIWTKTQRDWDFFDADLRWTKTKRDDIDIGTSPPPPVVSDDVRSVVVVVVVVVVVVLFIWMFILQAAPQAFPLLCVVVPPRYDPVSGDVQQQQSPVRCVSVVVVPPTNRHTRTFGFDKHWDWDAFLNKTKIKMKDKGWTADDDDPDDDQAAFELQQDNRTKMKMKIKMWTWQPPDDTWIKIWMDIAMEGHQHAYRPDPPPVVDDDDQDDCDPPHSRLNNNVSNVVVVCVRQNQAEEEEAEDQDPCVVDPDHNSRVSSVVSCVVCQADDPPDRRYHYYYAYQDDPCPPSNLVSLVVVVVVCVVVDDLQQIWMFIAHVVSHTDGTPHHHRYYYYYYPPPDLVSVLSSVLVSVLSSVLVVCVVSVSDPNDHSCVPPVVVVVSVVNSVVSSVRVVSPDDDDD

Nearest PDB structures (foldseek):
  7k1w-assembly1_F  TM=1.002E+00  e=4.211E-95  Homo sapiens
  3lwt-assembly1_X  TM=9.577E-01  e=5.588E-49  Saccharomyces cerevisiae
  4tu3-assembly1_X  TM=9.209E-01  e=2.320E-33  Saccharomyces cerevisiae S288C
  8c81-assembly1_E  TM=8.886E-01  e=1.958E-34  Saccharomyces cerevisiae